Protein AF-A0A2T9YZV1-F1 (afdb_monomer_lite)

Structure (mmCIF, N/CA/C/O backbone):
data_AF-A0A2T9YZV1-F1
#
_entry.id   AF-A0A2T9YZV1-F1
#
loop_
_atom_site.group_PDB
_atom_site.id
_atom_site.type_symbol
_atom_site.label_atom_id
_atom_site.label_alt_id
_atom_site.label_comp_id
_atom_site.label_asym_id
_atom_site.label_entity_id
_atom_site.label_seq_id
_atom_site.pdbx_PDB_ins_code
_atom_site.Cartn_x
_atom_site.Cartn_y
_atom_site.Cartn_z
_atom_site.occupancy
_atom_site.B_iso_or_equiv
_atom_site.auth_seq_id
_atom_site.auth_comp_id
_atom_site.auth_asym_id
_atom_site.auth_atom_id
_atom_site.pdbx_PDB_model_num
ATOM 1 N N . MET A 1 1 ? -39.396 -16.947 57.110 1.00 48.03 1 MET A N 1
ATOM 2 C CA . MET A 1 1 ? -40.848 -17.232 57.171 1.00 48.03 1 MET A CA 1
ATOM 3 C C . MET A 1 1 ? -41.587 -16.400 56.145 1.00 48.03 1 MET A C 1
ATOM 5 O O . MET A 1 1 ? -41.741 -16.915 55.058 1.00 48.03 1 MET A O 1
ATOM 9 N N . ALA A 1 2 ? -41.889 -15.113 56.374 1.00 63.75 2 ALA A N 1
ATOM 10 C CA . ALA A 1 2 ? -42.672 -14.305 55.423 1.00 63.75 2 ALA A CA 1
ATOM 11 C C . ALA A 1 2 ? -42.229 -14.421 53.946 1.00 63.75 2 ALA A C 1
ATOM 13 O O . ALA A 1 2 ? -43.055 -14.769 53.121 1.00 63.75 2 ALA A O 1
ATOM 14 N N . PHE A 1 3 ? -40.945 -14.209 53.629 1.00 74.12 3 PHE A N 1
ATOM 15 C CA . PHE A 1 3 ? -40.421 -14.250 52.252 1.00 74.12 3 PHE A CA 1
ATOM 16 C C . PHE A 1 3 ? -40.533 -15.629 51.574 1.00 74.12 3 PHE A C 1
ATOM 18 O O . PHE A 1 3 ? -41.072 -15.732 50.475 1.00 74.12 3 PHE A O 1
ATOM 25 N N . GLU A 1 4 ? -40.069 -16.694 52.234 1.00 72.81 4 GLU A N 1
ATOM 26 C CA . GLU A 1 4 ? -40.146 -18.064 51.703 1.00 72.81 4 GLU A CA 1
ATOM 27 C C . GLU A 1 4 ? -41.600 -18.532 51.567 1.00 72.81 4 GLU A C 1
ATOM 29 O O . GLU A 1 4 ? -41.956 -19.131 50.556 1.00 72.81 4 GLU A O 1
ATOM 34 N N . ASP A 1 5 ? -42.463 -18.183 52.526 1.00 72.81 5 ASP A N 1
ATOM 35 C CA . ASP A 1 5 ? -43.889 -18.505 52.477 1.00 72.81 5 ASP A CA 1
ATOM 36 C C . ASP A 1 5 ? -44.578 -17.806 51.288 1.00 72.81 5 ASP A C 1
ATOM 38 O O . ASP A 1 5 ? -45.433 -18.404 50.633 1.00 72.81 5 ASP A O 1
ATOM 42 N N . THR A 1 6 ? -44.203 -16.558 50.963 1.00 75.19 6 THR A N 1
ATOM 43 C CA . THR A 1 6 ? -44.712 -15.853 49.772 1.00 75.19 6 THR A CA 1
ATOM 44 C C . THR A 1 6 ? -44.222 -16.502 48.478 1.00 75.19 6 THR A C 1
ATOM 46 O O . THR A 1 6 ? -45.006 -16.662 47.544 1.00 75.19 6 THR A O 1
ATOM 49 N N . LEU A 1 7 ? -42.950 -16.911 48.415 1.00 77.06 7 LEU A N 1
ATOM 50 C CA . LEU A 1 7 ? -42.392 -17.589 47.242 1.00 77.06 7 LEU A CA 1
ATOM 51 C C . LEU A 1 7 ? -43.071 -18.942 46.991 1.00 77.06 7 LEU A C 1
ATOM 53 O O . LEU A 1 7 ? -43.482 -19.215 45.862 1.00 77.06 7 LEU A O 1
ATOM 57 N N . VAL A 1 8 ? -43.288 -19.736 48.044 1.00 77.06 8 VAL A N 1
ATOM 58 C CA . VAL A 1 8 ? -43.987 -21.028 47.958 1.00 77.06 8 VAL A CA 1
ATOM 59 C C . VAL A 1 8 ? -45.427 -20.842 47.478 1.00 77.06 8 VAL A C 1
ATOM 61 O O . VAL A 1 8 ? -45.875 -21.570 46.595 1.00 77.06 8 VAL A O 1
ATOM 64 N N . LYS A 1 9 ? -46.147 -19.826 47.974 1.00 73.00 9 LYS A N 1
ATOM 65 C CA . LYS A 1 9 ? -47.500 -19.492 47.485 1.00 73.00 9 LYS A CA 1
ATOM 66 C C . LYS A 1 9 ? -47.541 -19.122 46.001 1.00 73.00 9 LYS A C 1
ATOM 68 O O . LYS A 1 9 ? -48.563 -19.336 45.356 1.00 73.00 9 LYS A O 1
ATOM 73 N N . CYS A 1 10 ? -46.450 -18.579 45.464 1.00 67.56 10 CYS A N 1
ATOM 74 C CA . CYS A 1 10 ? -46.332 -18.208 44.054 1.00 67.56 10 CYS A CA 1
ATOM 75 C C . CYS A 1 10 ? -45.842 -19.368 43.163 1.00 67.56 10 CYS A C 1
ATOM 77 O O . CYS A 1 10 ? -45.689 -19.185 41.955 1.00 67.56 10 CYS A O 1
ATOM 79 N N . GLY A 1 11 ? -45.621 -20.562 43.730 1.00 67.06 11 GLY A N 1
ATOM 80 C CA . GLY A 1 11 ? -45.134 -21.737 43.001 1.00 67.06 11 GLY A CA 1
ATOM 81 C C . GLY A 1 11 ? -43.617 -21.743 42.785 1.00 67.06 11 GLY A C 1
ATOM 82 O O . GLY A 1 11 ? -43.140 -22.322 41.807 1.00 67.06 11 GLY A O 1
ATOM 83 N N . ILE A 1 12 ? -42.859 -21.068 43.658 1.00 75.94 12 ILE A N 1
ATOM 84 C CA . ILE A 1 12 ? -41.392 -21.083 43.679 1.00 75.94 12 ILE A CA 1
ATOM 85 C C . ILE A 1 12 ? -40.939 -21.893 44.894 1.00 75.94 12 ILE A C 1
ATOM 87 O O . ILE A 1 12 ? -41.126 -21.479 46.038 1.00 75.94 12 ILE A O 1
ATOM 91 N N . LEU A 1 13 ? -40.313 -23.042 44.647 1.00 74.81 13 LEU A N 1
ATOM 92 C CA . LEU A 1 13 ? -39.796 -23.924 45.692 1.00 74.81 13 LEU A CA 1
ATOM 93 C C . LEU A 1 13 ? -38.276 -23.770 45.814 1.00 74.81 13 LEU A C 1
ATOM 95 O O . LEU A 1 13 ? -37.544 -23.932 44.834 1.00 74.81 13 LEU A O 1
ATOM 99 N N 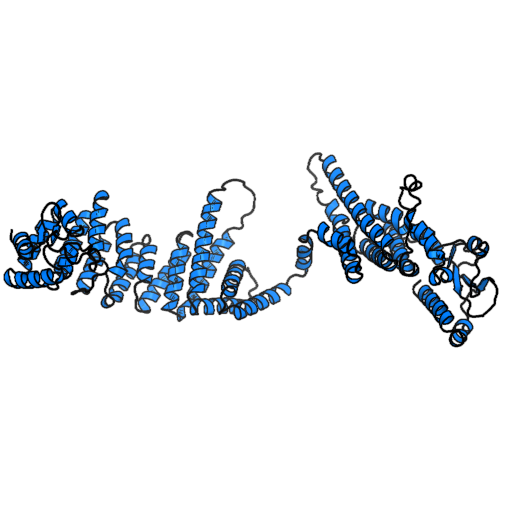. ILE A 1 14 ? -37.798 -23.486 47.027 1.00 70.50 14 ILE A N 1
ATOM 100 C CA . ILE A 1 14 ? -36.370 -23.366 47.347 1.00 70.50 14 ILE A CA 1
ATOM 101 C C . ILE A 1 14 ? -35.922 -24.657 48.048 1.00 70.50 14 ILE A C 1
ATOM 103 O O . ILE A 1 14 ? -36.081 -24.796 49.256 1.00 70.50 14 ILE A O 1
ATOM 107 N N . ASN A 1 15 ? -35.368 -25.605 47.284 1.00 68.06 15 ASN A N 1
ATOM 108 C CA . ASN A 1 15 ? -34.777 -26.844 47.814 1.00 68.06 15 ASN A CA 1
ATOM 109 C C . ASN A 1 15 ? -33.245 -26.838 47.579 1.00 68.06 15 ASN A C 1
ATOM 111 O O . ASN A 1 15 ? -32.571 -25.839 47.835 1.00 68.06 15 ASN A O 1
ATOM 115 N N . GLU A 1 16 ? -32.653 -27.925 47.062 1.00 59.28 16 GLU A N 1
ATOM 116 C CA . GLU A 1 16 ? -31.247 -27.928 46.606 1.00 59.28 16 GLU A CA 1
ATOM 117 C C . GLU A 1 16 ? -31.023 -27.010 45.389 1.00 59.28 16 GLU A C 1
ATOM 119 O O . GLU A 1 16 ? -29.936 -26.463 45.210 1.00 59.28 16 GLU A O 1
ATOM 124 N N . LYS A 1 17 ? -32.067 -26.805 44.575 1.00 62.09 17 LYS A N 1
ATOM 125 C CA . LYS A 1 17 ? -32.136 -25.841 43.467 1.00 62.09 17 LYS A CA 1
ATOM 126 C C . LYS A 1 17 ? -33.484 -25.119 43.510 1.00 62.09 17 LYS A C 1
ATOM 128 O O . LYS A 1 17 ? -34.448 -25.667 44.046 1.00 62.09 17 LYS A O 1
ATOM 133 N N . VAL A 1 18 ? -33.555 -23.920 42.928 1.00 71.31 18 VAL A N 1
ATOM 134 C CA . VAL A 1 18 ? -34.828 -23.207 42.740 1.00 71.31 18 VAL A CA 1
ATOM 135 C C . VAL A 1 18 ? -35.627 -23.927 41.653 1.00 71.31 18 VAL A C 1
ATOM 137 O O . VAL A 1 18 ? -35.093 -24.191 40.568 1.00 71.31 18 VAL A O 1
ATOM 140 N N . ILE A 1 19 ? -36.878 -24.273 41.963 1.00 72.00 19 ILE A N 1
ATOM 141 C CA . ILE A 1 19 ? -37.811 -24.926 41.041 1.00 72.00 19 ILE A CA 1
ATOM 142 C C . ILE A 1 19 ? -39.037 -24.036 40.857 1.00 72.00 19 ILE A C 1
ATOM 144 O O . ILE A 1 19 ? -39.593 -23.532 41.833 1.00 72.00 19 ILE A O 1
ATOM 148 N N . ILE A 1 20 ? -39.451 -23.869 39.603 1.00 72.00 20 ILE A N 1
ATOM 149 C CA . ILE A 1 20 ? -40.646 -23.122 39.219 1.00 72.00 20 ILE A CA 1
ATOM 150 C C . ILE A 1 20 ? -41.760 -24.075 38.764 1.00 72.00 20 ILE A C 1
ATOM 152 O O . ILE A 1 20 ? -41.549 -24.959 37.925 1.00 72.00 20 ILE A O 1
ATOM 156 N N . GLU A 1 21 ? -42.956 -23.871 39.317 1.00 66.38 21 GLU A N 1
ATOM 157 C CA . GLU A 1 21 ? -44.172 -24.626 38.983 1.00 66.38 21 GLU A CA 1
ATOM 158 C C . GLU A 1 21 ? -45.048 -23.951 37.912 1.00 66.38 21 GLU A C 1
ATOM 160 O O . GLU A 1 21 ? -45.788 -24.639 37.214 1.00 66.38 21 GLU A O 1
ATOM 165 N N . ASN A 1 22 ? -44.939 -22.628 37.735 1.00 66.56 22 ASN A N 1
ATOM 166 C CA . ASN A 1 22 ? -45.798 -21.820 36.856 1.00 66.56 22 ASN A CA 1
ATOM 167 C C . ASN A 1 22 ? -44.994 -21.015 35.813 1.00 66.56 22 ASN A C 1
ATOM 169 O O . ASN A 1 22 ? -43.803 -20.787 35.979 1.00 66.56 22 ASN A O 1
ATOM 173 N N . GLU A 1 23 ? -45.631 -20.525 34.744 1.00 67.25 23 GLU A N 1
ATOM 174 C CA . GLU A 1 23 ? -44.971 -19.612 33.790 1.00 67.25 23 GLU A CA 1
ATOM 175 C C . GLU A 1 23 ? -44.516 -18.302 34.472 1.00 67.25 23 GLU A C 1
ATOM 177 O O . GLU A 1 23 ? -45.190 -17.795 35.372 1.00 67.25 23 GLU A O 1
ATOM 182 N N . SER A 1 24 ? -43.404 -17.708 34.017 1.00 68.81 24 SER A N 1
ATOM 183 C CA . SER A 1 24 ? -42.806 -16.494 34.609 1.00 68.81 24 SER A CA 1
ATOM 184 C C . SER A 1 24 ? -43.776 -15.306 34.687 1.00 68.81 24 SER A C 1
ATOM 186 O O . SER A 1 24 ? -43.780 -14.565 35.670 1.00 68.81 24 SER A O 1
ATOM 188 N N . VAL A 1 25 ? -44.665 -15.163 33.700 1.00 70.62 25 VAL A N 1
ATOM 189 C CA . VAL A 1 25 ? -45.716 -14.129 33.670 1.00 70.62 25 VAL A CA 1
ATOM 190 C C . VAL A 1 25 ? -46.772 -14.363 34.756 1.00 70.62 25 VAL A C 1
ATOM 192 O O . VAL A 1 25 ? -47.223 -13.421 35.410 1.00 70.62 25 VAL A O 1
ATOM 195 N N . VAL A 1 26 ? -47.149 -15.625 34.981 1.00 72.88 26 VAL A N 1
ATOM 196 C CA . VAL A 1 26 ? -48.115 -16.005 36.022 1.00 72.88 26 VAL A CA 1
ATOM 197 C C . VAL A 1 26 ? -47.515 -15.729 37.396 1.00 72.88 26 VAL A C 1
ATOM 199 O O . VAL A 1 26 ? -48.173 -15.104 38.227 1.00 72.88 26 VAL A O 1
ATOM 202 N N . ILE A 1 27 ? -46.247 -16.100 37.588 1.00 74.25 27 ILE A N 1
ATOM 203 C CA . ILE A 1 27 ? -45.477 -15.829 38.805 1.00 74.25 27 ILE A CA 1
ATOM 204 C C . ILE A 1 27 ? -45.407 -14.332 39.092 1.00 74.25 27 ILE A C 1
ATOM 206 O O . ILE A 1 27 ? -45.719 -13.927 40.210 1.00 74.25 27 ILE A O 1
ATOM 210 N N . LYS A 1 28 ? -45.078 -13.505 38.090 1.00 75.44 28 LYS A N 1
ATOM 211 C CA . LYS A 1 28 ? -45.064 -12.043 38.229 1.00 75.44 28 LYS A CA 1
ATOM 212 C C . LYS A 1 28 ? -46.415 -11.519 38.729 1.00 75.44 28 LYS A C 1
ATOM 214 O O . LYS A 1 28 ? -46.460 -10.822 39.736 1.00 75.44 28 LYS A O 1
ATOM 219 N N . SER A 1 29 ? -47.519 -11.931 38.100 1.00 75.38 29 SER A N 1
ATOM 220 C CA . SER A 1 29 ? -48.864 -11.470 38.485 1.00 75.38 29 SER A CA 1
ATOM 221 C C . SER A 1 29 ? -49.316 -11.945 39.875 1.00 75.38 29 SER A C 1
ATOM 223 O O . SER A 1 29 ? -50.074 -11.253 40.557 1.00 75.38 29 SER A O 1
ATOM 225 N N . MET A 1 30 ? -48.886 -13.140 40.298 1.00 75.75 30 MET A N 1
ATOM 226 C CA . MET A 1 30 ? -49.194 -13.688 41.622 1.00 75.75 30 MET A CA 1
ATOM 227 C C . MET A 1 30 ? -48.370 -12.995 42.707 1.00 75.75 30 MET A C 1
ATOM 229 O O . MET A 1 30 ? -48.926 -12.631 43.743 1.00 75.75 30 MET A O 1
ATOM 233 N N . LEU A 1 31 ? -47.083 -12.750 42.441 1.00 78.75 31 LEU A N 1
ATOM 234 C CA . LEU A 1 31 ? -46.209 -12.000 43.338 1.00 78.75 31 LEU A CA 1
ATOM 235 C C . LEU A 1 31 ? -46.712 -10.570 43.521 1.00 78.75 31 LEU A C 1
ATOM 237 O O . LEU A 1 31 ? -46.837 -10.136 44.659 1.00 78.75 31 LEU A O 1
ATOM 241 N N . GLU A 1 32 ? -47.076 -9.862 42.447 1.00 78.25 32 GLU A N 1
ATOM 242 C CA . GLU A 1 32 ? -47.641 -8.505 42.534 1.00 78.25 32 GLU A CA 1
ATOM 243 C C . GLU A 1 32 ? -48.863 -8.450 43.469 1.00 78.25 32 GLU A C 1
ATOM 245 O O . GLU A 1 32 ? -48.913 -7.610 44.367 1.00 78.25 32 GLU A O 1
ATOM 250 N N . LYS A 1 33 ? -49.794 -9.407 43.350 1.00 77.69 33 LYS A N 1
ATOM 251 C CA . LYS A 1 33 ? -50.981 -9.493 44.221 1.00 77.69 33 LYS A CA 1
ATOM 252 C C . LYS A 1 33 ? -50.656 -9.821 45.679 1.00 77.69 33 LYS A C 1
ATOM 254 O O . LYS A 1 33 ? -51.281 -9.277 46.585 1.00 77.69 33 LYS A O 1
ATOM 259 N N . GLU A 1 34 ? -49.716 -10.726 45.938 1.00 74.19 34 GLU A N 1
ATOM 260 C CA . GLU A 1 34 ? -49.313 -11.054 47.314 1.00 74.19 34 GLU A CA 1
ATOM 261 C C . GLU A 1 34 ? -48.510 -9.912 47.964 1.00 74.19 34 GLU A C 1
ATOM 263 O O . GLU A 1 34 ? -48.622 -9.682 49.171 1.00 74.19 34 GLU A O 1
ATOM 268 N N . LEU A 1 35 ? -47.755 -9.143 47.176 1.00 76.75 35 LEU A N 1
ATOM 269 C CA . LEU A 1 35 ? -46.989 -7.984 47.645 1.00 76.75 35 LEU A CA 1
ATOM 270 C C . LEU A 1 35 ? -47.879 -6.806 48.041 1.00 76.75 35 LEU A C 1
ATOM 272 O O . LEU A 1 35 ? -47.559 -6.112 49.011 1.00 76.75 35 LEU A O 1
ATOM 276 N N . GLU A 1 36 ? -49.006 -6.615 47.353 1.00 74.38 36 GLU A N 1
ATOM 277 C CA . GLU A 1 36 ? -50.051 -5.669 47.765 1.00 74.38 36 GLU A CA 1
ATOM 278 C C . GLU A 1 36 ? -50.644 -6.030 49.141 1.00 74.38 36 GLU A C 1
ATOM 280 O O . GLU A 1 36 ? -50.995 -5.136 49.911 1.00 74.38 36 GLU A O 1
ATOM 285 N N . ASN A 1 37 ? -50.688 -7.322 49.494 1.00 70.12 37 ASN A N 1
ATOM 286 C CA . ASN A 1 37 ? -51.281 -7.811 50.744 1.00 70.12 37 ASN A CA 1
ATOM 287 C C . ASN A 1 37 ? -50.305 -7.844 51.938 1.00 70.12 37 ASN A C 1
ATOM 289 O O . ASN A 1 37 ? -50.705 -7.527 53.058 1.00 70.12 37 ASN A O 1
ATOM 293 N N . MET A 1 38 ? -49.042 -8.244 51.738 1.00 64.25 38 MET A N 1
ATOM 294 C CA . MET A 1 38 ? -48.037 -8.359 52.817 1.00 64.25 38 MET A CA 1
ATOM 295 C C . MET A 1 38 ? -47.224 -7.075 53.051 1.00 64.25 38 MET A C 1
ATOM 297 O O . MET A 1 38 ? -46.691 -6.865 54.141 1.00 64.25 38 MET A O 1
ATOM 301 N N . GLY A 1 39 ? -47.136 -6.202 52.045 1.00 72.69 39 GLY A N 1
ATOM 302 C CA . GLY A 1 39 ? -46.338 -4.981 52.085 1.00 72.69 39 GLY A CA 1
ATOM 303 C C . GLY A 1 39 ? -44.877 -5.196 51.668 1.00 72.69 39 GLY A C 1
ATOM 304 O O . GLY A 1 39 ? -44.142 -6.011 52.228 1.00 72.69 39 GLY A O 1
ATOM 305 N N . VAL A 1 40 ? -44.423 -4.374 50.717 1.00 77.06 40 VAL A N 1
ATOM 306 C CA . VAL A 1 40 ? -43.101 -4.455 50.059 1.00 77.06 40 VAL A CA 1
ATOM 307 C C . VAL A 1 40 ? -41.920 -4.493 51.044 1.00 77.06 40 VAL A C 1
ATOM 309 O O . VAL A 1 40 ? -40.950 -5.211 50.823 1.00 77.06 40 VAL A O 1
ATOM 312 N N . ASN A 1 41 ? -41.985 -3.756 52.157 1.00 76.88 41 ASN A N 1
ATOM 313 C CA . ASN A 1 41 ? -40.866 -3.659 53.105 1.00 76.88 41 ASN A CA 1
ATOM 314 C C . ASN A 1 41 ? -40.630 -4.951 53.901 1.00 76.88 41 ASN A C 1
ATOM 316 O O . ASN A 1 41 ? -39.487 -5.262 54.225 1.00 76.88 41 ASN A O 1
ATOM 320 N N . GLN A 1 42 ? -41.688 -5.708 54.212 1.00 79.00 42 GLN A N 1
ATOM 321 C CA . GLN A 1 42 ? -41.550 -6.983 54.926 1.00 79.00 42 GLN A CA 1
ATOM 322 C C . GLN A 1 42 ? -40.928 -8.049 54.019 1.00 79.00 42 GLN A C 1
ATOM 324 O O . GLN A 1 42 ? -40.090 -8.831 54.468 1.00 79.00 42 GLN A O 1
ATOM 329 N N . PHE A 1 43 ? -41.292 -8.030 52.734 1.00 81.31 43 PHE A N 1
ATOM 330 C CA . PHE A 1 43 ? -40.708 -8.902 51.721 1.00 81.31 43 PHE A CA 1
ATOM 331 C C . PHE A 1 43 ? -39.219 -8.598 51.503 1.00 81.31 43 PHE A C 1
ATOM 333 O O . PHE A 1 43 ? -38.400 -9.510 51.573 1.00 81.31 43 PHE A O 1
ATOM 340 N N . ILE A 1 44 ? -38.853 -7.318 51.342 1.00 80.69 44 ILE A N 1
ATOM 341 C CA . ILE A 1 44 ? -37.450 -6.882 51.209 1.00 80.69 44 ILE A CA 1
ATOM 342 C C . ILE A 1 44 ? -36.612 -7.255 52.433 1.00 80.69 44 ILE A C 1
ATOM 344 O O . ILE A 1 44 ? -35.497 -7.739 52.285 1.00 80.69 44 ILE A O 1
ATOM 348 N N . PHE A 1 45 ? -37.141 -7.088 53.647 1.00 79.06 45 PHE A N 1
ATOM 349 C CA . PHE A 1 45 ? -36.407 -7.467 54.855 1.00 79.06 45 PHE A CA 1
ATOM 350 C C . PHE A 1 45 ? -36.100 -8.973 54.893 1.00 79.06 45 PHE A C 1
ATOM 352 O O . PHE A 1 45 ? -34.991 -9.375 55.242 1.00 79.06 45 PHE A O 1
ATOM 359 N N . GLY A 1 46 ? -37.063 -9.810 54.490 1.00 79.19 46 GLY A N 1
ATOM 360 C CA . GLY A 1 46 ? -36.848 -11.251 54.361 1.00 79.19 46 GLY A CA 1
ATOM 361 C C . GLY A 1 46 ? -35.862 -11.616 53.247 1.00 79.19 46 GLY A C 1
ATOM 362 O O . GLY A 1 46 ? -35.038 -12.505 53.441 1.00 79.19 46 GLY A O 1
ATOM 363 N N . PHE A 1 47 ? -35.899 -10.898 52.123 1.00 81.44 47 PHE A N 1
ATOM 364 C CA . PHE A 1 47 ? -34.951 -11.053 51.018 1.00 81.44 47 PHE A CA 1
ATOM 365 C C . PHE A 1 47 ? -33.516 -10.697 51.429 1.00 81.44 47 PHE A C 1
ATOM 367 O O . PHE A 1 47 ? -32.605 -11.483 51.188 1.00 81.44 47 PHE A O 1
ATOM 374 N N . ASN A 1 48 ? -33.316 -9.574 52.124 1.00 80.81 48 ASN A N 1
ATOM 375 C CA . ASN A 1 48 ? -31.996 -9.145 52.596 1.00 80.81 48 ASN A CA 1
ATOM 376 C C . ASN A 1 48 ? -31.418 -10.122 53.630 1.00 80.81 48 ASN A C 1
ATOM 378 O O . ASN A 1 48 ? -30.226 -10.414 53.603 1.00 80.81 48 ASN A O 1
ATOM 382 N N . GLY A 1 49 ? -32.268 -10.697 54.489 1.00 78.62 49 GLY A N 1
ATOM 383 C CA . GLY A 1 49 ? -31.863 -11.788 55.378 1.00 78.62 49 GLY A CA 1
ATOM 384 C C . GLY A 1 49 ? -31.416 -13.045 54.621 1.00 78.62 49 GLY A C 1
ATOM 385 O O . GLY A 1 49 ? -30.430 -13.664 55.005 1.00 78.62 49 GLY A O 1
ATOM 386 N N . ALA A 1 50 ? -32.100 -13.395 53.528 1.00 74.62 50 ALA A N 1
ATOM 387 C CA . ALA A 1 50 ? -31.773 -14.569 52.718 1.00 74.62 50 ALA A CA 1
ATOM 388 C C . ALA A 1 50 ? -30.523 -14.371 51.837 1.00 74.62 50 ALA A C 1
ATOM 390 O O . ALA A 1 50 ? -29.788 -15.323 51.592 1.00 74.62 50 ALA A O 1
ATOM 391 N N . ILE A 1 51 ? -30.251 -13.144 51.385 1.00 75.94 51 ILE A N 1
ATOM 392 C CA . ILE A 1 51 ? -29.040 -12.794 50.624 1.00 75.94 51 ILE A CA 1
ATOM 393 C C . ILE A 1 51 ? -27.775 -12.783 51.493 1.00 75.94 51 ILE A C 1
ATOM 395 O O . ILE A 1 51 ? -26.687 -13.059 50.986 1.00 75.94 51 ILE A O 1
ATOM 399 N N . GLY A 1 52 ? -27.906 -12.514 52.796 1.00 71.88 52 GLY A N 1
ATOM 400 C CA . GLY A 1 52 ? -26.782 -12.560 53.737 1.00 71.88 52 GLY A CA 1
ATOM 401 C C . GLY A 1 52 ? -26.151 -13.953 53.887 1.00 71.88 52 GLY A C 1
ATOM 402 O O . GLY A 1 52 ? -25.007 -14.071 54.327 1.00 71.88 52 GLY A O 1
ATOM 403 N N . GLU A 1 53 ? -26.855 -15.019 53.492 1.00 78.38 53 GLU A N 1
ATOM 404 C CA . GLU A 1 53 ? -26.321 -16.381 53.459 1.00 78.38 53 GLU A CA 1
ATOM 405 C C . GLU A 1 53 ? -25.734 -16.718 52.080 1.00 78.38 53 GLU A C 1
ATOM 407 O O . GLU A 1 53 ? -26.444 -16.796 51.076 1.00 78.38 53 GLU A O 1
ATOM 412 N N . GLN A 1 54 ? -24.425 -16.999 52.029 1.00 76.25 54 GLN A N 1
ATOM 413 C CA . GLN A 1 54 ? -23.706 -17.247 50.771 1.00 76.25 54 GLN A CA 1
ATOM 414 C C . GLN A 1 54 ? -24.311 -18.399 49.939 1.00 76.25 54 GLN A C 1
ATOM 416 O O . GLN A 1 54 ? -24.419 -18.288 48.719 1.00 76.25 54 GLN A O 1
ATOM 421 N N . GLU A 1 55 ? -24.732 -19.495 50.578 1.00 75.06 55 GLU A N 1
ATOM 422 C CA . GLU A 1 55 ? -25.305 -20.653 49.874 1.00 75.06 55 GLU A CA 1
ATOM 423 C C . GLU A 1 55 ? -26.667 -20.346 49.237 1.00 75.06 55 GLU A C 1
ATOM 425 O O . GLU A 1 55 ? -26.975 -20.853 48.157 1.00 75.06 55 GLU A O 1
ATOM 430 N N . LEU A 1 56 ? -27.492 -19.521 49.888 1.00 72.75 56 LEU A N 1
ATOM 431 C CA . LEU A 1 56 ? -28.790 -19.104 49.357 1.00 72.75 56 LEU A CA 1
ATOM 432 C C . LEU A 1 56 ? -28.621 -18.080 48.236 1.00 72.75 56 LEU A C 1
ATOM 434 O O . LEU A 1 56 ? -29.281 -18.192 47.203 1.00 72.75 56 LEU A O 1
ATOM 438 N N . LEU A 1 57 ? -27.675 -17.151 48.379 1.00 78.25 57 LEU A N 1
ATOM 439 C CA . LEU A 1 57 ? -27.330 -16.195 47.332 1.00 78.25 57 LEU A CA 1
ATOM 440 C C . LEU A 1 57 ? -26.874 -16.900 46.046 1.00 78.25 57 LEU A C 1
ATOM 442 O O . LEU A 1 57 ? -27.389 -16.620 44.964 1.00 78.25 57 LEU A O 1
ATOM 446 N N . GLU A 1 58 ? -25.964 -17.871 46.148 1.00 76.69 58 GLU A N 1
ATOM 447 C CA . GLU A 1 58 ? -25.503 -18.641 44.986 1.00 76.69 58 GLU A CA 1
ATOM 448 C C . GLU A 1 58 ? -26.639 -19.429 44.309 1.00 76.69 58 GLU A C 1
ATOM 450 O O . GLU A 1 58 ? -26.645 -19.562 43.079 1.00 76.69 58 GLU A O 1
ATOM 455 N N . LYS A 1 59 ? -27.620 -19.905 45.090 1.00 75.69 59 LYS A N 1
ATOM 456 C CA . LYS A 1 59 ? -28.832 -20.568 44.582 1.00 75.69 59 LYS A CA 1
ATOM 457 C C . LYS A 1 59 ? -29.775 -19.590 43.885 1.00 75.69 59 LYS A C 1
ATOM 459 O O . LYS A 1 59 ? -30.316 -19.930 42.836 1.00 75.69 59 LYS A O 1
ATOM 464 N N . PHE A 1 60 ? -29.962 -18.387 44.420 1.00 78.00 60 PHE A N 1
ATOM 465 C CA . PHE A 1 60 ? -30.839 -17.374 43.824 1.00 78.00 60 PHE A CA 1
ATOM 466 C C . PHE A 1 60 ? -30.265 -16.772 42.539 1.00 78.00 60 PHE A C 1
ATOM 468 O O . PHE A 1 60 ? -31.028 -16.401 41.648 1.00 78.00 60 PHE A O 1
ATOM 475 N N . LEU A 1 61 ? -28.935 -16.738 42.420 1.00 74.06 61 LEU A N 1
ATOM 476 C CA . LEU A 1 61 ? -28.194 -16.327 41.223 1.00 74.06 61 LEU A CA 1
ATOM 477 C C . LEU A 1 61 ? -28.001 -17.468 40.201 1.00 74.06 61 LEU A C 1
ATOM 479 O O . LEU A 1 61 ? -27.356 -17.277 39.167 1.00 74.06 61 LEU A O 1
ATOM 483 N N . ALA A 1 62 ? -28.469 -18.687 40.487 1.00 74.62 62 ALA A N 1
ATOM 484 C CA . ALA A 1 62 ? -28.425 -19.811 39.553 1.00 74.62 62 ALA A CA 1
ATOM 485 C C . ALA A 1 62 ? -29.667 -19.822 38.640 1.00 74.62 62 ALA A C 1
ATOM 487 O O . ALA A 1 62 ? -30.730 -19.353 39.054 1.00 74.62 62 ALA A O 1
ATOM 488 N N . PRO A 1 63 ? -29.558 -20.355 37.407 1.00 69.06 63 PRO A N 1
ATOM 489 C CA . PRO A 1 63 ? -30.711 -20.494 36.524 1.00 69.06 63 PRO A CA 1
ATOM 490 C C . PRO A 1 63 ? -31.751 -21.425 37.154 1.00 69.06 63 PRO A C 1
ATOM 492 O O . PRO A 1 63 ? -31.411 -22.467 37.730 1.00 69.06 63 PRO A O 1
ATOM 495 N N . VAL A 1 64 ? -33.019 -21.038 37.051 1.00 72.38 64 VAL A N 1
ATOM 496 C CA . VAL A 1 64 ? -34.123 -21.776 37.659 1.00 72.38 64 VAL A CA 1
ATOM 497 C C . VAL A 1 64 ? -34.451 -23.033 36.847 1.00 72.38 64 VAL A C 1
ATOM 499 O O . VAL A 1 64 ? -34.383 -23.033 35.619 1.00 72.38 64 VAL A O 1
ATOM 502 N N . ASN A 1 65 ? -34.809 -24.127 37.527 1.00 65.81 65 ASN A N 1
ATOM 503 C CA . ASN A 1 65 ? -35.233 -25.362 36.867 1.00 65.81 65 ASN A CA 1
ATOM 504 C C . ASN A 1 65 ? -36.761 -25.433 36.801 1.00 65.81 65 ASN A C 1
ATOM 506 O O . ASN A 1 65 ? -37.454 -25.129 37.770 1.00 65.81 65 ASN A O 1
ATOM 510 N N . LEU A 1 66 ? -37.292 -25.862 35.659 1.00 62.44 66 LEU A N 1
ATOM 511 C CA . LEU A 1 66 ? -38.724 -26.107 35.492 1.00 62.44 66 LEU A CA 1
ATOM 512 C C . LEU A 1 66 ? -39.100 -27.444 36.139 1.00 62.44 66 LEU A C 1
ATOM 514 O O . LEU A 1 66 ? -38.378 -28.431 35.986 1.00 62.44 66 LEU A O 1
ATOM 518 N N . SER A 1 67 ? -40.227 -27.481 36.849 1.00 58.81 67 SER A N 1
ATOM 519 C CA . SER A 1 67 ? -40.784 -28.731 37.375 1.00 58.81 67 SER A CA 1
ATOM 520 C C . SER A 1 67 ? -41.271 -29.660 36.248 1.00 58.81 67 SER A C 1
ATOM 522 O O . SER A 1 67 ? -41.800 -29.222 35.223 1.00 58.81 67 SER A O 1
ATOM 524 N N . ASP A 1 68 ? -41.127 -30.974 36.452 1.00 51.88 68 ASP A N 1
ATOM 525 C CA . ASP A 1 68 ? -41.523 -32.029 35.502 1.00 51.88 68 ASP A CA 1
ATOM 526 C C . ASP A 1 68 ? -43.054 -32.138 35.277 1.00 51.88 68 ASP A C 1
ATOM 528 O O . ASP A 1 68 ? -43.528 -33.039 34.591 1.00 51.88 68 ASP A O 1
ATOM 532 N N . SER A 1 69 ? -43.873 -31.233 35.817 1.00 52.03 69 SER A N 1
ATOM 533 C CA . SER A 1 69 ? -45.324 -31.191 35.576 1.00 52.03 69 SER A CA 1
ATOM 534 C C . SER A 1 69 ? -45.724 -30.344 34.353 1.00 52.03 69 SER A C 1
ATOM 536 O O . SER A 1 69 ? -46.841 -30.490 33.859 1.00 52.03 69 SER A O 1
ATOM 538 N N . VAL A 1 70 ? -44.818 -29.525 33.795 1.00 51.72 70 VAL A N 1
ATOM 539 C CA . VAL A 1 70 ? -45.086 -28.581 32.676 1.00 51.72 70 VAL A CA 1
ATOM 540 C C . VAL A 1 70 ? -44.695 -29.169 31.297 1.00 51.72 70 VAL A C 1
ATOM 542 O O . VAL A 1 70 ? -44.406 -28.469 30.327 1.00 51.72 70 VAL A O 1
ATOM 545 N N . ILE A 1 71 ? -44.666 -30.501 31.176 1.00 47.66 71 ILE A N 1
ATOM 546 C CA . ILE A 1 71 ? -43.998 -31.226 30.075 1.00 47.66 71 ILE A CA 1
ATOM 547 C C . ILE A 1 71 ? -44.568 -31.074 28.635 1.00 47.66 71 ILE A C 1
ATOM 549 O O . ILE A 1 71 ? -43.805 -31.394 27.719 1.00 47.66 71 ILE A O 1
ATOM 553 N N . PRO A 1 72 ? -45.776 -30.562 28.292 1.00 44.97 72 PRO A N 1
ATOM 554 C CA . PRO A 1 72 ? -46.190 -30.613 26.882 1.00 44.97 72 PRO A CA 1
ATOM 555 C C . PRO A 1 72 ? -45.402 -29.705 25.919 1.00 44.97 72 PRO A C 1
ATOM 557 O O . PRO A 1 72 ? -45.385 -29.992 24.726 1.00 44.97 72 PRO A O 1
ATOM 560 N N . ASN A 1 73 ? -44.737 -28.639 26.387 1.00 42.22 73 ASN A N 1
ATOM 561 C CA . ASN A 1 73 ? -44.246 -27.566 25.503 1.00 42.22 73 ASN A CA 1
ATOM 562 C C . ASN A 1 73 ? -42.719 -27.362 25.491 1.00 42.22 73 ASN A C 1
ATOM 564 O O . ASN A 1 73 ? -42.236 -26.259 25.250 1.00 42.22 73 ASN A O 1
ATOM 568 N N . LYS A 1 74 ? -41.923 -28.429 25.641 1.00 45.72 74 LYS A N 1
ATOM 569 C CA . LYS A 1 74 ? -40.448 -28.360 25.498 1.00 45.72 74 LYS A CA 1
ATOM 570 C C . LYS A 1 74 ? -39.940 -27.866 24.126 1.00 45.72 74 LYS A C 1
ATOM 572 O O . LYS A 1 74 ? -38.759 -27.570 24.009 1.00 45.72 74 LYS A O 1
ATOM 577 N N . PHE A 1 75 ? -40.789 -27.781 23.097 1.00 38.88 75 PHE A N 1
ATOM 578 C CA . PHE A 1 75 ? -40.376 -27.407 21.734 1.00 38.88 75 PHE A CA 1
ATOM 579 C C . PHE A 1 75 ? -40.454 -25.905 21.405 1.00 38.88 75 PHE A C 1
ATOM 581 O O . PHE A 1 75 ? -39.857 -25.495 20.414 1.00 38.88 75 PHE A O 1
ATOM 588 N N . PHE A 1 76 ? -41.146 -25.087 22.211 1.00 37.50 76 PHE A N 1
ATOM 589 C CA . PHE A 1 76 ? -41.289 -23.638 21.962 1.00 37.50 76 PHE A CA 1
ATOM 590 C C . PHE A 1 76 ? -40.643 -22.749 23.028 1.00 37.50 76 PHE A C 1
ATOM 592 O O . PHE A 1 76 ? -40.343 -21.590 22.750 1.00 37.50 76 PHE A O 1
ATOM 599 N N . PHE A 1 77 ? -40.385 -23.280 24.222 1.00 39.97 77 PHE A N 1
ATOM 600 C CA . PHE A 1 77 ? -39.639 -22.564 25.248 1.00 39.97 77 PHE A CA 1
ATOM 601 C C . PHE A 1 77 ? -38.145 -22.788 25.019 1.00 39.97 77 PHE A C 1
ATOM 603 O O . PHE A 1 77 ? -37.604 -23.847 25.339 1.00 39.97 77 PHE A O 1
ATOM 610 N N . GLY A 1 78 ? -37.464 -21.785 24.459 1.00 35.66 78 GLY A N 1
ATOM 611 C CA . GLY A 1 78 ? -36.023 -21.668 24.664 1.00 35.66 78 GLY A CA 1
ATOM 612 C C . GLY A 1 78 ? -35.758 -21.736 26.168 1.00 35.66 78 GLY A C 1
ATOM 613 O O . GLY A 1 78 ? -36.507 -21.143 26.939 1.00 35.66 78 GLY A O 1
ATOM 614 N N . SER A 1 79 ? -34.761 -22.514 26.585 1.00 39.69 79 SER A N 1
ATOM 615 C CA . SER A 1 79 ? -34.346 -22.663 27.983 1.00 39.69 79 SER A CA 1
ATOM 616 C C . SER A 1 79 ? -34.335 -21.304 28.690 1.00 39.69 79 SER A C 1
ATOM 618 O O . SER A 1 79 ? -33.426 -20.505 28.451 1.00 39.69 79 SER A O 1
ATOM 620 N N . SER A 1 80 ? -35.339 -21.017 29.521 1.00 48.09 80 SER A N 1
ATOM 621 C CA . SER A 1 80 ? -35.367 -19.801 30.326 1.00 48.09 80 SER A CA 1
ATOM 622 C C . SER A 1 80 ? -34.292 -19.943 31.400 1.00 48.09 80 SER A C 1
ATOM 624 O O . SER A 1 80 ? -34.552 -20.423 32.499 1.00 48.09 80 SER A O 1
ATOM 626 N N . ASN A 1 81 ? -33.063 -19.554 31.057 1.00 54.59 81 ASN A N 1
ATOM 627 C CA . ASN A 1 81 ? -31.917 -19.421 31.959 1.00 54.59 81 ASN A CA 1
ATOM 628 C C . ASN A 1 81 ? -32.099 -18.228 32.921 1.00 54.59 81 ASN A C 1
ATOM 630 O O . ASN A 1 81 ? -31.128 -17.573 33.294 1.00 54.59 81 ASN A O 1
ATOM 634 N N . GLU A 1 82 ? -33.336 -17.885 33.278 1.00 67.12 82 GLU A N 1
ATOM 635 C CA . GLU A 1 82 ? -33.618 -16.782 34.186 1.00 67.12 82 GLU A CA 1
ATOM 636 C C . GLU A 1 82 ? -33.361 -17.248 35.617 1.00 67.12 82 GLU A C 1
ATOM 638 O O . GLU A 1 82 ? -33.734 -18.357 36.005 1.00 67.12 82 GLU A O 1
ATOM 643 N N . SER A 1 83 ? -32.660 -16.417 36.384 1.00 81.31 83 SER A N 1
ATOM 644 C CA . SER A 1 83 ? -32.449 -16.627 37.811 1.00 81.31 83 SER A CA 1
ATOM 645 C C . SER A 1 83 ? -33.674 -16.157 38.596 1.00 81.31 83 SER A C 1
ATOM 647 O O . SER A 1 83 ? -34.482 -15.362 38.103 1.00 81.31 83 SER A O 1
ATOM 649 N N . LEU A 1 84 ? -33.795 -16.595 39.852 1.00 79.94 84 LEU A N 1
ATOM 650 C CA . LEU A 1 84 ? -34.847 -16.091 40.737 1.00 79.94 84 LEU A CA 1
ATOM 651 C C . LEU A 1 84 ? -34.746 -14.568 40.890 1.00 79.94 84 LEU A C 1
ATOM 653 O O . LEU A 1 84 ? -35.755 -13.870 40.882 1.00 79.94 84 LEU A O 1
ATOM 657 N N . VAL A 1 85 ? -33.519 -14.051 40.974 1.00 81.75 85 VAL A N 1
ATOM 658 C CA . VAL A 1 85 ? -33.259 -12.613 41.074 1.00 81.75 85 VAL A CA 1
ATOM 659 C C . VAL A 1 85 ? -33.766 -11.869 39.838 1.00 81.75 85 VAL A C 1
ATOM 661 O O . VAL A 1 85 ? -34.420 -10.843 39.988 1.00 81.75 85 VAL A O 1
ATOM 664 N N . ARG A 1 86 ? -33.545 -12.393 38.625 1.00 81.56 86 ARG A N 1
ATOM 665 C CA . ARG A 1 86 ? -34.018 -11.758 37.382 1.00 81.56 86 ARG A CA 1
ATOM 666 C C . ARG A 1 86 ? -35.548 -11.733 37.295 1.00 81.56 86 ARG A C 1
ATOM 668 O O . ARG A 1 86 ? -36.118 -10.727 36.887 1.00 81.56 86 ARG A O 1
ATOM 675 N N . LEU A 1 87 ? -36.218 -12.784 37.772 1.00 79.50 87 LEU A N 1
ATOM 676 C CA . LEU A 1 87 ? -37.682 -12.811 37.883 1.00 79.50 87 LEU A CA 1
ATOM 677 C C . LEU A 1 87 ? -38.213 -11.774 38.881 1.00 79.50 87 LEU A C 1
ATOM 679 O O . LEU A 1 87 ? -39.221 -11.127 38.610 1.00 79.50 87 LEU A O 1
ATOM 683 N N . LEU A 1 88 ? -37.529 -11.588 40.013 1.00 81.00 88 LEU A N 1
ATOM 684 C CA . LEU A 1 88 ? -37.892 -10.573 41.006 1.00 81.00 88 LEU A CA 1
ATOM 685 C C . LEU A 1 88 ? -37.600 -9.144 40.518 1.00 81.00 88 LEU A C 1
ATOM 687 O O . LEU A 1 88 ? -38.354 -8.225 40.833 1.00 81.00 88 LEU A O 1
ATOM 691 N N . LEU A 1 89 ? -36.542 -8.951 39.723 1.00 82.38 89 LEU A N 1
ATOM 692 C CA . LEU A 1 89 ? -36.221 -7.670 39.085 1.00 82.38 89 LEU A CA 1
ATOM 693 C C . LEU A 1 89 ? -37.265 -7.256 38.041 1.00 82.38 89 LEU A C 1
ATOM 695 O O . LEU A 1 89 ? -37.412 -6.067 37.782 1.00 82.38 89 LEU A O 1
ATOM 699 N N . ASN A 1 90 ? -38.043 -8.194 37.502 1.00 80.81 90 ASN A N 1
ATOM 700 C CA . ASN A 1 90 ? -39.169 -7.900 36.616 1.00 80.81 90 ASN A CA 1
ATOM 701 C C . ASN A 1 90 ? -40.435 -7.433 37.367 1.00 80.81 90 ASN A C 1
ATOM 703 O O . ASN A 1 90 ? -41.496 -7.369 36.751 1.00 80.81 90 ASN A O 1
ATOM 707 N N . ILE A 1 91 ? -40.371 -7.134 38.672 1.00 81.50 91 ILE A N 1
ATOM 708 C CA . ILE A 1 91 ? -41.507 -6.634 39.467 1.00 81.50 91 ILE A CA 1
ATOM 709 C C . ILE A 1 91 ? -41.279 -5.173 39.865 1.00 81.50 91 ILE A C 1
ATOM 711 O O . ILE A 1 91 ? -40.418 -4.866 40.693 1.00 81.50 91 ILE A O 1
ATOM 715 N N . ASP A 1 92 ? -42.122 -4.277 39.352 1.00 80.38 92 ASP A N 1
ATOM 716 C CA . ASP A 1 92 ? -41.932 -2.820 39.426 1.00 80.38 92 ASP A CA 1
ATOM 717 C C . ASP A 1 92 ? -41.822 -2.300 40.863 1.00 80.38 92 ASP A C 1
ATOM 719 O O . ASP A 1 92 ? -40.975 -1.467 41.182 1.00 80.38 92 ASP A O 1
ATOM 723 N N . LEU A 1 93 ? -42.674 -2.822 41.750 1.00 80.00 93 LEU A N 1
ATOM 724 C CA . LEU A 1 93 ? -42.797 -2.370 43.138 1.00 80.00 93 LEU A CA 1
ATOM 725 C C . LEU A 1 93 ? -41.544 -2.645 43.978 1.00 80.00 93 LEU A C 1
ATOM 727 O O . LEU A 1 93 ? -41.326 -1.983 44.995 1.00 80.00 93 LEU A O 1
ATOM 731 N N . ILE A 1 94 ? -40.750 -3.642 43.584 1.00 82.69 94 ILE A N 1
ATOM 732 C CA . ILE A 1 94 ? -39.613 -4.125 44.368 1.00 82.69 94 ILE A CA 1
ATOM 733 C C . ILE A 1 94 ? -38.276 -3.853 43.668 1.00 82.69 94 ILE A C 1
ATOM 735 O O . ILE A 1 94 ? -37.260 -3.713 44.351 1.00 82.69 94 ILE A O 1
ATO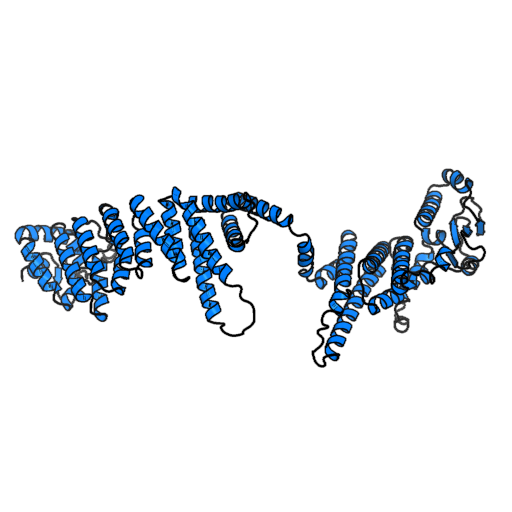M 739 N N . GLN A 1 95 ? -38.270 -3.732 42.335 1.00 86.69 95 GLN A N 1
ATOM 740 C CA . GLN A 1 95 ? -37.065 -3.657 41.508 1.00 86.69 95 GLN A CA 1
ATOM 741 C C . GLN A 1 95 ? -36.011 -2.684 42.061 1.00 86.69 95 GLN A C 1
ATOM 743 O O . GLN A 1 95 ? -34.873 -3.089 42.281 1.00 86.69 95 GLN A O 1
ATOM 748 N N . ALA A 1 96 ? -36.385 -1.436 42.364 1.00 84.88 96 ALA A N 1
ATOM 749 C CA . ALA A 1 96 ? -35.443 -0.422 42.850 1.00 84.88 96 ALA A CA 1
ATOM 750 C C . ALA A 1 96 ? -34.748 -0.814 44.172 1.00 84.88 96 ALA A C 1
ATOM 752 O O . ALA A 1 96 ? -33.542 -0.634 44.313 1.00 84.88 96 ALA A O 1
ATOM 753 N N . LYS A 1 97 ? -35.493 -1.400 45.119 1.00 82.88 97 LYS A N 1
ATOM 754 C CA . LYS A 1 97 ? -34.963 -1.818 46.430 1.00 82.88 97 LYS A CA 1
ATOM 755 C C . LYS A 1 97 ? -34.108 -3.078 46.331 1.00 82.88 97 LYS A C 1
ATOM 757 O O . LYS A 1 97 ? -33.108 -3.188 47.030 1.00 82.88 97 LYS A O 1
ATOM 762 N N . ILE A 1 98 ? -34.491 -4.015 45.460 1.00 85.12 98 ILE A N 1
ATOM 763 C CA . ILE A 1 98 ? -33.688 -5.213 45.187 1.00 85.12 98 ILE A CA 1
ATOM 764 C C . ILE A 1 98 ? -32.362 -4.823 44.542 1.00 85.12 98 ILE A C 1
ATOM 766 O O . ILE A 1 98 ? -31.334 -5.338 44.962 1.00 85.12 98 ILE A O 1
ATOM 770 N N . ILE A 1 99 ? -32.368 -3.909 43.564 1.00 85.19 99 ILE A N 1
ATOM 771 C CA . ILE A 1 99 ? -31.140 -3.405 42.937 1.00 85.19 99 ILE A CA 1
ATOM 772 C C . ILE A 1 99 ? -30.211 -2.817 43.999 1.00 85.19 99 ILE A C 1
ATOM 774 O O . ILE A 1 99 ? -29.054 -3.216 44.050 1.00 85.19 99 ILE A O 1
ATOM 778 N N . GLU A 1 100 ? -30.713 -1.930 44.864 1.00 85.81 100 GLU A N 1
ATOM 779 C CA . GLU A 1 100 ? -29.923 -1.319 45.941 1.00 85.81 100 GLU A CA 1
ATOM 780 C C . GLU A 1 100 ? -29.329 -2.378 46.881 1.00 85.81 100 GLU A C 1
ATOM 782 O O . GLU A 1 100 ? -28.119 -2.405 47.086 1.00 85.81 100 GLU A O 1
ATOM 787 N N . SER A 1 101 ? -30.144 -3.323 47.361 1.00 82.88 101 SER A N 1
ATOM 788 C CA . SER A 1 101 ? -29.671 -4.379 48.268 1.00 82.88 101 SER A CA 1
ATOM 789 C C . SER A 1 101 ? -28.674 -5.339 47.599 1.00 82.88 101 SER A C 1
ATOM 791 O O . SER A 1 101 ? -27.682 -5.723 48.215 1.00 82.88 101 SER A O 1
ATOM 793 N N . LEU A 1 102 ? -28.883 -5.713 46.330 1.00 84.25 102 LEU A N 1
ATOM 794 C CA . LEU A 1 102 ? -27.946 -6.554 45.568 1.00 84.25 102 LEU A CA 1
ATOM 795 C C . LEU A 1 102 ? -26.597 -5.867 45.371 1.00 84.25 102 LEU A C 1
ATOM 797 O O . LEU A 1 102 ? -25.554 -6.502 45.498 1.00 84.25 102 LEU A O 1
ATOM 801 N N . LEU A 1 103 ? -26.634 -4.579 45.048 1.00 84.38 103 LEU A N 1
ATOM 802 C CA . LEU A 1 103 ? -25.467 -3.746 44.824 1.00 84.38 103 LEU A CA 1
ATOM 803 C C . LEU A 1 103 ? -24.674 -3.524 46.126 1.00 84.38 103 LEU A C 1
ATOM 805 O O . LEU A 1 103 ? -23.457 -3.687 46.121 1.00 84.38 103 LEU A O 1
ATOM 809 N N . GLU A 1 104 ? -25.341 -3.270 47.255 1.00 86.06 104 GLU A N 1
ATOM 810 C CA . GLU A 1 104 ? -24.702 -3.221 48.582 1.00 86.06 104 GLU A CA 1
ATOM 811 C C . GLU A 1 104 ? -24.049 -4.557 48.949 1.00 86.06 104 GLU A C 1
ATOM 813 O O . GLU A 1 104 ? -22.881 -4.600 49.335 1.00 86.06 104 GLU A O 1
ATOM 818 N N . THR A 1 105 ? -24.769 -5.662 48.740 1.00 82.00 105 THR A N 1
ATOM 819 C CA . THR A 1 105 ? -24.231 -7.006 48.987 1.00 82.00 105 THR A CA 1
ATOM 820 C C . THR A 1 105 ? -23.029 -7.286 48.077 1.00 82.00 105 THR A C 1
ATOM 822 O O . THR A 1 105 ? -22.063 -7.923 48.490 1.00 82.00 105 THR A O 1
ATOM 825 N N . ALA A 1 106 ? -23.036 -6.792 46.836 1.00 81.75 106 ALA A N 1
ATOM 826 C CA . ALA A 1 106 ? -21.907 -6.957 45.928 1.00 81.75 106 ALA A CA 1
ATOM 827 C C . ALA A 1 106 ? -20.621 -6.339 46.513 1.00 81.75 106 ALA A C 1
ATOM 829 O O . ALA A 1 106 ? -19.558 -6.953 46.416 1.00 81.75 106 ALA A O 1
ATOM 830 N N . VAL A 1 107 ? -20.711 -5.186 47.185 1.00 83.44 107 VAL A N 1
ATOM 831 C CA . VAL A 1 107 ? -19.558 -4.552 47.849 1.00 83.44 107 VAL A CA 1
ATOM 832 C C . VAL A 1 107 ? -18.973 -5.450 48.942 1.00 83.44 107 VAL A C 1
ATOM 834 O O . VAL A 1 107 ? -17.760 -5.582 49.034 1.00 83.44 107 VAL A O 1
ATOM 837 N N . GLU A 1 108 ? -19.792 -6.156 49.722 1.00 81.44 108 GLU A N 1
ATOM 838 C CA . GLU A 1 108 ? -19.287 -7.071 50.764 1.00 81.44 108 GLU A CA 1
ATOM 839 C C . GLU A 1 108 ? -18.407 -8.199 50.195 1.00 81.44 108 GLU A C 1
ATOM 841 O O . GLU A 1 108 ? -17.498 -8.713 50.856 1.00 81.44 108 GLU A O 1
ATOM 846 N N . TYR A 1 109 ? -18.660 -8.583 48.943 1.00 77.44 109 TYR A N 1
ATOM 847 C CA . TYR A 1 109 ? -17.920 -9.623 48.238 1.00 77.44 109 TYR A CA 1
ATOM 848 C C . TYR A 1 109 ? -16.735 -9.091 47.417 1.00 77.44 109 TYR A C 1
ATOM 850 O O . TYR A 1 109 ? -15.993 -9.909 46.868 1.00 77.44 109 TYR A O 1
ATOM 858 N N . SER A 1 110 ? -16.504 -7.770 47.362 1.00 75.00 110 SER A N 1
ATOM 859 C CA . SER A 1 110 ? -15.449 -7.170 46.531 1.00 75.00 110 SER A CA 1
ATOM 860 C C . SER A 1 110 ? -14.028 -7.447 47.027 1.00 75.00 110 SER A C 1
ATOM 862 O O . SER A 1 110 ? -13.094 -7.493 46.226 1.00 75.00 110 SER A O 1
ATOM 864 N N . ASP A 1 111 ? -13.854 -7.663 48.334 1.00 71.50 111 ASP A N 1
ATOM 865 C CA . ASP A 1 111 ? -12.531 -7.818 48.958 1.00 71.50 111 ASP A CA 1
ATOM 866 C C . ASP A 1 111 ? -11.958 -9.240 48.830 1.00 71.50 111 ASP A C 1
ATOM 868 O O . ASP A 1 111 ? -10.751 -9.460 48.961 1.00 71.50 111 ASP A O 1
ATOM 872 N N . ASN A 1 112 ? -12.805 -10.236 48.548 1.00 74.19 112 ASN A N 1
ATOM 873 C CA . ASN A 1 112 ? -12.420 -11.646 48.526 1.00 74.19 112 ASN A CA 1
ATOM 874 C C . ASN A 1 112 ? -12.282 -12.177 47.093 1.00 74.19 112 ASN A C 1
ATOM 876 O O . ASN A 1 112 ? -13.271 -12.512 46.448 1.00 74.19 112 ASN A O 1
ATOM 880 N N . ILE A 1 113 ? -11.043 -12.404 46.642 1.00 63.78 113 ILE A N 1
ATOM 881 C CA . ILE A 1 113 ? -10.721 -12.825 45.261 1.00 63.78 113 ILE A CA 1
ATOM 882 C C . ILE A 1 113 ? -11.497 -14.075 44.799 1.00 63.78 113 ILE A C 1
ATOM 884 O O . ILE A 1 113 ? -11.917 -14.158 43.647 1.00 63.78 113 ILE A O 1
ATOM 888 N N . VAL A 1 114 ? -11.727 -15.046 45.690 1.00 63.19 114 VAL A N 1
ATOM 889 C CA . VAL A 1 114 ? -12.482 -16.279 45.380 1.00 63.19 114 VAL A CA 1
ATOM 890 C C . VAL A 1 114 ? -13.977 -15.989 45.167 1.00 63.19 114 VAL A C 1
ATOM 892 O O . VAL A 1 114 ? -14.635 -16.625 44.341 1.00 63.19 114 VAL A O 1
ATOM 895 N N . LYS A 1 115 ? -14.503 -14.985 45.875 1.00 66.31 115 LYS A N 1
ATOM 896 C CA . LYS A 1 115 ? -15.906 -14.562 45.831 1.00 66.31 115 LYS A CA 1
ATOM 897 C C . LYS A 1 115 ? -16.190 -13.526 44.735 1.00 66.31 115 LYS A C 1
ATOM 899 O O . LYS A 1 115 ? -17.354 -13.225 44.491 1.00 66.31 115 LYS A O 1
ATOM 904 N N . ASN A 1 116 ? -15.178 -13.090 43.976 1.00 68.38 116 ASN A N 1
ATOM 905 C CA . ASN A 1 116 ? -15.361 -12.272 42.766 1.00 68.38 116 ASN A CA 1
ATOM 906 C C . ASN A 1 116 ? -16.303 -12.929 41.739 1.00 68.38 116 ASN A C 1
ATOM 908 O O . ASN A 1 116 ? -16.943 -12.237 40.953 1.00 68.38 116 ASN A O 1
ATOM 912 N N . SER A 1 117 ? -16.405 -14.263 41.748 1.00 73.44 117 SER A N 1
ATOM 913 C CA . SER A 1 117 ? -17.360 -15.009 40.919 1.00 73.44 117 SER A CA 1
ATOM 914 C C . SER A 1 117 ? -18.821 -14.750 41.308 1.00 73.44 117 SER A C 1
ATOM 916 O O . SER A 1 117 ? -19.703 -14.765 40.455 1.00 73.44 117 SER A O 1
ATOM 918 N N . ILE A 1 118 ? -19.088 -14.481 42.587 1.00 78.75 118 ILE A N 1
ATOM 919 C CA . ILE A 1 118 ? -20.412 -14.094 43.085 1.00 78.75 118 ILE A CA 1
ATOM 920 C C . ILE A 1 118 ? -20.685 -12.646 42.682 1.00 78.75 118 ILE A C 1
ATOM 922 O O . ILE A 1 118 ? -21.752 -12.360 42.149 1.00 78.75 118 ILE A O 1
ATOM 926 N N . PHE A 1 119 ? -19.693 -11.762 42.828 1.00 81.38 119 PHE A N 1
ATOM 927 C CA . PHE A 1 119 ? -19.781 -10.372 42.376 1.00 81.38 119 PHE A CA 1
ATOM 928 C C . PHE A 1 119 ? -20.151 -10.263 40.891 1.00 81.38 119 PHE A C 1
ATOM 930 O O . PHE A 1 119 ? -21.115 -9.583 40.544 1.00 81.38 119 PHE A O 1
ATOM 937 N N . SER A 1 120 ? -19.443 -10.982 40.009 1.00 80.69 120 SER A N 1
ATOM 938 C CA . SER A 1 120 ? -19.753 -10.970 38.575 1.00 80.69 120 SER A CA 1
ATOM 939 C C . SER A 1 120 ? -21.169 -11.479 38.305 1.00 80.69 120 SER A C 1
ATOM 941 O O . SER A 1 120 ? -21.901 -10.855 37.546 1.00 80.69 120 SER A O 1
ATOM 943 N N . ARG A 1 121 ? -21.595 -12.547 38.995 1.00 78.62 121 ARG A N 1
ATOM 944 C CA . ARG A 1 121 ? -22.943 -13.115 38.850 1.00 78.62 121 ARG A CA 1
ATOM 945 C C . ARG A 1 121 ? -24.044 -12.174 39.325 1.00 78.62 121 ARG A C 1
ATOM 947 O O . ARG A 1 121 ? -25.125 -12.231 38.746 1.00 78.62 121 ARG A O 1
ATOM 954 N N . ILE A 1 122 ? -23.791 -11.340 40.338 1.00 83.94 122 ILE A N 1
ATOM 955 C CA . ILE A 1 122 ? -24.722 -10.290 40.776 1.00 83.94 122 ILE A CA 1
ATOM 956 C C . ILE A 1 122 ? -24.848 -9.224 39.685 1.00 83.94 122 ILE A C 1
ATOM 958 O O . ILE A 1 122 ? -25.963 -8.931 39.257 1.00 83.94 122 ILE A O 1
ATOM 962 N N . ILE A 1 123 ? -23.724 -8.697 39.185 1.00 83.94 123 ILE A N 1
ATOM 963 C CA . ILE A 1 123 ? -23.723 -7.679 38.121 1.00 83.94 123 ILE A CA 1
ATOM 964 C C . ILE A 1 123 ? -24.391 -8.211 36.845 1.00 83.94 123 ILE A C 1
ATOM 966 O O . ILE A 1 123 ? -25.162 -7.492 36.215 1.00 83.94 123 ILE A O 1
ATOM 970 N N . ASP A 1 124 ? -24.176 -9.482 36.497 1.00 81.94 124 ASP A N 1
ATOM 971 C CA . ASP A 1 124 ? -24.807 -10.131 35.342 1.00 81.94 124 ASP A CA 1
ATOM 972 C C . ASP A 1 124 ? -26.344 -10.180 35.438 1.00 81.94 124 ASP A C 1
ATOM 974 O O . ASP A 1 124 ? -27.011 -10.196 34.404 1.00 81.94 124 ASP A O 1
ATOM 978 N N . GLN A 1 125 ? -26.936 -10.158 36.642 1.00 82.94 125 GLN A N 1
ATOM 979 C CA . GLN A 1 125 ? -28.402 -10.106 36.774 1.00 82.94 125 GLN A CA 1
ATOM 980 C C . GLN A 1 125 ? -28.989 -8.754 36.367 1.00 82.94 125 GLN A C 1
ATOM 982 O O . GLN A 1 125 ? -30.158 -8.694 35.993 1.00 82.94 125 GLN A O 1
ATOM 987 N N . ILE A 1 126 ? -28.190 -7.687 36.446 1.00 84.00 126 ILE A N 1
ATOM 988 C CA . ILE A 1 126 ? -28.608 -6.306 36.179 1.00 84.00 126 ILE A CA 1
ATOM 989 C C . ILE A 1 126 ? -28.352 -5.934 34.702 1.00 84.00 126 ILE A C 1
ATOM 991 O O . ILE A 1 126 ? -28.886 -4.946 34.206 1.00 84.00 126 ILE A O 1
ATOM 995 N N . ARG A 1 127 ? -27.574 -6.734 33.958 1.00 83.75 127 ARG A N 1
ATOM 996 C CA . ARG A 1 127 ? -27.316 -6.496 32.528 1.00 83.75 127 ARG A CA 1
ATOM 997 C C . ARG A 1 127 ? -28.544 -6.801 31.672 1.00 83.75 127 ARG A C 1
ATOM 999 O O . ARG A 1 127 ? -29.188 -7.847 31.836 1.00 83.75 127 ARG A O 1
ATOM 1006 N N . TRP A 1 128 ? -28.809 -5.909 30.715 1.00 80.75 128 TRP A N 1
ATOM 1007 C CA . TRP A 1 128 ? -29.897 -6.019 29.740 1.00 80.75 128 TRP A CA 1
ATOM 1008 C C . TRP A 1 128 ? -31.253 -6.290 30.405 1.00 80.75 128 TRP A C 1
ATOM 1010 O O . TRP A 1 128 ? -31.934 -7.261 30.067 1.00 80.75 128 TRP A O 1
ATOM 1020 N N . LEU A 1 129 ? -31.612 -5.486 31.409 1.00 82.06 129 LEU A N 1
ATOM 1021 C CA . LEU A 1 129 ? -32.970 -5.489 31.955 1.00 82.06 129 LEU A CA 1
ATOM 1022 C C . LEU A 1 129 ? -33.945 -4.930 30.911 1.00 82.06 129 LEU A C 1
ATOM 1024 O O . LEU A 1 129 ? -33.640 -3.940 30.251 1.00 82.06 129 LEU A O 1
ATOM 1028 N N . ASP A 1 130 ? -35.124 -5.545 30.788 1.00 76.88 130 ASP A N 1
ATOM 1029 C CA . ASP A 1 130 ? -36.133 -5.139 29.797 1.00 76.88 130 ASP A CA 1
ATOM 1030 C C . ASP A 1 130 ? -36.647 -3.712 30.046 1.00 76.88 130 ASP A C 1
ATOM 1032 O O . ASP A 1 130 ? -36.964 -2.977 29.111 1.00 76.88 130 ASP A O 1
ATOM 1036 N N . TYR A 1 131 ? -36.729 -3.314 31.318 1.00 81.94 131 TYR A N 1
ATOM 1037 C CA . TYR A 1 131 ? -37.040 -1.953 31.743 1.00 81.94 131 TYR A CA 1
ATOM 1038 C C . TYR A 1 131 ? -36.500 -1.686 33.152 1.00 81.94 131 TYR A C 1
ATOM 1040 O O . TYR A 1 131 ? -36.451 -2.578 34.002 1.00 81.94 131 TYR A O 1
ATOM 1048 N N . VAL A 1 132 ? -36.136 -0.429 33.411 1.00 82.81 132 VAL A N 1
ATOM 1049 C CA . VAL A 1 132 ? -35.690 0.054 34.723 1.00 82.81 132 VAL A CA 1
ATOM 1050 C C . VAL A 1 132 ? -36.674 1.112 35.214 1.00 82.81 132 VAL A C 1
ATOM 1052 O O . VAL A 1 132 ? -36.882 2.129 34.558 1.00 82.81 132 VAL A O 1
ATOM 1055 N N . VAL A 1 133 ? -37.278 0.878 36.378 1.00 80.69 133 VAL A N 1
ATOM 1056 C CA . VAL A 1 133 ? -38.287 1.757 36.990 1.00 80.69 133 VAL A CA 1
ATOM 1057 C C . VAL A 1 133 ? -37.672 3.077 37.462 1.00 80.69 133 VAL A C 1
ATOM 1059 O O . VAL A 1 133 ? -38.253 4.139 37.250 1.00 80.69 133 VAL A O 1
ATOM 1062 N N . CYS A 1 134 ? -36.489 3.023 38.083 1.00 83.88 134 CYS A N 1
ATOM 1063 C CA . CYS A 1 134 ? -35.790 4.187 38.636 1.00 83.88 134 CYS A CA 1
ATOM 1064 C C . CYS A 1 134 ? -34.355 4.282 38.084 1.00 83.88 134 CYS A C 1
ATOM 1066 O O . CYS A 1 134 ? -33.419 3.851 38.762 1.00 83.88 134 CYS A O 1
ATOM 1068 N N . PRO A 1 135 ? -34.153 4.846 36.878 1.00 83.25 135 PRO A N 1
ATOM 1069 C CA . PRO A 1 135 ? -32.835 4.894 36.242 1.00 83.25 135 PRO A CA 1
ATOM 1070 C C . PRO A 1 135 ? -31.823 5.760 37.012 1.00 83.25 135 PRO A C 1
ATOM 1072 O O . PRO A 1 135 ? -30.667 5.366 37.121 1.00 83.25 135 PRO A O 1
ATOM 1075 N N . ASN A 1 136 ? -32.256 6.872 37.618 1.00 85.88 136 ASN A N 1
ATOM 1076 C CA . ASN A 1 136 ? -31.383 7.791 38.365 1.00 85.88 136 ASN A CA 1
ATOM 1077 C C . ASN A 1 136 ? -30.789 7.137 39.622 1.00 85.88 136 ASN A C 1
ATOM 1079 O O . ASN A 1 136 ? -29.616 7.303 39.932 1.00 85.88 136 ASN A O 1
ATOM 1083 N N . LEU A 1 137 ? -31.602 6.367 40.354 1.00 84.75 137 LEU A N 1
ATOM 1084 C CA . LEU A 1 137 ? -31.137 5.680 41.561 1.00 84.75 137 LEU A CA 1
ATOM 1085 C C . LEU A 1 137 ? -30.123 4.588 41.199 1.00 84.75 137 LEU A C 1
ATOM 1087 O O . LEU A 1 137 ? -29.116 4.426 41.882 1.00 84.75 137 LEU A O 1
ATOM 1091 N N . LEU A 1 138 ? -30.381 3.859 40.108 1.00 87.25 138 LEU A N 1
ATOM 1092 C CA . LEU A 1 138 ? -29.462 2.848 39.597 1.00 87.25 138 LEU A CA 1
ATOM 1093 C C . LEU A 1 138 ? -28.131 3.481 39.170 1.00 87.25 138 LEU A C 1
ATOM 1095 O O . LEU A 1 138 ? -27.083 2.974 39.559 1.00 87.25 138 LEU A O 1
ATOM 1099 N N . SER A 1 139 ? -28.153 4.583 38.412 1.00 86.00 139 SER A N 1
ATOM 1100 C CA . SER A 1 139 ? -26.937 5.258 37.942 1.00 86.00 139 SER A CA 1
ATOM 1101 C C . SER A 1 139 ? -26.097 5.818 39.093 1.00 86.00 139 SER A C 1
ATOM 1103 O O . SER A 1 139 ? -24.883 5.611 39.115 1.00 86.00 139 SER A O 1
ATOM 1105 N N . GLU A 1 140 ? -26.723 6.471 40.076 1.00 88.06 140 GLU A N 1
ATOM 1106 C CA . GLU A 1 140 ? -26.047 6.972 41.279 1.00 88.06 140 GLU A CA 1
ATOM 1107 C C . GLU A 1 140 ? -25.400 5.837 42.074 1.00 88.06 140 GLU A C 1
ATOM 1109 O O . GLU A 1 140 ? -24.191 5.871 42.313 1.00 88.06 140 GLU A O 1
ATOM 1114 N N . LYS A 1 141 ? -26.165 4.790 42.405 1.00 85.50 141 LYS A N 1
ATOM 1115 C CA . LYS A 1 141 ? -25.664 3.650 43.186 1.00 85.50 141 LYS A CA 1
ATOM 1116 C C . LYS A 1 141 ? -24.567 2.878 42.461 1.00 85.50 141 LYS A C 1
ATOM 1118 O O . LYS A 1 141 ? -23.587 2.470 43.080 1.00 85.50 141 LYS A O 1
ATOM 1123 N N . TYR A 1 142 ? -24.692 2.703 41.147 1.00 88.00 142 TYR A N 1
ATOM 1124 C CA . TYR A 1 142 ? -23.680 2.011 40.353 1.00 88.00 142 TYR A CA 1
ATOM 1125 C C . TYR A 1 142 ? -22.351 2.781 40.333 1.00 88.00 142 TYR A C 1
ATOM 1127 O O . TYR A 1 142 ? -21.290 2.172 40.464 1.00 88.00 142 TYR A O 1
ATOM 1135 N N . ILE A 1 143 ? -22.394 4.117 40.229 1.00 86.75 143 ILE A N 1
ATOM 1136 C CA . ILE A 1 143 ? -21.197 4.971 40.295 1.00 86.75 143 ILE A CA 1
ATOM 1137 C C . ILE A 1 143 ? -20.607 5.023 41.710 1.00 86.75 143 ILE A C 1
ATOM 1139 O O . ILE A 1 143 ? -19.386 4.966 41.844 1.00 86.75 143 ILE A O 1
ATOM 1143 N N . GLU A 1 144 ? -21.434 5.090 42.759 1.00 87.06 144 GLU A N 1
ATOM 1144 C CA . GLU A 1 144 ? -20.967 5.002 44.153 1.00 87.06 144 GLU A CA 1
ATOM 1145 C C . GLU A 1 144 ? -20.145 3.726 44.370 1.00 87.06 144 GLU A C 1
ATOM 1147 O O . GLU A 1 144 ? -19.029 3.773 44.885 1.00 87.06 144 GLU A O 1
ATOM 1152 N N . ILE A 1 145 ? -20.654 2.587 43.902 1.00 86.69 145 ILE A N 1
ATOM 1153 C CA . ILE A 1 145 ? -19.980 1.292 44.042 1.00 86.69 145 ILE A CA 1
ATOM 1154 C C . ILE A 1 145 ? -18.729 1.217 43.182 1.00 86.69 145 ILE A C 1
ATOM 1156 O O . ILE A 1 145 ? -17.699 0.731 43.648 1.00 86.69 145 ILE A O 1
ATOM 1160 N N . LEU A 1 146 ? -18.779 1.753 41.961 1.00 85.81 146 LEU A N 1
ATOM 1161 C CA . LEU A 1 146 ? -17.608 1.835 41.095 1.00 85.81 146 LEU A CA 1
ATOM 1162 C C . LEU A 1 146 ? -16.439 2.555 41.791 1.00 85.81 146 LEU A C 1
ATOM 1164 O O . LEU A 1 146 ? -15.295 2.147 41.619 1.00 85.81 146 LEU A O 1
ATOM 1168 N N . GLN A 1 147 ? -16.699 3.578 42.610 1.00 85.88 147 GLN A N 1
ATOM 1169 C CA . GLN A 1 147 ? -15.648 4.298 43.343 1.00 85.88 147 GLN A CA 1
ATOM 1170 C C . GLN A 1 147 ? -15.066 3.514 44.531 1.00 85.88 147 GLN A C 1
ATOM 1172 O O . GLN A 1 147 ? -13.931 3.774 44.926 1.00 85.88 147 GLN A O 1
ATOM 1177 N N . ILE A 1 148 ? -15.819 2.570 45.100 1.00 86.81 148 ILE A N 1
ATOM 1178 C CA . ILE A 1 148 ? -15.435 1.819 46.310 1.00 86.81 148 ILE A CA 1
ATOM 1179 C C . ILE A 1 148 ? -14.649 0.547 45.962 1.00 86.81 148 ILE A C 1
ATOM 1181 O O . ILE A 1 148 ? -13.744 0.138 46.687 1.00 86.81 148 ILE A O 1
ATOM 1185 N N . VAL A 1 149 ? -15.018 -0.094 44.859 1.00 84.69 149 VAL A N 1
ATOM 1186 C CA . VAL A 1 149 ? -14.588 -1.443 44.486 1.00 84.69 149 VAL A CA 1
ATOM 1187 C C . VAL A 1 149 ? -13.118 -1.488 43.997 1.00 84.69 149 VAL A C 1
ATOM 1189 O O . VAL A 1 149 ? -12.638 -0.517 43.413 1.00 84.69 149 VAL A O 1
ATOM 1192 N N . PRO A 1 150 ? -12.376 -2.606 44.178 1.00 84.06 150 PRO A N 1
ATOM 1193 C CA . PRO A 1 150 ? -10.994 -2.741 43.697 1.00 84.06 150 PRO A CA 1
ATOM 1194 C C . PRO A 1 150 ? -10.815 -2.630 42.171 1.00 84.06 150 PRO A C 1
ATOM 1196 O O . PRO A 1 150 ? -11.705 -2.976 41.393 1.00 84.06 150 PRO A O 1
ATOM 1199 N N . GLU A 1 151 ? -9.603 -2.257 41.739 1.00 81.00 151 GLU A N 1
ATOM 1200 C CA . GLU A 1 151 ? -9.246 -1.927 40.343 1.00 81.00 151 GLU A CA 1
ATOM 1201 C C . GLU A 1 151 ? -9.666 -2.995 39.311 1.00 81.00 151 GLU A C 1
ATOM 1203 O O . GLU A 1 151 ? -10.198 -2.667 38.252 1.00 81.00 151 GLU A O 1
ATOM 1208 N N . HIS A 1 152 ? -9.500 -4.289 39.607 1.00 82.25 152 HIS A N 1
ATOM 1209 C CA . HIS A 1 152 ? -9.865 -5.359 38.665 1.00 82.25 152 HIS A CA 1
ATOM 1210 C C . HIS A 1 152 ? -11.379 -5.501 38.463 1.00 82.25 152 HIS A C 1
ATOM 1212 O O . HIS A 1 152 ? -11.821 -5.855 37.370 1.00 82.25 152 HIS A O 1
ATOM 1218 N N . LEU A 1 153 ? -12.177 -5.218 39.494 1.00 82.94 153 LEU A N 1
ATOM 1219 C CA . LEU A 1 153 ? -13.637 -5.229 39.413 1.00 82.94 153 LEU A CA 1
ATOM 1220 C C . LEU A 1 153 ? -14.174 -3.919 38.825 1.00 82.94 153 LEU A C 1
ATOM 1222 O O . LEU A 1 153 ? -15.179 -3.960 38.120 1.00 82.94 153 LEU A O 1
ATOM 1226 N N . GLN A 1 154 ? -13.478 -2.791 39.018 1.00 86.38 154 GLN A N 1
ATOM 1227 C CA . GLN A 1 154 ? -13.795 -1.527 38.340 1.00 86.38 154 GLN A CA 1
ATOM 1228 C C . GLN A 1 154 ? -13.744 -1.685 36.817 1.00 86.38 154 GLN A C 1
ATOM 1230 O O . GLN A 1 154 ? -14.670 -1.265 36.130 1.00 86.38 154 GLN A O 1
ATOM 1235 N N . ILE A 1 155 ? -12.721 -2.365 36.284 1.00 82.50 155 ILE A N 1
ATOM 1236 C CA . ILE A 1 155 ? -12.611 -2.666 34.843 1.00 82.50 155 ILE A CA 1
ATOM 1237 C C . ILE A 1 155 ? -13.823 -3.470 34.354 1.00 82.50 155 ILE A C 1
ATOM 1239 O O . ILE A 1 155 ? -14.400 -3.157 33.314 1.00 82.50 155 ILE A O 1
ATOM 1243 N N . MET A 1 156 ? -14.228 -4.494 35.111 1.00 81.50 156 MET A N 1
ATOM 1244 C CA . MET A 1 156 ? -15.380 -5.326 34.760 1.00 81.50 156 MET A CA 1
ATOM 1245 C C . MET A 1 156 ? -16.686 -4.521 34.791 1.00 81.50 156 MET A C 1
ATOM 1247 O O . MET A 1 156 ? -17.474 -4.613 33.853 1.00 81.50 156 MET A O 1
ATOM 1251 N N . MET A 1 157 ? -16.900 -3.720 35.841 1.00 83.25 157 MET A N 1
ATOM 1252 C CA . MET A 1 157 ? -18.086 -2.872 35.976 1.00 83.25 157 MET A CA 1
ATOM 1253 C C . MET A 1 157 ? -18.164 -1.797 34.892 1.00 83.25 157 MET A C 1
ATOM 1255 O O . MET A 1 157 ? -19.265 -1.495 34.440 1.00 83.25 157 MET A O 1
ATOM 1259 N N . LEU A 1 158 ? -17.027 -1.235 34.469 1.00 84.25 158 LEU A N 1
ATOM 1260 C CA . LEU A 1 158 ? -16.948 -0.295 33.348 1.00 84.25 158 LEU A CA 1
ATOM 1261 C C . LEU A 1 158 ? -17.296 -0.977 32.021 1.00 84.25 158 LEU A C 1
ATOM 1263 O O . LEU A 1 158 ? -18.035 -0.411 31.225 1.00 84.25 158 LEU A O 1
ATOM 1267 N N . GLY A 1 159 ? -16.834 -2.212 31.803 1.00 82.75 159 GLY A N 1
ATOM 1268 C CA . GLY A 1 159 ? -17.182 -2.985 30.609 1.00 82.75 159 GLY A CA 1
ATOM 1269 C C . GLY A 1 159 ? -18.670 -3.345 30.524 1.00 82.75 159 GLY A C 1
ATOM 1270 O O . GLY A 1 159 ? -19.227 -3.370 29.433 1.00 82.75 159 GLY A O 1
ATOM 1271 N N . SER A 1 160 ? -19.332 -3.580 31.661 1.00 82.94 160 SER A N 1
ATOM 1272 C CA . SER A 1 160 ? -20.780 -3.843 31.719 1.00 82.94 160 SER A CA 1
ATOM 1273 C C . SER A 1 160 ? -21.645 -2.593 31.834 1.00 82.94 160 SER A C 1
ATOM 1275 O O . SER A 1 160 ? -22.869 -2.688 31.832 1.00 82.94 160 SER A O 1
ATOM 1277 N N . LEU A 1 161 ? -21.026 -1.423 31.962 1.00 86.06 161 LEU A N 1
ATOM 1278 C CA . LEU A 1 161 ? -21.713 -0.158 32.169 1.00 86.06 161 LEU A CA 1
ATOM 1279 C C . LEU A 1 161 ? -22.708 0.165 31.030 1.00 86.06 161 LEU A C 1
ATOM 1281 O O . LEU A 1 161 ? -23.854 0.490 31.348 1.00 86.06 161 LEU A O 1
ATOM 1285 N N . PRO A 1 162 ? -22.364 -0.006 29.733 1.00 82.81 162 PRO A N 1
ATOM 1286 C CA . PRO A 1 162 ? -23.307 0.239 28.637 1.00 82.81 162 PRO A CA 1
ATOM 1287 C C . PRO A 1 162 ? -24.527 -0.697 28.637 1.00 82.81 162 PRO A C 1
ATOM 1289 O O . PRO A 1 162 ? -25.557 -0.346 28.076 1.00 82.81 162 PRO A O 1
ATOM 1292 N N . ASP A 1 163 ? -24.426 -1.870 29.271 1.00 83.38 163 ASP A N 1
ATOM 1293 C CA . ASP A 1 163 ? -25.498 -2.875 29.321 1.00 83.38 163 ASP A CA 1
ATOM 1294 C C . ASP A 1 163 ? -26.497 -2.643 30.467 1.00 83.38 163 ASP A C 1
ATOM 1296 O O . ASP A 1 163 ? -27.571 -3.250 30.487 1.00 83.38 163 ASP A O 1
ATOM 1300 N N . VAL A 1 164 ? -26.118 -1.827 31.456 1.00 83.12 164 VAL A N 1
ATOM 1301 C CA . VAL A 1 164 ? -26.885 -1.571 32.688 1.00 83.12 164 VAL A CA 1
ATOM 1302 C C . VAL A 1 164 ? -27.635 -0.239 32.619 1.00 83.12 164 VAL A C 1
ATOM 1304 O O . VAL A 1 164 ? -28.719 -0.100 33.185 1.00 83.12 164 VAL A O 1
ATOM 1307 N N . ILE A 1 165 ? -27.060 0.761 31.954 1.00 82.12 165 ILE A N 1
ATOM 1308 C CA . ILE A 1 165 ? -27.589 2.125 31.954 1.00 82.12 165 ILE A CA 1
ATOM 1309 C C . ILE A 1 165 ? -28.706 2.292 30.925 1.00 82.12 165 ILE A C 1
ATOM 1311 O O . ILE A 1 165 ? -28.622 1.810 29.802 1.00 82.12 165 ILE A O 1
ATOM 1315 N N . CYS A 1 166 ? -29.727 3.064 31.295 1.00 81.69 166 CYS A N 1
ATOM 1316 C CA . CYS A 1 166 ? -30.742 3.547 30.365 1.00 81.69 166 CYS A CA 1
ATOM 1317 C C . CYS A 1 166 ? -30.286 4.807 29.615 1.00 81.69 166 CYS A C 1
ATOM 1319 O O . CYS A 1 166 ? -29.696 5.709 30.212 1.00 81.69 166 CYS A O 1
ATOM 1321 N N . ASP A 1 167 ? -30.701 4.940 28.352 1.00 80.69 167 ASP A N 1
ATOM 1322 C CA . ASP A 1 167 ? -30.383 6.085 27.481 1.00 80.69 167 ASP A CA 1
ATOM 1323 C C . ASP A 1 167 ? -30.627 7.469 28.119 1.00 80.69 167 ASP A C 1
ATOM 1325 O O . ASP A 1 167 ? -29.949 8.441 27.781 1.00 80.69 167 ASP A O 1
ATOM 1329 N N . SER A 1 168 ? -31.575 7.572 29.057 1.00 82.31 168 SER A N 1
ATOM 1330 C CA . SER A 1 168 ? -31.895 8.804 29.786 1.00 82.31 168 SER A CA 1
ATOM 1331 C C . SER A 1 168 ? -30.738 9.342 30.637 1.00 82.31 168 SER A C 1
ATOM 1333 O O . SER A 1 168 ? -30.592 10.555 30.764 1.00 82.31 168 SER A O 1
ATOM 1335 N N . GLU A 1 169 ? -29.899 8.461 31.187 1.00 82.75 169 GLU A N 1
ATOM 1336 C CA . GLU A 1 169 ? -28.864 8.793 32.180 1.00 82.75 169 GLU A CA 1
ATOM 1337 C C . GLU A 1 169 ? -27.440 8.819 31.599 1.00 82.75 169 GLU A C 1
ATOM 1339 O O . GLU A 1 169 ? -26.470 9.083 32.314 1.00 82.75 169 GLU A O 1
ATOM 1344 N N . HIS A 1 170 ? -27.290 8.607 30.287 1.00 84.50 170 HIS A N 1
ATOM 1345 C CA . HIS A 1 170 ? -25.993 8.610 29.602 1.00 84.50 170 HIS A CA 1
ATOM 1346 C C . HIS A 1 170 ? -25.168 9.878 29.856 1.00 84.50 170 HIS A C 1
ATOM 1348 O O . HIS A 1 170 ? -23.957 9.800 30.043 1.00 84.50 170 HIS A O 1
ATOM 1354 N N . ASN A 1 171 ? -25.812 11.044 29.928 1.00 82.19 171 ASN A N 1
ATOM 1355 C CA . ASN A 1 171 ? -25.114 12.314 30.140 1.00 82.19 171 ASN A CA 1
ATOM 1356 C C . ASN A 1 171 ? -24.574 12.472 31.562 1.00 82.19 171 ASN A C 1
ATOM 1358 O O . ASN A 1 171 ? -23.445 12.929 31.740 1.00 82.19 171 ASN A O 1
ATOM 1362 N N . TYR A 1 172 ? -25.363 12.075 32.563 1.00 84.81 172 TYR A N 1
ATOM 1363 C CA . TYR A 1 172 ? -24.949 12.112 33.963 1.00 84.81 172 TYR A CA 1
ATOM 1364 C C . TYR A 1 172 ? -23.720 11.225 34.179 1.00 84.81 172 TYR A C 1
ATOM 1366 O O . TYR A 1 172 ? -22.716 11.648 34.755 1.00 84.81 172 TYR A O 1
ATOM 1374 N N . ILE A 1 173 ? -23.765 10.015 33.626 1.00 85.38 173 ILE A N 1
ATOM 1375 C CA . ILE A 1 173 ? -22.681 9.047 33.760 1.00 85.38 173 ILE A CA 1
ATOM 1376 C C . ILE A 1 173 ? -21.457 9.468 32.958 1.00 85.38 173 ILE A C 1
ATOM 1378 O O . ILE A 1 173 ? -20.349 9.395 33.481 1.00 85.38 173 ILE A O 1
ATOM 1382 N N . ALA A 1 174 ? -21.626 9.978 31.737 1.00 84.44 174 ALA A N 1
ATOM 1383 C CA . ALA A 1 174 ? -20.507 10.485 30.952 1.00 84.44 174 ALA A CA 1
ATOM 1384 C C . ALA A 1 174 ? -19.765 11.618 31.677 1.00 84.44 174 ALA A C 1
ATOM 1386 O O . ALA A 1 174 ? -18.535 11.656 31.656 1.00 84.44 174 ALA A O 1
ATOM 1387 N N . GLN A 1 175 ? -20.490 12.506 32.368 1.00 85.06 175 GLN A N 1
ATOM 1388 C CA . GLN A 1 175 ? -19.884 13.550 33.191 1.00 85.06 175 GLN A CA 1
ATOM 1389 C C . GLN A 1 175 ? -19.109 12.961 34.379 1.00 85.06 175 GLN A C 1
ATOM 1391 O O . GLN A 1 175 ? -17.950 13.312 34.584 1.00 85.06 175 GLN A O 1
ATOM 1396 N N . LYS A 1 176 ? -19.703 12.015 35.119 1.00 83.88 176 LYS A N 1
ATOM 1397 C CA . LYS A 1 176 ? -19.038 11.356 36.256 1.00 83.88 176 LYS A CA 1
ATOM 1398 C C . LYS A 1 176 ? -17.808 10.548 35.847 1.00 83.88 176 LYS A C 1
ATOM 1400 O O . LYS A 1 176 ? -16.800 10.589 36.543 1.00 83.88 176 LYS A O 1
ATOM 1405 N N . LEU A 1 177 ? -17.859 9.859 34.709 1.00 84.62 177 LEU A N 1
ATOM 1406 C CA . LEU A 1 177 ? -16.704 9.166 34.140 1.00 84.62 177 LEU A CA 1
ATOM 1407 C C . LEU A 1 177 ? -15.622 10.151 33.694 1.00 84.62 177 LEU A C 1
ATOM 1409 O O . LEU A 1 177 ? -14.442 9.892 33.910 1.00 84.62 177 LEU A O 1
ATOM 1413 N N . ALA A 1 178 ? -16.001 11.289 33.104 1.00 81.81 178 ALA A N 1
ATOM 1414 C CA . ALA A 1 178 ? -15.049 12.322 32.713 1.00 81.81 178 ALA A CA 1
ATOM 1415 C C . ALA A 1 178 ? -14.304 12.909 33.921 1.00 81.81 178 ALA A C 1
ATOM 1417 O O . ALA A 1 178 ? -13.106 13.176 33.800 1.00 81.81 178 ALA A O 1
ATOM 1418 N N . ASP A 1 179 ? -14.980 13.080 35.060 1.00 84.06 179 ASP A N 1
ATOM 1419 C CA . ASP A 1 179 ? -14.355 13.467 36.330 1.00 84.06 179 ASP A CA 1
ATOM 1420 C C . ASP A 1 179 ? -13.427 12.346 36.841 1.00 84.06 179 ASP A C 1
ATOM 1422 O O . ASP A 1 179 ? -12.270 12.593 37.171 1.00 84.06 179 ASP A O 1
ATOM 1426 N N . PHE A 1 180 ? -13.878 11.088 36.780 1.00 81.50 180 PHE A N 1
ATOM 1427 C CA . PHE A 1 180 ? -13.125 9.913 37.242 1.00 81.50 180 PHE A CA 1
ATOM 1428 C C . PHE A 1 180 ? -11.813 9.650 36.470 1.00 81.50 180 PHE A C 1
ATOM 1430 O O . PHE A 1 180 ? -10.871 9.072 37.023 1.00 81.50 180 PHE A O 1
ATOM 1437 N N . ILE A 1 181 ? -11.707 10.115 35.214 1.00 79.62 181 ILE A N 1
ATOM 1438 C CA . ILE A 1 181 ? -10.450 10.096 34.437 1.00 79.62 181 ILE A CA 1
ATOM 1439 C C . ILE A 1 181 ? -9.339 10.889 35.144 1.00 79.62 181 ILE A C 1
ATOM 1441 O O . ILE A 1 181 ? -8.173 10.500 35.050 1.00 79.62 181 ILE A O 1
ATOM 1445 N N . ASP A 1 182 ? -9.671 11.990 35.830 1.00 75.06 182 ASP A N 1
ATOM 1446 C CA . ASP A 1 182 ? -8.666 12.817 36.513 1.00 75.06 182 ASP A CA 1
ATOM 1447 C C . ASP A 1 182 ? -8.122 12.122 37.773 1.00 75.06 182 ASP A C 1
ATOM 1449 O O . ASP A 1 182 ? -6.946 12.285 38.105 1.00 75.06 182 ASP A O 1
ATOM 1453 N N . ASP A 1 183 ? -8.944 11.292 38.422 1.00 76.31 183 ASP A N 1
ATOM 1454 C CA . ASP A 1 183 ? -8.603 10.604 39.669 1.00 76.31 183 ASP A CA 1
ATOM 1455 C C . ASP A 1 183 ? -7.798 9.308 39.449 1.00 76.31 183 ASP A C 1
ATOM 1457 O O . ASP A 1 183 ? -6.979 8.929 40.291 1.00 76.31 183 ASP A O 1
ATOM 1461 N N . SER A 1 184 ? -7.994 8.612 38.319 1.00 75.56 184 SER A N 1
ATOM 1462 C CA . SER A 1 184 ? -7.434 7.267 38.099 1.00 75.56 184 SER A CA 1
ATOM 1463 C C . SER A 1 184 ? -6.892 7.034 36.670 1.00 75.56 184 SER A C 1
ATOM 1465 O O . SER A 1 184 ? -7.515 6.373 35.838 1.00 75.56 184 SER A O 1
ATOM 1467 N N . PRO A 1 185 ? -5.651 7.465 36.356 1.00 70.88 185 PRO A N 1
ATOM 1468 C CA . PRO A 1 185 ? -5.099 7.362 34.998 1.00 70.88 185 PRO A CA 1
ATOM 1469 C C . PRO A 1 185 ? -4.871 5.919 34.512 1.00 70.88 185 PRO A C 1
ATOM 1471 O O . PRO A 1 185 ? -4.717 5.695 33.313 1.00 70.88 185 PRO A O 1
ATOM 1474 N N . LYS A 1 186 ? -4.844 4.927 35.414 1.00 73.19 186 LYS A N 1
ATOM 1475 C CA . LYS A 1 186 ? -4.702 3.504 35.056 1.00 73.19 186 LYS A CA 1
ATOM 1476 C C . LYS A 1 186 ? -5.967 2.910 34.430 1.00 73.19 186 LYS A C 1
ATOM 1478 O O . LYS A 1 186 ? -5.868 1.995 33.622 1.00 73.19 186 LYS A O 1
ATOM 1483 N N . LEU A 1 187 ? -7.137 3.455 34.765 1.00 79.06 187 LEU A N 1
ATOM 1484 C CA . LEU A 1 187 ? -8.435 3.009 34.253 1.00 79.06 187 LEU A CA 1
ATOM 1485 C C . LEU A 1 187 ? -8.838 3.736 32.968 1.00 79.06 187 LEU A C 1
ATOM 1487 O O . LEU A 1 187 ? -9.941 3.537 32.469 1.00 79.06 187 LEU A O 1
ATOM 1491 N N . LEU A 1 188 ? -7.937 4.542 32.398 1.00 80.38 188 LEU A N 1
ATOM 1492 C CA . LEU A 1 188 ? -8.209 5.337 31.208 1.00 80.38 188 LEU A CA 1
ATOM 1493 C C . LEU A 1 188 ? -8.782 4.492 30.062 1.00 80.38 188 LEU A C 1
ATOM 1495 O O . LEU A 1 188 ? -9.792 4.876 29.490 1.00 80.38 188 LEU A O 1
ATOM 1499 N N . LEU A 1 189 ? -8.172 3.349 29.731 1.00 80.19 189 LEU A N 1
ATOM 1500 C CA . LEU A 1 189 ? -8.619 2.530 28.597 1.00 80.19 189 LEU A CA 1
ATOM 1501 C C . LEU A 1 189 ? -10.047 1.971 28.789 1.00 80.19 189 LEU A C 1
ATOM 1503 O O . LEU A 1 189 ? -10.873 2.218 27.912 1.00 80.19 189 LEU A O 1
ATOM 1507 N N . PRO A 1 190 ? -10.387 1.305 29.914 1.00 80.25 190 PRO A N 1
ATOM 1508 C CA . PRO A 1 190 ? -11.766 0.897 30.209 1.00 80.25 190 PRO A CA 1
ATOM 1509 C C . PRO A 1 190 ? -12.777 2.053 30.209 1.00 80.25 190 PRO A C 1
ATOM 1511 O O . PRO A 1 190 ? -13.911 1.896 29.754 1.00 80.25 190 PRO A O 1
ATOM 1514 N N . ILE A 1 191 ? -12.380 3.231 30.706 1.00 82.19 191 ILE A N 1
ATOM 1515 C CA . ILE A 1 191 ? -13.262 4.404 30.725 1.00 82.19 191 ILE A CA 1
ATOM 1516 C C . ILE A 1 191 ? -13.499 4.917 29.300 1.00 82.19 191 ILE A C 1
ATOM 1518 O O . ILE A 1 191 ? -14.631 5.214 28.939 1.00 82.19 191 ILE A O 1
ATOM 1522 N N . LEU A 1 192 ? -12.460 4.992 28.464 1.00 80.44 192 LEU A N 1
ATOM 1523 C CA . LEU A 1 192 ? -12.605 5.403 27.066 1.00 80.44 192 LEU A CA 1
ATOM 1524 C C . LEU A 1 192 ? -13.446 4.407 26.258 1.00 80.44 192 LEU A C 1
ATOM 1526 O O . LEU A 1 192 ? -14.247 4.839 25.437 1.00 80.44 192 LEU A O 1
ATOM 1530 N N . ASP A 1 193 ? -13.308 3.104 26.507 1.00 81.50 193 ASP A N 1
ATOM 1531 C CA . ASP A 1 193 ? -14.115 2.072 25.842 1.00 81.50 193 ASP A CA 1
ATOM 1532 C C . ASP A 1 193 ? -15.604 2.215 26.198 1.00 81.50 193 ASP A C 1
ATOM 1534 O O . ASP A 1 193 ? -16.462 2.340 25.323 1.00 81.50 193 ASP A O 1
ATOM 1538 N N . SER A 1 194 ? -15.911 2.347 27.492 1.00 79.50 194 SER A N 1
ATOM 1539 C CA . SER A 1 194 ? -17.289 2.561 27.956 1.00 79.50 194 SER A CA 1
ATOM 1540 C C . SER A 1 194 ? -17.886 3.891 27.472 1.00 79.50 194 SER A C 1
ATOM 1542 O O . SER A 1 194 ? -19.032 3.921 27.025 1.00 79.50 194 SER A O 1
ATOM 1544 N N . LEU A 1 195 ? -17.109 4.981 27.463 1.00 79.12 195 LEU A N 1
ATOM 1545 C CA . LEU A 1 195 ? -17.519 6.262 26.874 1.00 79.12 195 LEU A CA 1
ATOM 1546 C C . LEU A 1 195 ? -17.671 6.201 25.350 1.00 79.12 195 LEU A C 1
ATOM 1548 O O . LEU A 1 195 ? -18.447 6.972 24.798 1.00 79.12 195 LEU A O 1
ATOM 1552 N N . GLY A 1 196 ? -16.962 5.303 24.663 1.00 74.31 196 GLY A N 1
ATOM 1553 C CA . GLY A 1 196 ? -17.168 5.048 23.238 1.00 74.31 196 GLY A CA 1
ATOM 1554 C C . GLY A 1 196 ? -18.552 4.459 22.953 1.00 74.31 196 GLY A C 1
ATOM 1555 O O . GLY A 1 196 ? -19.163 4.766 21.928 1.00 74.31 196 GLY A O 1
ATOM 1556 N N . CYS A 1 197 ? -19.079 3.645 23.870 1.00 75.62 197 CYS A N 1
ATOM 1557 C CA . CYS A 1 197 ? -20.414 3.055 23.761 1.00 75.62 197 CYS A CA 1
ATOM 1558 C C . CYS A 1 197 ? -21.541 4.004 24.208 1.00 75.62 197 CYS A C 1
ATOM 1560 O O . CYS A 1 197 ? -22.647 3.931 23.668 1.00 75.62 197 CYS A O 1
ATOM 1562 N N . ILE A 1 198 ? -21.277 4.894 25.171 1.00 78.69 198 ILE A N 1
ATOM 1563 C CA . ILE A 1 198 ? -22.267 5.821 25.738 1.00 78.69 198 ILE A CA 1
ATOM 1564 C C . ILE A 1 198 ? -22.370 7.091 24.879 1.00 78.69 198 ILE A C 1
ATOM 1566 O O . ILE A 1 198 ? -21.399 7.817 24.685 1.00 78.69 198 ILE A O 1
ATOM 1570 N N . LYS A 1 199 ? -23.575 7.419 24.400 1.00 72.25 199 LYS A N 1
ATOM 1571 C CA . LYS A 1 199 ? -23.822 8.661 23.645 1.00 72.25 199 LYS A CA 1
ATOM 1572 C C . LYS A 1 199 ? -23.912 9.859 24.595 1.00 72.25 199 LYS A C 1
ATOM 1574 O O . LYS A 1 199 ? -24.949 10.060 25.223 1.00 72.25 199 LYS A O 1
ATOM 1579 N N . ALA A 1 200 ? -22.845 10.647 24.684 1.00 73.75 200 ALA A N 1
ATOM 1580 C CA . ALA A 1 200 ? -22.783 11.858 25.503 1.00 73.75 200 ALA A CA 1
ATOM 1581 C C . ALA A 1 200 ? -23.060 13.139 24.689 1.00 73.75 200 ALA A C 1
ATOM 1583 O O . ALA A 1 200 ? -22.955 13.149 23.464 1.00 73.75 200 ALA A O 1
ATOM 1584 N N . TYR A 1 201 ? -23.378 14.245 25.372 1.00 74.69 201 TYR A N 1
ATOM 1585 C CA . TYR A 1 201 ? -23.389 15.578 24.757 1.00 74.69 201 TYR A CA 1
ATOM 1586 C C . TYR A 1 201 ? -22.005 15.981 24.219 1.00 74.69 201 TYR A C 1
ATOM 1588 O O . TYR A 1 201 ? -20.973 15.730 24.849 1.00 74.69 201 TYR A O 1
ATOM 1596 N N . GLU A 1 202 ? -22.009 16.727 23.110 1.00 74.25 202 GLU A N 1
ATOM 1597 C CA . GLU A 1 202 ? -20.813 17.203 22.396 1.00 74.25 202 GLU A CA 1
ATOM 1598 C C . GLU A 1 202 ? -19.797 17.939 23.295 1.00 74.25 202 GLU A C 1
ATOM 1600 O O . GLU A 1 202 ? -18.585 17.860 23.081 1.00 74.25 202 GLU A O 1
ATOM 1605 N N . GLU A 1 203 ? -20.256 18.655 24.327 1.00 74.56 203 GLU A N 1
ATOM 1606 C CA . GLU A 1 203 ? -19.381 19.383 25.256 1.00 74.56 203 GLU A CA 1
ATOM 1607 C C . GLU A 1 203 ? -18.558 18.451 26.157 1.00 74.56 203 GLU A C 1
ATOM 1609 O O . GLU A 1 203 ? -17.357 18.674 26.352 1.00 74.56 203 GLU A O 1
ATOM 1614 N N . ILE A 1 204 ? -19.189 17.391 26.674 1.00 75.25 204 ILE A N 1
ATOM 1615 C CA . ILE A 1 204 ? -18.546 16.387 27.532 1.00 75.25 204 ILE A CA 1
ATOM 1616 C C . ILE A 1 204 ? -17.549 15.595 26.691 1.00 75.25 204 ILE A C 1
ATOM 1618 O O . ILE A 1 204 ? -16.390 15.437 27.074 1.00 75.25 204 ILE A O 1
ATOM 1622 N N . GLU A 1 205 ? -17.958 15.190 25.492 1.00 78.56 205 GLU A N 1
ATOM 1623 C CA . GLU A 1 205 ? -17.101 14.454 24.572 1.00 78.56 205 GLU A CA 1
ATOM 1624 C C . GLU A 1 205 ? -15.886 15.274 24.126 1.00 78.56 205 GLU A C 1
ATOM 1626 O O . GLU A 1 205 ? -14.775 14.754 24.076 1.00 78.56 205 GLU A O 1
ATOM 1631 N N . ARG A 1 206 ? -16.033 16.589 23.916 1.00 80.50 206 ARG A N 1
ATOM 1632 C CA . ARG A 1 206 ? -14.896 17.476 23.617 1.00 80.50 206 ARG A CA 1
ATOM 1633 C C . ARG A 1 206 ? -13.915 17.567 24.789 1.00 80.50 206 ARG A C 1
ATOM 1635 O O . ARG A 1 206 ? -12.706 17.683 24.571 1.00 80.50 206 ARG A O 1
ATOM 1642 N N . SER A 1 207 ? -14.410 17.539 26.027 1.00 80.38 207 SER A N 1
ATOM 1643 C CA . SER A 1 207 ? -13.565 17.493 27.226 1.00 80.38 207 SER A CA 1
ATOM 1644 C C . SER A 1 207 ? -12.785 16.177 27.300 1.00 80.38 207 SER A C 1
ATOM 1646 O O . SER A 1 207 ? -11.557 16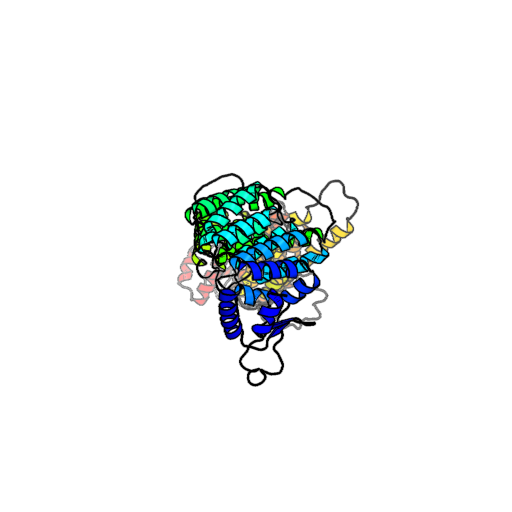.193 27.425 1.00 80.38 207 SER A O 1
ATOM 1648 N N . VAL A 1 208 ? -13.470 15.044 27.119 1.00 80.25 208 VAL A N 1
ATOM 1649 C CA . VAL A 1 208 ? -12.858 13.706 27.130 1.00 80.25 208 VAL A CA 1
ATOM 1650 C C . VAL A 1 208 ? -11.867 13.543 25.977 1.00 80.25 208 VAL A C 1
ATOM 1652 O O . VAL A 1 208 ? -10.745 13.099 26.203 1.00 80.25 208 VAL A O 1
ATOM 1655 N N . GLN A 1 209 ? -12.198 14.003 24.767 1.00 82.81 209 GLN A N 1
ATOM 1656 C CA . GLN A 1 209 ? -11.307 13.981 23.605 1.00 82.81 209 GLN A CA 1
ATOM 1657 C C . GLN A 1 209 ? -10.010 14.756 23.878 1.00 82.81 209 GLN A C 1
ATOM 1659 O O . GLN A 1 209 ? -8.923 14.269 23.576 1.00 82.81 209 GLN A O 1
ATOM 1664 N N . LYS A 1 210 ? -10.078 15.931 24.521 1.00 81.19 210 LYS A N 1
ATOM 1665 C CA . LYS A 1 210 ? -8.872 16.672 24.937 1.00 81.19 210 LYS A CA 1
ATOM 1666 C C . LYS A 1 210 ? -8.026 15.888 25.943 1.00 81.19 210 LYS A C 1
ATOM 1668 O O . LYS A 1 210 ? -6.798 15.954 25.869 1.00 81.19 210 LYS A O 1
ATOM 1673 N N . LYS A 1 211 ? -8.649 15.166 26.880 1.00 79.94 211 LYS A N 1
ATOM 1674 C CA . LYS A 1 211 ? -7.938 14.301 27.837 1.00 79.94 211 LYS A CA 1
ATOM 1675 C C . LYS A 1 211 ? -7.298 13.098 27.130 1.00 79.94 211 LYS A C 1
ATOM 1677 O O . LYS A 1 211 ? -6.113 12.847 27.338 1.00 79.94 211 LYS A O 1
ATOM 1682 N N . ALA A 1 212 ? -8.016 12.444 26.218 1.00 82.31 212 ALA A N 1
ATOM 1683 C CA . ALA A 1 212 ? -7.506 11.348 25.395 1.00 82.31 212 ALA A CA 1
ATOM 1684 C C . ALA A 1 212 ? -6.336 11.785 24.494 1.00 82.31 212 ALA A C 1
ATOM 1686 O O . ALA A 1 212 ? -5.347 11.069 24.384 1.00 82.31 212 ALA A O 1
ATOM 1687 N N . LEU A 1 213 ? -6.382 12.994 23.920 1.00 81.94 213 LEU A N 1
ATOM 1688 C CA . LEU A 1 213 ? -5.270 13.564 23.148 1.00 81.94 213 LEU A CA 1
ATOM 1689 C C . LEU A 1 213 ? -4.023 13.819 24.005 1.00 81.94 213 LEU A C 1
ATOM 1691 O O . LEU A 1 213 ? -2.908 13.583 23.548 1.00 81.94 213 LEU A O 1
ATOM 1695 N N . LYS A 1 214 ? -4.183 14.267 25.257 1.00 81.19 214 LYS A N 1
ATOM 1696 C CA . LYS A 1 214 ? -3.051 14.385 26.192 1.00 81.19 214 LYS A CA 1
ATOM 1697 C C . LYS A 1 214 ? -2.475 13.013 26.542 1.00 81.19 214 LYS A C 1
ATOM 1699 O O . LYS A 1 214 ? -1.257 12.866 26.585 1.00 81.19 214 LYS A O 1
ATOM 1704 N N . ALA A 1 215 ? -3.341 12.022 26.751 1.00 78.50 215 ALA A N 1
ATOM 1705 C CA . ALA A 1 215 ? -2.930 10.650 27.023 1.00 78.50 215 ALA A CA 1
ATOM 1706 C C . ALA A 1 215 ? -2.248 9.982 25.820 1.00 78.50 215 ALA A C 1
ATOM 1708 O O . ALA A 1 215 ? -1.330 9.190 26.005 1.00 78.50 215 ALA A O 1
ATOM 1709 N N . LEU A 1 216 ? -2.622 10.336 24.588 1.00 78.25 216 LEU A N 1
ATOM 1710 C CA . LEU A 1 216 ? -1.972 9.852 23.367 1.00 78.25 216 LEU A CA 1
ATOM 1711 C C . LEU A 1 216 ? -0.468 10.179 23.354 1.00 78.25 216 LEU A C 1
ATOM 1713 O O . LEU A 1 216 ? 0.336 9.357 22.933 1.00 78.25 216 LEU A O 1
ATOM 1717 N N . ILE A 1 217 ? -0.086 11.353 23.865 1.00 77.00 217 ILE A N 1
ATOM 1718 C CA . ILE A 1 217 ? 1.309 11.817 23.893 1.00 77.00 217 ILE A CA 1
ATOM 1719 C C . ILE A 1 217 ? 2.098 11.174 25.048 1.00 77.00 217 ILE A C 1
ATOM 1721 O O . ILE A 1 217 ? 3.303 10.961 24.926 1.00 77.00 217 ILE A O 1
ATOM 1725 N N . SER A 1 218 ? 1.446 10.882 26.179 1.00 78.06 218 SER A N 1
ATOM 1726 C CA . SER A 1 218 ? 2.106 10.403 27.404 1.00 78.06 218 SER A CA 1
ATOM 1727 C C . SER A 1 218 ? 2.063 8.884 27.622 1.00 78.06 218 SER A C 1
ATOM 1729 O O . SER A 1 218 ? 2.779 8.383 28.491 1.00 78.06 218 SER A O 1
ATOM 1731 N N . SER A 1 219 ? 1.231 8.150 26.876 1.00 76.38 219 SER A N 1
ATOM 1732 C CA . SER A 1 219 ? 0.994 6.710 27.059 1.00 76.38 219 SER A CA 1
ATOM 1733 C C . SER A 1 219 ? 2.040 5.813 26.385 1.00 76.38 219 SER A C 1
ATOM 1735 O O . SER A 1 219 ? 2.828 6.231 25.534 1.00 76.38 219 SER A O 1
ATOM 1737 N N . LYS A 1 220 ? 2.072 4.542 26.804 1.00 76.19 220 LYS A N 1
ATOM 1738 C CA . LYS A 1 220 ? 2.947 3.515 26.227 1.00 76.19 220 LYS A CA 1
ATOM 1739 C C . LYS A 1 220 ? 2.423 3.077 24.854 1.00 76.19 220 LYS A C 1
ATOM 1741 O O . LYS A 1 220 ? 1.216 3.113 24.628 1.00 76.19 220 LYS A O 1
ATOM 1746 N N . PRO A 1 221 ? 3.293 2.576 23.954 1.00 68.88 221 PRO A N 1
ATOM 1747 C CA . PRO A 1 221 ? 2.879 2.162 22.614 1.00 68.88 221 PRO A CA 1
ATOM 1748 C C . PRO A 1 221 ? 1.837 1.032 22.595 1.00 68.88 221 PRO A C 1
ATOM 1750 O O . PRO A 1 221 ? 1.106 0.920 21.616 1.00 68.88 221 PRO A O 1
ATOM 1753 N N . ASP A 1 222 ? 1.749 0.227 23.657 1.00 74.69 222 ASP A N 1
ATOM 1754 C CA . ASP A 1 222 ? 0.782 -0.873 23.777 1.00 74.69 222 ASP A CA 1
ATOM 1755 C C . ASP A 1 222 ? -0.656 -0.382 24.027 1.00 74.69 222 ASP A C 1
ATOM 1757 O O . ASP A 1 222 ? -1.607 -1.047 23.624 1.00 74.69 222 ASP A O 1
ATOM 1761 N N . ASP A 1 223 ? -0.809 0.813 24.605 1.00 77.75 223 ASP A N 1
ATOM 1762 C CA . ASP A 1 223 ? -2.103 1.417 24.946 1.00 77.75 223 ASP A CA 1
ATOM 1763 C C . ASP A 1 223 ? -2.659 2.285 23.795 1.00 77.75 223 ASP A C 1
ATOM 1765 O O . ASP A 1 223 ? -3.857 2.573 23.726 1.00 77.75 223 ASP A O 1
ATOM 1769 N N . LEU A 1 224 ? -1.797 2.678 22.845 1.00 81.00 224 LEU A N 1
ATOM 1770 C CA . LEU A 1 224 ? -2.147 3.541 21.709 1.00 81.00 224 LEU A CA 1
ATOM 1771 C C . LEU A 1 224 ? -3.267 2.999 20.806 1.00 81.00 224 LEU A C 1
ATOM 1773 O O . LEU A 1 224 ? -4.095 3.810 20.396 1.00 81.00 224 LEU A O 1
ATOM 1777 N N . PRO A 1 225 ? -3.345 1.696 20.462 1.00 82.25 225 PRO A N 1
ATOM 1778 C CA . PRO A 1 225 ? -4.407 1.174 19.598 1.00 82.25 225 PRO A CA 1
ATOM 1779 C C . PRO A 1 225 ? -5.815 1.492 20.118 1.00 82.25 225 PRO A C 1
ATOM 1781 O O . PRO A 1 225 ? -6.664 1.961 19.360 1.00 82.25 225 PRO A O 1
ATOM 1784 N N . ALA A 1 226 ? -6.041 1.300 21.420 1.00 77.69 226 ALA A N 1
ATOM 1785 C CA . ALA A 1 226 ? -7.326 1.561 22.061 1.00 77.69 226 ALA A CA 1
ATOM 1786 C C . ALA A 1 226 ? -7.645 3.065 22.097 1.00 77.69 226 ALA A C 1
ATOM 1788 O O . ALA A 1 226 ? -8.754 3.468 21.744 1.00 77.69 226 ALA A O 1
ATOM 1789 N N . ILE A 1 227 ? -6.653 3.907 22.416 1.00 81.00 227 ILE A N 1
ATOM 1790 C CA . ILE A 1 227 ? -6.810 5.371 22.403 1.00 81.00 227 ILE A CA 1
ATOM 1791 C C . ILE A 1 227 ? -7.120 5.870 20.985 1.00 81.00 227 ILE A C 1
ATOM 1793 O O . ILE A 1 227 ? -8.018 6.688 20.806 1.00 81.00 227 ILE A O 1
ATOM 1797 N N . ILE A 1 228 ? -6.417 5.367 19.964 1.00 81.50 228 ILE A N 1
ATOM 1798 C CA . ILE A 1 228 ? -6.655 5.725 18.558 1.00 81.50 228 ILE A CA 1
ATOM 1799 C C . ILE A 1 228 ? -8.057 5.288 18.129 1.00 81.50 228 ILE A C 1
ATOM 1801 O O . ILE A 1 228 ? -8.749 6.069 17.484 1.00 81.50 228 ILE A O 1
ATOM 1805 N N . SER A 1 229 ? -8.495 4.083 18.507 1.00 80.31 229 SER A N 1
ATOM 1806 C CA . SER A 1 229 ? -9.838 3.592 18.178 1.00 80.31 229 SER A CA 1
ATOM 1807 C C . SER A 1 229 ? -10.930 4.488 18.770 1.00 80.31 229 SER A C 1
ATOM 1809 O O . SER A 1 229 ? -11.856 4.863 18.054 1.00 80.31 229 SER A O 1
ATOM 1811 N N . TYR A 1 230 ? -10.785 4.904 20.035 1.00 82.50 230 TYR A N 1
ATOM 1812 C CA . TYR A 1 230 ? -11.693 5.872 20.659 1.00 82.50 230 TYR A CA 1
ATOM 1813 C C . TYR A 1 230 ? -11.642 7.241 19.968 1.00 82.50 230 TYR A C 1
ATOM 1815 O O . TYR A 1 230 ? -12.677 7.837 19.687 1.00 82.50 230 TYR A O 1
ATOM 1823 N N . LEU A 1 231 ? -10.446 7.753 19.660 1.00 80.56 231 LEU A N 1
ATOM 1824 C CA . LEU A 1 231 ? -10.288 9.050 19.001 1.00 80.56 231 LEU A CA 1
ATOM 1825 C C . LEU A 1 231 ? -10.935 9.069 17.612 1.00 80.56 231 LEU A C 1
ATOM 1827 O O . LEU A 1 231 ? -11.593 10.055 17.281 1.00 80.56 231 LEU A O 1
ATOM 1831 N N . CYS A 1 232 ? -10.800 7.992 16.836 1.00 76.62 232 CYS A N 1
ATOM 1832 C CA . CYS A 1 232 ? -11.538 7.808 15.587 1.00 76.62 232 CYS A CA 1
ATOM 1833 C C . CYS A 1 232 ? -13.050 7.866 15.853 1.00 76.62 232 CYS A C 1
ATOM 1835 O O . CYS A 1 232 ? -13.728 8.755 15.339 1.00 76.62 232 CYS A O 1
ATOM 1837 N N . GLN A 1 233 ? -13.559 7.050 16.779 1.00 80.06 233 GLN A N 1
ATOM 1838 C CA . GLN A 1 233 ? -14.988 7.014 17.091 1.00 80.06 233 GLN A CA 1
ATOM 1839 C C . GLN A 1 233 ? -15.537 8.374 17.560 1.00 80.06 233 GLN A C 1
ATOM 1841 O O . GLN A 1 233 ? -16.610 8.786 17.124 1.00 80.06 233 GLN A O 1
ATOM 1846 N N . SER A 1 234 ? -14.774 9.135 18.350 1.00 77.19 234 SER A N 1
ATOM 1847 C CA . SER A 1 234 ? -15.150 10.490 18.781 1.00 77.19 234 SER A CA 1
ATOM 1848 C C . SER A 1 234 ? -15.258 11.495 17.623 1.00 77.19 234 SER A C 1
ATOM 1850 O O . SER A 1 234 ? -15.991 12.481 17.703 1.00 77.19 234 SER A O 1
ATOM 1852 N N . CYS A 1 235 ? -14.569 11.250 16.500 1.00 68.44 235 CYS A N 1
ATOM 1853 C CA . CYS A 1 235 ? -14.685 12.076 15.294 1.00 68.44 235 CYS A CA 1
ATOM 1854 C C . CYS A 1 235 ? -16.032 11.893 14.572 1.00 68.44 235 CYS A C 1
ATOM 1856 O O . CYS A 1 235 ? -16.341 12.681 13.673 1.00 68.44 235 CYS A O 1
ATOM 1858 N N . ILE A 1 236 ? -16.821 10.870 14.930 1.00 69.19 236 ILE A N 1
ATOM 1859 C CA . ILE A 1 236 ? -18.191 10.679 14.434 1.00 69.19 236 ILE A CA 1
ATOM 1860 C C . ILE A 1 236 ? -19.121 11.716 15.064 1.00 69.19 236 ILE A C 1
ATOM 1862 O O . ILE A 1 236 ? -19.898 12.350 14.352 1.00 69.19 236 ILE A O 1
ATOM 1866 N N . ASN A 1 237 ? -19.013 11.907 16.377 1.00 68.44 237 ASN A N 1
ATOM 1867 C CA . ASN A 1 237 ? -19.857 12.837 17.120 1.00 68.44 237 ASN A CA 1
ATOM 1868 C C . ASN A 1 237 ? -19.356 14.287 17.004 1.00 68.44 237 ASN A C 1
ATOM 1870 O O . ASN A 1 237 ? -20.156 15.217 17.001 1.00 68.44 237 ASN A O 1
ATOM 1874 N N . LEU A 1 238 ? -18.041 14.493 16.845 1.00 72.50 238 LEU A N 1
ATOM 1875 C CA . LEU A 1 238 ? -17.413 15.812 16.704 1.00 72.50 238 LEU A CA 1
ATOM 1876 C C . LEU A 1 238 ? -16.663 15.946 15.363 1.00 72.50 238 LEU A C 1
ATOM 1878 O O . LEU A 1 238 ? -15.438 15.791 15.311 1.00 72.50 238 LEU A O 1
ATOM 1882 N N . PRO A 1 239 ? -17.348 16.280 14.253 1.00 66.81 239 PRO A N 1
ATOM 1883 C CA . PRO A 1 239 ? -16.701 16.396 12.946 1.00 66.81 239 PRO A CA 1
ATOM 1884 C C . PRO A 1 239 ? -15.700 17.563 12.864 1.00 66.81 239 PRO A C 1
ATOM 1886 O O . PRO A 1 239 ? -14.681 17.443 12.174 1.00 66.81 239 PRO A O 1
ATOM 1889 N N . ASP A 1 240 ? -15.944 18.650 13.603 1.00 72.75 240 ASP A N 1
ATOM 1890 C CA . ASP A 1 240 ? -15.130 19.876 13.595 1.00 72.75 240 ASP A CA 1
ATOM 1891 C C . ASP A 1 240 ? -13.718 19.678 14.167 1.00 72.75 240 ASP A C 1
ATOM 1893 O O . ASP A 1 240 ? -12.778 20.375 13.781 1.00 72.75 240 ASP A O 1
ATOM 1897 N N . THR A 1 241 ? -13.536 18.725 15.086 1.00 72.88 241 THR A N 1
ATOM 1898 C CA . THR A 1 241 ? -12.240 18.478 15.740 1.00 72.88 241 THR A CA 1
ATOM 1899 C C . THR A 1 241 ? -11.388 17.436 15.015 1.00 72.88 241 THR A C 1
ATOM 1901 O O . THR A 1 241 ? -10.217 17.256 15.360 1.00 72.88 241 THR A O 1
ATOM 1904 N N . SER A 1 242 ? -11.921 16.812 13.957 1.00 73.12 242 SER A N 1
ATOM 1905 C CA . SER A 1 242 ? -11.249 15.751 13.193 1.00 73.12 242 SER A CA 1
ATOM 1906 C C . SER A 1 242 ? -9.861 16.152 12.675 1.00 73.12 242 SER A C 1
ATOM 1908 O O . SER A 1 242 ? -8.948 15.328 12.670 1.00 73.12 242 SER A O 1
ATOM 1910 N N . PHE A 1 243 ? -9.656 17.422 12.304 1.00 77.38 243 PHE A N 1
ATOM 1911 C CA . PHE A 1 243 ? -8.355 17.914 11.835 1.00 77.38 243 PHE A CA 1
ATOM 1912 C C . PHE A 1 243 ? -7.286 17.837 12.932 1.00 77.38 243 PHE A C 1
ATOM 1914 O O . PHE A 1 243 ? -6.198 17.309 12.714 1.00 77.38 243 PHE A O 1
ATOM 1921 N N . GLN A 1 244 ? -7.615 18.306 14.139 1.00 75.94 244 GLN A N 1
ATOM 1922 C CA . GLN A 1 244 ? -6.692 18.313 15.278 1.00 75.94 244 GLN A CA 1
ATOM 1923 C C . GLN A 1 244 ? -6.351 16.892 15.733 1.00 75.94 244 GLN A C 1
ATOM 1925 O O . GLN A 1 244 ? -5.201 16.609 16.068 1.00 75.94 244 GLN A O 1
ATOM 1930 N N . VAL A 1 245 ? -7.338 15.993 15.715 1.00 78.69 245 VAL A N 1
ATOM 1931 C CA . VAL A 1 245 ? -7.144 14.583 16.070 1.00 78.69 245 VAL A CA 1
ATOM 1932 C C . VAL A 1 245 ? -6.176 13.909 15.099 1.00 78.69 245 VAL A C 1
ATOM 1934 O O . VAL A 1 245 ? -5.212 13.287 15.540 1.00 78.69 245 VAL A O 1
ATOM 1937 N N . VAL A 1 246 ? -6.372 14.080 13.787 1.00 78.81 246 VAL A N 1
ATOM 1938 C CA . VAL A 1 246 ? -5.490 13.486 12.772 1.00 78.81 246 VAL A CA 1
ATOM 1939 C C . VAL A 1 246 ? -4.065 14.040 12.860 1.00 78.81 246 VAL A C 1
ATOM 1941 O O . VAL A 1 246 ? -3.119 13.254 12.817 1.00 78.81 246 VAL A O 1
ATOM 1944 N N . CYS A 1 247 ? -3.889 15.355 13.036 1.00 76.62 247 CYS A N 1
ATOM 1945 C CA . CYS A 1 247 ? -2.560 15.951 13.215 1.00 76.62 247 CYS A CA 1
ATOM 1946 C C . CYS A 1 247 ? -1.837 15.373 14.440 1.00 76.62 247 CYS A C 1
ATOM 1948 O O . CYS A 1 247 ? -0.712 14.901 14.318 1.00 76.62 247 CYS A O 1
ATOM 1950 N N . ASN A 1 248 ? -2.506 15.303 15.594 1.00 75.12 248 ASN A N 1
ATOM 1951 C CA . ASN A 1 248 ? -1.896 14.774 16.816 1.00 75.12 248 ASN A CA 1
ATOM 1952 C C . ASN A 1 248 ? -1.558 13.277 16.708 1.00 75.12 248 ASN A C 1
ATOM 1954 O O . ASN A 1 248 ? -0.521 12.844 17.214 1.00 75.12 248 ASN A O 1
ATOM 1958 N N . ILE A 1 249 ? -2.394 12.480 16.031 1.00 79.31 249 ILE A N 1
ATOM 1959 C CA . ILE A 1 249 ? -2.089 11.070 15.740 1.00 79.31 249 ILE A CA 1
ATOM 1960 C C . ILE A 1 249 ? -0.856 10.974 14.834 1.00 79.31 249 ILE A C 1
ATOM 1962 O O . ILE A 1 249 ? 0.061 10.204 15.125 1.00 79.31 249 ILE A O 1
ATOM 1966 N N . ARG A 1 250 ? -0.799 11.778 13.767 1.00 78.50 250 ARG A N 1
ATOM 1967 C CA . ARG A 1 250 ? 0.327 11.815 12.826 1.00 78.50 250 ARG A CA 1
ATOM 1968 C C . ARG A 1 250 ? 1.631 12.215 13.514 1.00 78.50 250 ARG A C 1
ATOM 1970 O O . ARG A 1 250 ? 2.635 11.527 13.324 1.00 78.50 250 ARG A O 1
ATOM 1977 N N . ASP A 1 251 ? 1.610 13.228 14.371 1.00 75.19 251 ASP A N 1
ATOM 1978 C CA . ASP A 1 251 ? 2.775 13.699 15.127 1.00 75.19 251 ASP A CA 1
ATOM 1979 C C . ASP A 1 251 ? 3.256 12.671 16.156 1.00 75.19 251 ASP A C 1
ATOM 1981 O O . ASP A 1 251 ? 4.450 12.372 16.225 1.00 75.19 251 ASP A O 1
ATOM 1985 N N . THR A 1 252 ? 2.331 12.063 16.905 1.00 73.62 252 THR A N 1
ATOM 1986 C CA . THR A 1 252 ? 2.663 11.049 17.920 1.00 73.62 252 THR A CA 1
ATOM 1987 C C . THR A 1 252 ? 3.298 9.822 17.276 1.00 73.62 252 THR A C 1
ATOM 1989 O O . THR A 1 252 ? 4.364 9.370 17.696 1.00 73.62 252 THR A O 1
ATOM 1992 N N . ILE A 1 253 ? 2.681 9.300 16.213 1.00 73.94 253 ILE A N 1
ATOM 1993 C CA . ILE A 1 253 ? 3.199 8.135 15.493 1.00 73.94 253 ILE A CA 1
ATOM 1994 C C . ILE A 1 253 ? 4.563 8.456 14.892 1.00 73.94 253 ILE A C 1
ATOM 1996 O O . ILE A 1 253 ? 5.494 7.662 15.001 1.00 73.94 253 ILE A O 1
ATOM 2000 N N . SER A 1 254 ? 4.716 9.638 14.307 1.00 71.06 254 SER A N 1
ATOM 2001 C CA . SER A 1 254 ? 5.970 9.988 13.650 1.00 71.06 254 SER A CA 1
ATOM 2002 C C . SER A 1 254 ? 7.098 10.219 14.655 1.00 71.06 254 SER A C 1
ATOM 2004 O O . SER A 1 254 ? 8.204 9.765 14.400 1.00 71.06 254 SER A O 1
ATOM 2006 N N . SER A 1 255 ? 6.817 10.771 15.841 1.00 68.75 255 SER A N 1
ATOM 2007 C CA . SER A 1 255 ? 7.764 10.832 16.970 1.00 68.75 255 SER A CA 1
ATOM 2008 C C . SER A 1 255 ? 8.231 9.443 17.439 1.00 68.75 255 SER A C 1
ATOM 2010 O O . SER A 1 255 ? 9.405 9.240 17.764 1.00 68.75 255 SER A O 1
ATOM 2012 N N . ILE A 1 256 ? 7.341 8.443 17.429 1.00 68.00 256 ILE A N 1
ATOM 2013 C CA . ILE A 1 256 ? 7.683 7.054 17.788 1.00 68.00 256 ILE A CA 1
ATOM 2014 C C . ILE A 1 256 ? 8.643 6.424 16.765 1.00 68.00 256 ILE A C 1
ATOM 2016 O O . ILE A 1 256 ? 9.472 5.582 17.133 1.00 68.00 256 ILE A O 1
ATOM 2020 N N . TYR A 1 257 ? 8.539 6.819 15.493 1.00 64.81 257 TYR A N 1
ATOM 2021 C CA . TYR A 1 257 ? 9.348 6.277 14.401 1.00 64.81 257 TYR A CA 1
ATOM 2022 C C . TYR A 1 257 ? 10.616 7.095 14.094 1.00 64.81 257 TYR A C 1
ATOM 2024 O O . TYR A 1 257 ? 11.605 6.498 13.673 1.00 64.81 257 TYR A O 1
ATOM 2032 N N . THR A 1 258 ? 10.659 8.406 14.365 1.00 55.88 258 THR A N 1
ATOM 2033 C CA . THR A 1 258 ? 11.868 9.238 14.191 1.00 55.88 258 THR A CA 1
ATOM 2034 C C . THR A 1 258 ? 12.897 9.044 15.294 1.00 55.88 258 THR A C 1
ATOM 2036 O O . THR A 1 258 ? 14.092 9.040 15.015 1.00 55.88 258 THR A O 1
ATOM 2039 N N . ASN A 1 259 ? 12.470 8.771 16.529 1.00 51.69 259 ASN A N 1
ATOM 2040 C CA . ASN A 1 259 ? 13.374 8.514 17.658 1.00 51.69 259 ASN A CA 1
ATOM 2041 C C . ASN A 1 259 ? 14.103 7.148 17.597 1.00 51.69 259 ASN A C 1
ATOM 2043 O O . ASN A 1 259 ? 14.692 6.718 18.589 1.00 51.69 259 ASN A O 1
ATOM 2047 N N . LYS A 1 260 ? 14.063 6.427 16.463 1.00 47.12 260 LYS A N 1
ATOM 2048 C CA . LYS A 1 260 ? 14.621 5.067 16.308 1.00 47.12 260 LYS A CA 1
ATOM 2049 C C . LYS A 1 260 ? 15.662 4.898 15.195 1.00 47.12 260 LYS A C 1
ATOM 2051 O O . LYS A 1 260 ? 15.903 3.767 14.782 1.00 47.12 260 LYS A O 1
ATOM 2056 N N . PHE A 1 261 ? 16.348 5.964 14.792 1.00 36.31 261 PHE A N 1
ATOM 2057 C CA . PHE A 1 261 ? 17.651 5.826 14.129 1.00 36.31 261 PHE A CA 1
ATOM 2058 C C . PHE A 1 261 ? 18.799 6.207 15.075 1.00 36.31 261 PHE A C 1
ATOM 2060 O O . PHE A 1 261 ? 19.286 7.333 15.026 1.00 36.31 261 PHE A O 1
ATOM 2067 N N . PRO A 1 262 ? 19.262 5.287 15.937 1.00 34.44 262 PRO A N 1
ATOM 2068 C CA . PRO A 1 262 ? 20.657 5.242 16.325 1.00 34.44 262 PRO A CA 1
ATOM 2069 C C . PRO A 1 262 ? 21.361 4.089 15.605 1.00 34.44 262 PRO A C 1
ATOM 2071 O O . PRO A 1 262 ? 20.842 2.977 15.478 1.00 34.44 262 PRO A O 1
ATOM 2074 N N . ASP A 1 263 ? 22.555 4.408 15.132 1.00 30.80 263 ASP A N 1
ATOM 2075 C CA . ASP A 1 263 ? 23.508 3.543 14.462 1.00 30.80 263 ASP A CA 1
ATOM 2076 C C . ASP A 1 263 ? 23.794 2.207 15.171 1.00 30.80 263 ASP A C 1
ATOM 2078 O O . ASP A 1 263 ? 23.817 2.100 16.397 1.00 30.80 263 ASP A O 1
ATOM 2082 N N . SER A 1 264 ? 24.212 1.246 14.344 1.00 33.75 264 SER A N 1
ATOM 2083 C CA . SER A 1 264 ? 25.155 0.154 14.637 1.00 33.75 264 SER A CA 1
ATOM 2084 C C . SER A 1 264 ? 24.690 -1.097 15.414 1.00 33.75 264 SER A C 1
ATOM 2086 O O . SER A 1 264 ? 24.178 -1.068 16.527 1.00 33.75 264 SER A O 1
ATOM 2088 N N . CYS A 1 265 ? 24.958 -2.240 14.769 1.00 35.50 265 CYS A N 1
ATOM 2089 C CA . CYS A 1 265 ? 25.324 -3.552 15.310 1.00 35.50 265 CYS A CA 1
ATOM 2090 C C . CYS A 1 265 ? 25.004 -3.871 16.785 1.00 35.50 265 CYS A C 1
ATOM 2092 O O . CYS A 1 265 ? 25.747 -3.502 17.687 1.00 35.50 265 CYS A O 1
ATOM 2094 N N . SER A 1 266 ? 24.056 -4.786 17.017 1.00 31.97 266 SER A N 1
ATOM 2095 C CA . SER A 1 266 ? 24.329 -5.966 17.857 1.00 31.97 266 SER A CA 1
ATOM 2096 C C . SER A 1 266 ? 23.257 -7.047 17.710 1.00 31.97 266 SER A C 1
ATOM 2098 O O . SER A 1 266 ? 22.053 -6.838 17.838 1.00 31.97 266 SER A O 1
ATOM 2100 N N . THR A 1 267 ? 23.731 -8.255 17.442 1.00 38.16 267 THR A N 1
ATOM 2101 C CA . THR A 1 267 ? 22.986 -9.506 17.472 1.00 38.16 267 THR A CA 1
ATOM 2102 C C . THR A 1 267 ? 22.575 -9.832 18.908 1.00 38.16 267 THR A C 1
ATOM 2104 O O . THR A 1 267 ? 23.404 -10.254 19.707 1.00 38.16 267 THR A O 1
ATOM 2107 N N . LYS A 1 268 ? 21.291 -9.644 19.239 1.00 39.69 268 LYS A N 1
ATOM 2108 C CA . LYS A 1 268 ? 20.522 -10.368 20.277 1.00 39.69 268 LYS A CA 1
ATOM 2109 C C . LYS A 1 268 ? 19.053 -9.913 20.221 1.00 39.69 268 LYS A C 1
ATOM 2111 O O . LYS A 1 268 ? 18.788 -8.731 20.057 1.00 39.69 268 LYS A O 1
ATOM 2116 N N . THR A 1 269 ? 18.115 -10.844 20.447 1.00 34.94 269 THR A N 1
ATOM 2117 C CA . THR A 1 269 ? 16.657 -10.654 20.706 1.00 34.94 269 THR A CA 1
ATOM 2118 C C . THR A 1 269 ? 15.640 -10.910 19.569 1.00 34.94 269 THR A C 1
ATOM 2120 O O . THR A 1 269 ? 14.794 -10.082 19.246 1.00 34.94 269 THR A O 1
ATOM 2123 N N . ASN A 1 270 ? 15.572 -12.146 19.060 1.00 42.06 270 ASN A N 1
ATOM 2124 C CA . ASN A 1 270 ? 14.454 -12.584 18.197 1.00 42.06 270 ASN A CA 1
ATOM 2125 C C . ASN A 1 270 ? 13.060 -12.565 18.884 1.00 42.06 270 ASN A C 1
ATOM 2127 O O . ASN A 1 270 ? 12.049 -12.597 18.186 1.00 42.06 270 ASN A O 1
ATOM 2131 N N . ALA A 1 271 ? 12.975 -12.487 20.221 1.00 39.47 271 ALA A N 1
ATOM 2132 C CA . ALA A 1 271 ? 11.704 -12.418 20.960 1.00 39.47 271 ALA A CA 1
ATOM 2133 C C . ALA A 1 271 ? 11.143 -10.982 21.078 1.00 39.47 271 ALA A C 1
ATOM 2135 O O . ALA A 1 271 ? 9.992 -10.752 20.714 1.00 39.47 271 ALA A O 1
ATOM 2136 N N . LEU A 1 272 ? 11.969 -9.992 21.457 1.00 41.31 272 LEU A N 1
ATOM 2137 C CA . LEU A 1 272 ? 11.551 -8.579 21.534 1.00 41.31 272 LEU A CA 1
ATOM 2138 C C . LEU A 1 272 ? 11.175 -7.990 20.165 1.00 41.31 272 LEU A C 1
ATOM 2140 O O . LEU A 1 272 ? 10.327 -7.102 20.084 1.00 41.31 272 LEU A O 1
ATOM 2144 N N . HIS A 1 273 ? 11.780 -8.474 19.077 1.00 49.38 273 HIS A N 1
ATOM 2145 C CA . HIS A 1 273 ? 11.391 -8.068 17.725 1.00 49.38 273 HIS A CA 1
ATOM 2146 C C . HIS A 1 273 ? 10.004 -8.585 17.309 1.00 49.38 273 HIS A C 1
ATOM 2148 O O . HIS A 1 273 ? 9.404 -8.006 16.404 1.00 49.38 273 HIS A O 1
ATOM 2154 N N . LYS A 1 274 ? 9.481 -9.646 17.941 1.00 50.72 274 LYS A N 1
ATOM 2155 C CA . LYS A 1 274 ? 8.169 -10.227 17.616 1.00 50.72 274 LYS A CA 1
ATOM 2156 C C . LYS A 1 274 ? 7.032 -9.476 18.318 1.00 50.72 274 LYS A C 1
ATOM 2158 O O . LYS A 1 274 ? 6.074 -9.111 17.646 1.00 50.72 274 LYS A O 1
ATOM 2163 N N . GLU A 1 275 ? 7.195 -9.142 19.601 1.00 49.41 275 GLU A N 1
ATOM 2164 C CA . GLU A 1 275 ? 6.238 -8.312 20.360 1.00 49.41 275 GLU A CA 1
ATOM 2165 C C . GLU A 1 275 ? 6.170 -6.867 19.834 1.00 49.41 275 GLU A C 1
ATOM 2167 O O . GLU A 1 275 ? 5.093 -6.313 19.635 1.00 49.41 275 GLU A O 1
ATOM 2172 N N . LYS A 1 276 ? 7.311 -6.267 19.467 1.00 54.00 276 LYS A N 1
ATOM 2173 C CA . LYS A 1 276 ? 7.318 -4.928 18.843 1.00 54.00 276 LYS A CA 1
ATOM 2174 C C . LYS A 1 276 ? 6.642 -4.907 17.467 1.00 54.00 276 LYS A C 1
ATOM 2176 O O . LYS A 1 276 ? 6.067 -3.890 17.083 1.00 54.00 276 LYS A O 1
ATOM 2181 N N . LYS A 1 277 ? 6.695 -6.017 16.716 1.00 58.91 277 LYS A N 1
ATOM 2182 C CA . LYS A 1 277 ? 5.940 -6.166 15.461 1.00 58.91 277 LYS A CA 1
ATOM 2183 C C . LYS A 1 277 ? 4.438 -6.272 15.722 1.00 58.91 277 LYS A C 1
ATOM 2185 O O . LYS A 1 277 ? 3.687 -5.675 14.959 1.00 58.91 277 LYS A O 1
ATOM 2190 N N . SER A 1 278 ? 4.003 -6.968 16.779 1.00 63.12 278 SER A N 1
ATOM 2191 C CA . SER A 1 278 ? 2.577 -7.050 17.117 1.00 63.12 278 SER A CA 1
ATOM 2192 C C . SER A 1 278 ? 2.009 -5.707 17.564 1.00 63.12 278 SER A C 1
ATOM 2194 O O . SER A 1 278 ? 0.963 -5.324 17.054 1.00 63.12 278 SER A O 1
ATOM 2196 N N . THR A 1 279 ? 2.707 -4.937 18.407 1.00 66.75 279 THR A N 1
ATOM 2197 C CA . THR A 1 279 ? 2.218 -3.612 18.834 1.00 66.75 279 THR A CA 1
ATOM 2198 C C . THR A 1 279 ? 2.092 -2.651 17.648 1.00 66.75 279 THR A C 1
ATOM 2200 O O . THR A 1 279 ? 1.044 -2.042 17.449 1.00 66.75 279 THR A O 1
ATOM 2203 N N . ASN A 1 280 ? 3.110 -2.579 16.780 1.00 72.50 280 ASN A N 1
ATOM 2204 C CA . ASN A 1 280 ? 3.039 -1.753 15.569 1.00 72.50 280 ASN A CA 1
ATOM 2205 C C . ASN A 1 280 ? 1.906 -2.203 14.631 1.00 72.50 280 ASN A C 1
ATOM 2207 O O . ASN A 1 280 ? 1.204 -1.365 14.069 1.00 72.50 280 ASN A O 1
ATOM 2211 N N . MET A 1 281 ? 1.704 -3.515 14.477 1.00 77.06 281 MET A N 1
ATOM 2212 C CA . MET A 1 281 ? 0.616 -4.067 13.668 1.00 77.06 281 MET A CA 1
ATOM 2213 C C . MET A 1 281 ? -0.760 -3.670 14.217 1.00 77.06 281 MET A C 1
ATOM 2215 O O . MET A 1 281 ? -1.611 -3.261 13.433 1.00 77.06 281 MET A O 1
ATOM 2219 N N . LEU A 1 282 ? -0.957 -3.709 15.538 1.00 76.56 282 LEU A N 1
ATOM 2220 C CA . LEU A 1 282 ? -2.209 -3.305 16.188 1.00 76.56 282 LEU A CA 1
ATOM 2221 C C . LEU A 1 282 ? -2.486 -1.800 16.047 1.00 76.56 282 LEU A C 1
ATOM 2223 O O . LEU A 1 282 ? -3.630 -1.408 15.805 1.00 76.56 282 LEU A O 1
ATOM 2227 N N . ILE A 1 283 ? -1.453 -0.951 16.124 1.00 79.62 283 ILE A N 1
ATOM 2228 C CA . ILE A 1 283 ? -1.576 0.496 15.869 1.00 79.62 283 ILE A CA 1
ATOM 2229 C C . ILE A 1 283 ? -2.060 0.731 14.433 1.00 79.62 283 ILE A C 1
ATOM 2231 O O . ILE A 1 283 ? -3.058 1.417 14.203 1.00 79.62 283 ILE A O 1
ATOM 2235 N N . PHE A 1 284 ? -1.393 0.117 13.455 1.00 79.44 284 PHE A N 1
ATOM 2236 C CA . PHE A 1 284 ? -1.754 0.260 12.047 1.00 79.44 284 PHE A CA 1
ATOM 2237 C C . PHE A 1 284 ? -3.111 -0.367 11.700 1.00 79.44 284 PHE A C 1
ATOM 2239 O O . PHE A 1 284 ? -3.805 0.140 10.816 1.00 79.44 284 PHE A O 1
ATOM 2246 N N . GLU A 1 285 ? -3.516 -1.438 12.386 1.00 81.19 285 GLU A N 1
ATOM 2247 C CA . GLU A 1 285 ? -4.849 -2.029 12.250 1.00 81.19 285 GLU A CA 1
ATOM 2248 C C . GLU A 1 285 ? -5.935 -1.099 12.803 1.00 81.19 285 GLU A C 1
ATOM 2250 O O . GLU A 1 285 ? -6.975 -0.942 12.167 1.00 81.19 285 GLU A O 1
ATOM 2255 N N . SER A 1 286 ? -5.681 -0.429 13.929 1.00 77.19 286 SER A N 1
ATOM 2256 C CA . SER A 1 286 ? -6.621 0.531 14.528 1.00 77.19 286 SER A CA 1
ATOM 2257 C C . SER A 1 286 ? -6.841 1.735 13.612 1.00 77.19 286 SER A C 1
ATOM 2259 O O . SER A 1 286 ? -7.979 2.106 13.333 1.00 77.19 286 SER A O 1
ATOM 2261 N N . ILE A 1 287 ? -5.763 2.263 13.020 1.00 81.62 287 ILE A N 1
ATOM 2262 C CA . ILE A 1 287 ? -5.837 3.324 12.002 1.00 81.62 287 ILE A CA 1
ATOM 2263 C C . ILE A 1 287 ? -6.593 2.838 10.763 1.00 81.62 287 ILE A C 1
ATOM 2265 O O . ILE A 1 287 ? -7.440 3.551 10.229 1.00 81.62 287 ILE A O 1
ATOM 2269 N N . LYS A 1 288 ? -6.327 1.607 10.304 1.00 82.81 288 LYS A N 1
ATOM 2270 C CA . LYS A 1 288 ? -7.049 1.015 9.172 1.00 82.81 288 LYS A CA 1
ATOM 2271 C C . LYS A 1 288 ? -8.543 0.885 9.467 1.00 82.81 288 LYS A C 1
ATOM 2273 O O . LYS A 1 288 ? -9.340 1.197 8.585 1.00 82.81 288 LYS A O 1
ATOM 2278 N N . LYS A 1 289 ? -8.928 0.444 10.671 1.00 80.56 289 LYS A N 1
ATOM 2279 C CA . LYS A 1 289 ? -10.331 0.359 11.100 1.00 80.56 289 LYS A CA 1
ATOM 2280 C C . LYS A 1 289 ? -10.978 1.743 11.078 1.00 80.56 289 LYS A C 1
ATOM 2282 O O . LYS A 1 289 ? -11.954 1.903 10.344 1.00 80.56 289 LYS A O 1
ATOM 2287 N N . GLY A 1 290 ? -10.378 2.740 11.733 1.00 74.75 290 GLY A N 1
ATOM 2288 C CA . GLY A 1 290 ? -10.863 4.128 11.714 1.00 74.75 290 GLY A CA 1
ATOM 2289 C C . GLY A 1 290 ? -11.043 4.666 10.290 1.00 74.75 290 GLY A C 1
ATOM 2290 O O . GLY A 1 290 ? -12.126 5.102 9.908 1.00 74.75 290 GLY A O 1
ATOM 2291 N N . LEU A 1 291 ? -10.035 4.499 9.427 1.00 76.44 291 LEU A N 1
ATOM 2292 C CA . LEU A 1 291 ? -10.121 4.888 8.015 1.00 76.44 291 LEU A CA 1
ATOM 2293 C C . LEU A 1 291 ? -11.166 4.087 7.223 1.00 76.44 291 LEU A C 1
ATOM 2295 O O . LEU A 1 291 ? -11.727 4.606 6.266 1.00 76.44 291 LEU A O 1
ATOM 2299 N N . SER A 1 292 ? -11.434 2.825 7.554 1.00 75.31 292 SER A N 1
ATOM 2300 C CA . SER A 1 292 ? -12.398 2.010 6.803 1.00 75.31 292 SER A CA 1
ATOM 2301 C C . SER A 1 292 ? -13.852 2.366 7.114 1.00 75.31 292 SER A C 1
ATOM 2303 O O . SER A 1 292 ? -14.673 2.417 6.194 1.00 75.31 292 SER A O 1
ATOM 2305 N N . PHE A 1 293 ? -14.159 2.659 8.379 1.00 71.62 293 PHE A N 1
ATOM 2306 C CA . PHE A 1 293 ? -15.527 2.891 8.834 1.00 71.62 293 PHE A CA 1
ATOM 2307 C C . PHE A 1 293 ? -15.929 4.373 8.765 1.00 71.62 293 PHE A C 1
ATOM 2309 O O . PHE A 1 293 ? -17.077 4.676 8.441 1.00 71.62 293 PHE A O 1
ATOM 2316 N N . GLU A 1 294 ? -14.998 5.319 8.924 1.00 72.31 294 GLU A N 1
ATOM 2317 C CA . GLU A 1 294 ? -15.338 6.743 9.062 1.00 72.31 294 GLU A CA 1
ATOM 2318 C C . GLU A 1 294 ? -15.097 7.537 7.773 1.00 72.31 294 GLU A C 1
ATOM 2320 O O . GLU A 1 294 ? -13.978 7.674 7.276 1.00 72.31 294 GLU A O 1
ATOM 2325 N N . SER A 1 295 ? -16.164 8.071 7.169 1.00 75.12 295 SER A N 1
ATOM 2326 C CA . SER A 1 295 ? -16.074 8.881 5.940 1.00 75.12 295 SER A CA 1
ATOM 2327 C C . SER A 1 295 ? -15.444 10.257 6.171 1.00 75.12 295 SER A C 1
ATOM 2329 O O . SER A 1 295 ? -14.646 10.697 5.340 1.00 75.12 295 SER A O 1
ATOM 2331 N N . ASN A 1 296 ? -15.762 10.907 7.295 1.00 75.75 296 ASN A N 1
ATOM 2332 C CA . ASN A 1 296 ? -15.227 12.219 7.656 1.00 75.75 296 ASN A CA 1
ATOM 2333 C C . ASN A 1 296 ? -13.722 12.146 7.949 1.00 75.75 296 ASN A C 1
ATOM 2335 O O . ASN A 1 29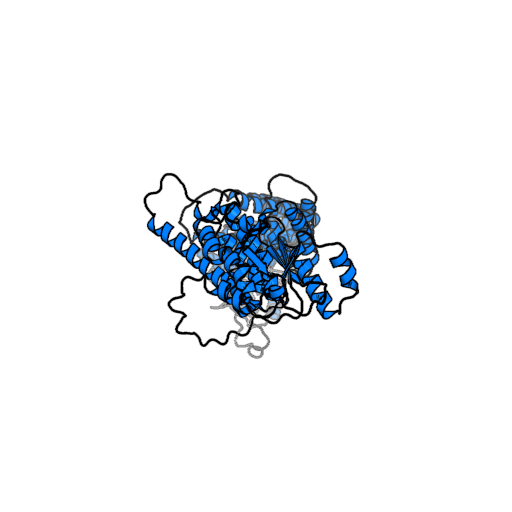6 ? -12.939 12.866 7.339 1.00 75.75 296 ASN A O 1
ATOM 2339 N N . PHE A 1 297 ? -13.303 11.183 8.774 1.00 76.94 297 PHE A N 1
ATOM 2340 C CA . PHE A 1 297 ? -11.897 10.951 9.113 1.00 76.94 297 PHE A CA 1
ATOM 2341 C C . PHE A 1 297 ? -11.020 10.727 7.870 1.00 76.94 297 PHE A C 1
ATOM 2343 O O . PHE A 1 297 ? -9.968 11.347 7.724 1.00 76.94 297 PHE A O 1
ATOM 2350 N N . ARG A 1 298 ? -11.498 9.929 6.900 1.00 77.50 298 ARG A N 1
ATOM 2351 C CA . ARG A 1 298 ? -10.835 9.750 5.593 1.00 77.50 298 ARG A CA 1
ATOM 2352 C C . ARG A 1 298 ? -10.680 11.050 4.813 1.00 77.50 298 ARG A C 1
ATOM 2354 O O . ARG A 1 298 ? -9.634 11.277 4.206 1.00 77.50 298 ARG A O 1
ATOM 2361 N N . ALA A 1 299 ? -11.738 11.857 4.750 1.00 77.00 299 ALA A N 1
ATOM 2362 C CA . ALA A 1 299 ? -11.732 13.108 4.001 1.00 77.00 299 ALA A CA 1
ATOM 2363 C C . ALA A 1 299 ? -10.766 14.117 4.631 1.00 77.00 299 ALA A C 1
ATOM 2365 O O . ALA A 1 299 ? -9.957 14.705 3.914 1.00 77.00 299 ALA A O 1
ATOM 2366 N N . THR A 1 300 ? -10.796 14.247 5.957 1.00 77.62 300 THR A N 1
ATOM 2367 C CA . THR A 1 300 ? -9.897 15.118 6.713 1.00 77.62 300 THR A CA 1
ATOM 2368 C C . THR A 1 300 ? -8.440 14.684 6.566 1.00 77.62 300 THR A C 1
ATOM 2370 O O . THR A 1 300 ? -7.598 15.518 6.248 1.00 77.62 300 THR A O 1
ATOM 2373 N N . TRP A 1 301 ? -8.133 13.385 6.674 1.00 81.06 301 TRP A N 1
ATOM 2374 C CA . TRP A 1 301 ? -6.767 12.881 6.483 1.00 81.06 301 TRP A CA 1
ATOM 2375 C C . TRP A 1 301 ? -6.253 13.123 5.055 1.00 81.06 301 TRP A C 1
ATOM 2377 O O . TRP A 1 301 ? -5.123 13.566 4.861 1.00 81.06 301 TRP A O 1
ATOM 2387 N N . LEU A 1 302 ? -7.092 12.902 4.034 1.00 77.88 302 LEU A N 1
ATOM 2388 C CA . LEU A 1 302 ? -6.742 13.208 2.641 1.00 77.88 302 LEU A CA 1
ATOM 2389 C C . LEU A 1 302 ? -6.499 14.699 2.402 1.00 77.88 302 LEU A C 1
ATOM 2391 O O . LEU A 1 302 ? -5.636 15.040 1.594 1.00 77.88 302 LEU A O 1
ATOM 2395 N N . ASN A 1 303 ? -7.270 15.570 3.052 1.00 79.69 303 ASN A N 1
ATOM 2396 C CA . ASN A 1 303 ? -7.081 17.012 2.950 1.00 79.69 303 ASN A CA 1
ATOM 2397 C C . ASN A 1 303 ? -5.793 17.442 3.650 1.00 79.69 303 ASN A C 1
ATOM 2399 O O . ASN A 1 303 ? -5.034 18.177 3.043 1.00 79.69 303 ASN A O 1
ATOM 2403 N N . ILE A 1 304 ? -5.472 16.893 4.824 1.00 76.06 304 ILE A N 1
ATOM 2404 C CA . ILE A 1 304 ? -4.201 17.160 5.518 1.00 76.06 304 ILE A CA 1
ATOM 2405 C C . ILE A 1 304 ? -3.003 16.786 4.639 1.00 76.06 304 ILE A C 1
ATOM 2407 O O . ILE A 1 304 ? -2.100 17.598 4.463 1.00 76.06 304 ILE A O 1
ATOM 2411 N N . ILE A 1 305 ? -3.022 15.605 4.004 1.00 75.19 305 ILE A N 1
ATOM 2412 C CA . ILE A 1 305 ? -1.945 15.198 3.083 1.00 75.19 305 ILE A CA 1
ATOM 2413 C C . ILE A 1 305 ? -1.838 16.181 1.906 1.00 75.19 305 ILE A C 1
ATOM 2415 O O . ILE A 1 305 ? -0.737 16.532 1.492 1.00 75.19 305 ILE A O 1
ATOM 2419 N N . LYS A 1 306 ? -2.964 16.652 1.357 1.00 71.38 306 LYS A N 1
ATOM 2420 C CA . LYS A 1 306 ? -2.966 17.627 0.252 1.00 71.38 306 LYS A CA 1
ATOM 2421 C C . LYS A 1 306 ? -2.507 19.018 0.687 1.00 71.38 306 LYS A C 1
ATOM 2423 O O . LYS A 1 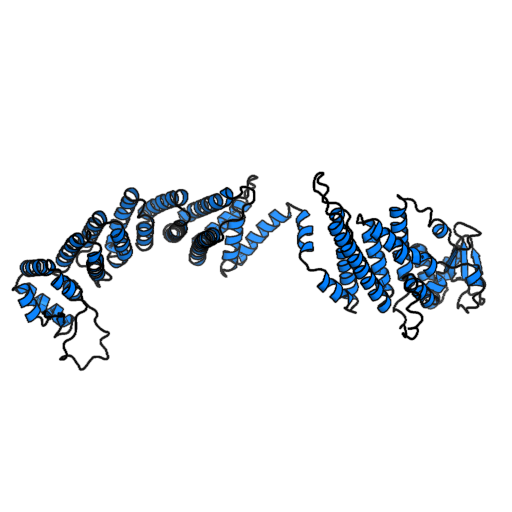306 ? -1.751 19.658 -0.040 1.00 71.38 306 LYS A O 1
ATOM 2428 N N . ASP A 1 307 ? -2.925 19.484 1.851 1.00 67.56 307 ASP A N 1
ATOM 2429 C CA . ASP A 1 307 ? -2.557 20.799 2.365 1.00 67.56 307 ASP A CA 1
ATOM 2430 C C . ASP A 1 307 ? -1.058 20.840 2.689 1.00 67.56 307 ASP A C 1
ATOM 2432 O O . ASP A 1 307 ? -0.378 21.801 2.319 1.00 67.56 307 ASP A O 1
ATOM 2436 N N . ASP A 1 308 ? -0.498 19.746 3.207 1.00 61.25 308 ASP A N 1
ATOM 2437 C CA . ASP A 1 308 ? 0.946 19.589 3.392 1.00 61.25 308 ASP A CA 1
ATOM 2438 C C . ASP A 1 308 ? 1.726 19.550 2.070 1.00 61.25 308 ASP A C 1
ATOM 2440 O O . ASP A 1 308 ? 2.857 20.029 2.012 1.00 61.25 308 ASP A O 1
ATOM 2444 N N . THR A 1 309 ? 1.130 19.072 0.968 1.00 54.53 309 THR A N 1
ATOM 2445 C CA . THR A 1 309 ? 1.758 19.197 -0.366 1.00 54.53 309 THR A CA 1
ATOM 2446 C C . THR A 1 309 ? 1.763 20.624 -0.912 1.00 54.53 309 THR A C 1
ATOM 2448 O O . THR A 1 309 ? 2.559 20.935 -1.802 1.00 54.53 309 THR A O 1
ATOM 2451 N N . SER A 1 310 ? 0.893 21.501 -0.397 1.00 49.69 310 SER A N 1
ATOM 2452 C CA . SER A 1 310 ? 0.788 22.897 -0.835 1.00 49.69 310 SER A CA 1
ATOM 2453 C C . SER A 1 310 ? 1.814 23.812 -0.152 1.00 49.69 310 SER A C 1
ATOM 2455 O O . SER A 1 310 ? 2.313 24.755 -0.775 1.00 49.69 310 SER A O 1
ATOM 2457 N N . TYR A 1 311 ? 2.203 23.503 1.090 1.00 43.03 311 TYR A N 1
ATOM 2458 C CA . TYR A 1 311 ? 3.201 24.262 1.835 1.00 43.03 311 TYR A CA 1
ATOM 2459 C C . TYR A 1 311 ? 4.597 23.665 1.656 1.00 43.03 311 TYR A C 1
ATOM 2461 O O . TYR A 1 311 ? 4.964 22.650 2.238 1.00 43.03 311 TYR A O 1
ATOM 2469 N N . LYS A 1 312 ? 5.426 24.370 0.882 1.00 45.75 312 LYS A N 1
ATOM 2470 C CA . LYS A 1 312 ? 6.884 24.201 0.846 1.00 45.75 312 LYS A CA 1
ATOM 2471 C C . LYS A 1 312 ? 7.474 24.414 2.251 1.00 45.75 312 LYS A C 1
ATOM 2473 O O . LYS A 1 312 ? 7.917 25.519 2.555 1.00 45.75 312 LYS A O 1
ATOM 2478 N N . LYS A 1 313 ? 7.500 23.397 3.113 1.00 40.66 313 LYS A N 1
ATOM 2479 C CA . LYS A 1 313 ? 8.364 23.398 4.299 1.00 40.66 313 LYS A CA 1
ATOM 2480 C C . LYS A 1 313 ? 9.580 22.517 4.055 1.00 40.66 313 LYS A C 1
ATOM 2482 O O . LYS A 1 313 ? 9.495 21.377 3.617 1.00 40.66 313 LYS A O 1
ATOM 2487 N N . THR A 1 314 ? 10.714 23.164 4.262 1.00 37.25 314 THR A N 1
ATOM 2488 C CA . THR A 1 314 ? 12.083 22.827 3.882 1.00 37.25 314 THR A CA 1
ATOM 2489 C C . THR A 1 314 ? 12.813 21.943 4.884 1.00 37.25 314 THR A C 1
ATOM 2491 O O . THR A 1 314 ? 13.999 21.713 4.703 1.00 37.25 314 THR A O 1
ATOM 2494 N N . GLU A 1 315 ? 12.166 21.429 5.925 1.00 37.78 315 GLU A N 1
ATOM 2495 C CA . GLU A 1 315 ? 12.880 20.755 7.010 1.00 37.78 315 GLU A CA 1
ATOM 2496 C C . GLU A 1 315 ? 12.104 19.525 7.488 1.00 37.78 315 GLU A C 1
ATOM 2498 O O . GLU A 1 315 ? 10.988 19.632 7.983 1.00 37.78 315 GLU A O 1
ATOM 2503 N N . TYR A 1 316 ? 12.747 18.369 7.303 1.00 41.88 316 TYR A N 1
ATOM 2504 C CA . TYR A 1 316 ? 12.431 17.033 7.815 1.00 41.88 316 TYR A CA 1
ATOM 2505 C C . TYR A 1 316 ? 11.080 16.423 7.414 1.00 41.88 316 TYR A C 1
ATOM 2507 O O . TYR A 1 316 ? 10.013 16.712 7.947 1.00 41.88 316 TYR A O 1
ATOM 2515 N N . MET A 1 317 ? 11.172 15.458 6.498 1.00 48.81 317 MET A N 1
ATOM 2516 C CA . MET A 1 317 ? 10.068 14.637 6.017 1.00 48.81 317 MET A CA 1
ATOM 2517 C C . MET A 1 317 ? 9.748 13.514 7.023 1.00 48.81 317 MET A C 1
ATOM 2519 O O . MET A 1 317 ? 9.999 12.337 6.797 1.00 48.81 317 MET A O 1
ATOM 2523 N N . VAL A 1 318 ? 9.240 13.907 8.192 1.00 48.97 318 VAL A N 1
ATOM 2524 C CA . VAL A 1 318 ? 8.997 13.024 9.348 1.00 48.97 318 VAL A CA 1
ATOM 2525 C C . VAL A 1 318 ? 7.776 12.109 9.151 1.00 48.97 318 VAL A C 1
ATOM 2527 O O . VAL A 1 318 ? 7.709 11.033 9.741 1.00 48.97 318 VAL A O 1
ATOM 2530 N N . HIS A 1 319 ? 6.836 12.497 8.286 1.00 55.38 319 HIS A N 1
ATOM 2531 C CA . HIS A 1 319 ? 5.532 11.830 8.145 1.00 55.38 319 HIS A CA 1
ATOM 2532 C C . HIS A 1 319 ? 5.378 10.950 6.885 1.00 55.38 319 HIS A C 1
ATOM 2534 O O . HIS A 1 319 ? 4.508 10.082 6.848 1.00 55.38 319 HIS A O 1
ATOM 2540 N N . GLU A 1 320 ? 6.277 11.121 5.910 1.00 64.38 320 GLU A N 1
ATOM 2541 C CA . GLU A 1 320 ? 6.722 10.165 4.875 1.00 64.38 320 GLU A CA 1
ATOM 2542 C C . GLU A 1 320 ? 5.966 8.844 4.748 1.00 64.38 320 GLU A C 1
ATOM 2544 O O . GLU A 1 320 ? 5.050 8.619 3.953 1.00 64.38 320 GLU A O 1
ATOM 2549 N N . THR A 1 321 ? 6.454 7.923 5.564 1.00 69.38 321 THR A N 1
ATOM 2550 C CA . THR A 1 321 ? 6.111 6.510 5.542 1.00 69.38 321 THR A CA 1
ATOM 2551 C C . THR A 1 321 ? 4.690 6.259 6.029 1.00 69.38 321 THR A C 1
ATOM 2553 O O . THR A 1 321 ? 4.014 5.377 5.495 1.00 69.38 321 THR A O 1
ATOM 2556 N N . LEU A 1 322 ? 4.211 7.045 6.998 1.00 75.44 322 LEU A N 1
ATOM 2557 C CA . LEU A 1 322 ? 2.843 6.956 7.498 1.00 75.44 322 LEU A CA 1
ATOM 2558 C C . LEU A 1 322 ? 1.850 7.442 6.440 1.00 75.44 322 LEU A C 1
ATOM 2560 O O . LEU A 1 322 ? 0.851 6.769 6.193 1.00 75.44 322 LEU A O 1
ATOM 2564 N N . ASP A 1 323 ? 2.146 8.561 5.780 1.00 78.62 323 ASP A N 1
ATOM 2565 C CA . ASP A 1 323 ? 1.272 9.134 4.754 1.00 78.62 323 ASP A CA 1
ATOM 2566 C C . ASP A 1 323 ? 1.165 8.206 3.535 1.00 78.62 323 ASP A C 1
ATOM 2568 O O . ASP A 1 323 ? 0.066 7.965 3.033 1.00 78.62 323 ASP A O 1
ATOM 2572 N N . ILE A 1 324 ? 2.276 7.594 3.106 1.00 77.94 324 ILE A N 1
ATOM 2573 C CA . ILE A 1 324 ? 2.279 6.582 2.037 1.00 77.94 324 ILE A CA 1
ATOM 2574 C C . ILE A 1 324 ? 1.472 5.340 2.449 1.00 77.94 324 ILE A C 1
ATOM 2576 O O . ILE A 1 324 ? 0.667 4.836 1.662 1.00 77.94 324 ILE A O 1
ATOM 2580 N N . TYR A 1 325 ? 1.637 4.854 3.684 1.00 80.75 325 TYR A N 1
ATOM 2581 C CA . TYR A 1 325 ? 0.865 3.719 4.197 1.00 80.75 325 TYR A CA 1
ATOM 2582 C C . TYR A 1 325 ? -0.644 4.009 4.210 1.00 80.75 325 TYR A C 1
ATOM 2584 O O . TYR A 1 325 ? -1.445 3.195 3.741 1.00 80.75 325 TYR A O 1
ATOM 2592 N N . VAL A 1 326 ? -1.039 5.194 4.680 1.00 81.38 326 VAL A N 1
ATOM 2593 C CA . VAL A 1 326 ? -2.438 5.636 4.673 1.00 81.38 326 VAL A CA 1
ATOM 2594 C C . VAL A 1 326 ? -2.966 5.757 3.242 1.00 81.38 326 VAL A C 1
ATOM 2596 O O . VAL A 1 326 ? -4.072 5.290 2.968 1.00 81.38 326 VAL A O 1
ATOM 2599 N N . LEU A 1 327 ? -2.182 6.289 2.298 1.00 81.19 327 LEU A N 1
ATOM 2600 C CA . LEU A 1 327 ? -2.565 6.339 0.883 1.00 81.19 327 LEU A CA 1
ATOM 2601 C C . LEU A 1 327 ? -2.801 4.942 0.294 1.00 81.19 327 LEU A C 1
ATOM 2603 O O . LEU A 1 327 ? -3.765 4.768 -0.452 1.00 81.19 327 LEU A O 1
ATOM 2607 N N . PHE A 1 328 ? -2.007 3.932 0.665 1.00 82.00 328 PHE A N 1
ATOM 2608 C CA . PHE A 1 328 ? -2.255 2.547 0.250 1.00 82.00 328 PHE A CA 1
ATOM 2609 C C . PHE A 1 328 ? -3.539 1.965 0.849 1.00 82.00 328 PHE A C 1
ATOM 2611 O O . PHE A 1 328 ? -4.291 1.294 0.137 1.00 82.00 328 PHE A O 1
ATOM 2618 N N . ILE A 1 329 ? -3.848 2.257 2.117 1.00 81.00 329 ILE A N 1
ATOM 2619 C CA . ILE A 1 329 ? -5.140 1.874 2.709 1.00 81.00 329 ILE A CA 1
ATOM 2620 C C . ILE A 1 329 ? -6.288 2.530 1.934 1.00 81.00 329 ILE A C 1
ATOM 2622 O O . ILE A 1 329 ? -7.240 1.857 1.540 1.00 81.00 329 ILE A O 1
ATOM 2626 N N . LEU A 1 330 ? -6.189 3.835 1.678 1.00 80.19 330 LEU A N 1
ATOM 2627 C CA . LEU A 1 330 ? -7.215 4.610 0.979 1.00 80.19 330 LEU A CA 1
ATOM 2628 C C . LEU A 1 330 ? -7.380 4.198 -0.487 1.00 80.19 330 LEU A C 1
ATOM 2630 O O . LEU A 1 330 ? -8.483 4.317 -1.024 1.00 80.19 330 LEU A O 1
ATOM 2634 N N . TYR A 1 331 ? -6.315 3.705 -1.122 1.00 80.56 331 TYR A N 1
ATOM 2635 C CA . TYR A 1 331 ? -6.348 3.098 -2.450 1.00 80.56 331 TYR A CA 1
ATOM 2636 C C . TYR A 1 331 ? -7.132 1.781 -2.458 1.00 80.56 331 TYR A C 1
ATOM 2638 O O . TYR A 1 331 ? -7.919 1.535 -3.373 1.00 80.56 331 TYR A O 1
ATOM 2646 N N . GLY A 1 332 ? -6.952 0.957 -1.420 1.00 78.62 332 GLY A N 1
ATOM 2647 C CA . GLY A 1 332 ? -7.699 -0.288 -1.235 1.00 78.62 332 GLY A CA 1
ATOM 2648 C C . GLY A 1 332 ? -9.206 -0.085 -1.025 1.00 78.62 332 GLY A C 1
ATOM 2649 O O . GLY A 1 332 ? -9.982 -1.018 -1.219 1.00 78.62 332 GLY A O 1
ATOM 2650 N N . LEU A 1 333 ? -9.642 1.129 -0.669 1.00 78.06 333 LEU A N 1
ATOM 2651 C CA . LEU A 1 333 ? -11.052 1.489 -0.528 1.00 78.06 333 LEU A CA 1
ATOM 2652 C C . LEU A 1 333 ? -11.609 2.066 -1.843 1.00 78.06 333 LEU A C 1
ATOM 2654 O O . LEU A 1 333 ? -11.225 3.151 -2.288 1.00 78.06 333 LEU A O 1
ATOM 2658 N N . ASN A 1 334 ? -12.602 1.387 -2.432 1.00 70.12 334 ASN A N 1
ATOM 2659 C CA . ASN A 1 334 ? -13.205 1.769 -3.722 1.00 70.12 334 ASN A CA 1
ATOM 2660 C C . ASN A 1 334 ? -13.736 3.216 -3.768 1.00 70.12 334 ASN A C 1
ATOM 2662 O O . ASN A 1 334 ? -13.706 3.850 -4.821 1.00 70.12 334 ASN A O 1
ATOM 2666 N N . SER A 1 335 ? -14.191 3.765 -2.638 1.00 74.44 335 SER A N 1
ATOM 2667 C CA . SER A 1 335 ? -14.729 5.130 -2.543 1.00 74.44 335 SER A CA 1
ATOM 2668 C C . SER A 1 335 ? -13.675 6.232 -2.703 1.00 74.44 335 SER A C 1
ATOM 2670 O O . SER A 1 335 ? -13.991 7.328 -3.163 1.00 74.44 335 SER A O 1
ATOM 2672 N N . THR A 1 336 ? -12.427 5.975 -2.299 1.00 75.94 336 THR A N 1
ATOM 2673 C CA . THR A 1 336 ? -11.352 6.985 -2.217 1.00 75.94 336 THR A CA 1
ATOM 2674 C C . THR A 1 336 ? -10.217 6.751 -3.206 1.00 75.94 336 THR A C 1
ATOM 2676 O O . THR A 1 336 ? -9.380 7.638 -3.365 1.00 75.94 336 THR A O 1
ATOM 2679 N N . LYS A 1 337 ? -10.235 5.631 -3.938 1.00 78.50 337 LYS A N 1
ATOM 2680 C CA . LYS A 1 337 ? -9.202 5.213 -4.893 1.00 78.50 337 LYS A CA 1
ATOM 2681 C C . LYS A 1 337 ? -8.702 6.329 -5.818 1.00 78.50 337 LYS A C 1
ATOM 2683 O O . LYS A 1 337 ? -7.528 6.669 -5.772 1.00 78.50 337 LYS A O 1
ATOM 2688 N N . LYS A 1 338 ? -9.590 6.977 -6.585 1.00 79.81 338 LYS A N 1
ATOM 2689 C CA . LYS A 1 338 ? -9.199 8.045 -7.533 1.00 79.81 338 LYS A CA 1
ATOM 2690 C C . LYS A 1 338 ? -8.576 9.266 -6.847 1.00 79.81 338 LYS A C 1
ATOM 2692 O O . LYS A 1 338 ? -7.681 9.902 -7.395 1.00 79.81 338 LYS A O 1
ATOM 2697 N N . LYS A 1 339 ? -9.064 9.618 -5.651 1.00 78.56 339 LYS A N 1
ATOM 2698 C CA . LYS A 1 339 ? -8.530 10.750 -4.877 1.00 78.56 339 LYS A CA 1
ATOM 2699 C C . LYS A 1 339 ? -7.148 10.410 -4.317 1.00 78.56 339 LYS A C 1
ATOM 2701 O O . LYS A 1 339 ? -6.265 11.251 -4.407 1.00 78.56 339 LYS A O 1
ATOM 2706 N N . ALA A 1 340 ? -6.965 9.191 -3.808 1.00 77.94 340 ALA A N 1
ATOM 2707 C CA . ALA A 1 340 ? -5.679 8.693 -3.330 1.00 77.94 340 ALA A CA 1
ATOM 2708 C C . ALA A 1 340 ? -4.649 8.592 -4.468 1.00 77.94 340 ALA A C 1
ATOM 2710 O O . ALA A 1 340 ? -3.538 9.081 -4.308 1.00 77.94 340 ALA A O 1
ATOM 2711 N N . GLU A 1 341 ? -5.036 8.063 -5.637 1.00 79.12 341 GLU A N 1
ATOM 2712 C CA . GLU A 1 341 ? -4.197 8.032 -6.846 1.00 79.12 341 GLU A CA 1
ATOM 2713 C C . GLU A 1 341 ? -3.752 9.442 -7.248 1.00 79.12 341 GLU A C 1
ATOM 2715 O O . GLU A 1 341 ? -2.563 9.686 -7.421 1.00 79.12 341 GLU A O 1
ATOM 2720 N N . SER A 1 342 ? -4.684 10.396 -7.343 1.00 78.69 342 SER A N 1
ATOM 2721 C CA . SER A 1 342 ? -4.356 11.780 -7.704 1.00 78.69 342 SER A CA 1
ATOM 2722 C C . SER A 1 342 ? -3.392 12.434 -6.711 1.00 78.69 342 SER A C 1
ATOM 2724 O O . SER A 1 342 ? -2.463 13.113 -7.143 1.00 78.69 342 SER A O 1
ATOM 2726 N N . THR A 1 343 ? -3.600 12.253 -5.402 1.00 75.94 343 THR A N 1
ATOM 2727 C CA . THR A 1 343 ? -2.696 12.791 -4.372 1.00 75.94 343 THR A CA 1
ATOM 2728 C C . THR A 1 343 ? -1.327 12.111 -4.436 1.00 75.94 343 THR A C 1
ATOM 2730 O O . THR A 1 343 ? -0.303 12.784 -4.359 1.00 75.94 343 THR A O 1
ATOM 2733 N N . PHE A 1 344 ? -1.289 10.793 -4.647 1.00 77.81 344 PHE A N 1
ATOM 2734 C CA . PHE A 1 344 ? -0.047 10.036 -4.795 1.00 77.81 344 PHE A CA 1
ATOM 2735 C C . PHE A 1 344 ? 0.748 10.479 -6.029 1.00 77.81 344 PHE A C 1
ATOM 2737 O O . PHE A 1 344 ? 1.950 10.702 -5.933 1.00 77.81 344 PHE A O 1
ATOM 2744 N N . TYR A 1 345 ? 0.091 10.692 -7.174 1.00 73.88 345 TYR A N 1
ATOM 2745 C CA . TYR A 1 345 ? 0.743 11.233 -8.369 1.00 73.88 345 TYR A CA 1
ATOM 2746 C C . TYR A 1 345 ? 1.285 12.650 -8.151 1.00 73.88 345 TYR A C 1
ATOM 2748 O O . TYR A 1 345 ? 2.367 12.966 -8.641 1.00 73.88 345 TYR A O 1
ATOM 2756 N N . GLN A 1 346 ? 0.562 13.504 -7.419 1.00 69.94 346 GLN A N 1
ATOM 2757 C CA . GLN A 1 346 ? 1.039 14.846 -7.067 1.00 69.94 346 GLN A CA 1
ATOM 2758 C C . GLN A 1 346 ? 2.285 14.785 -6.179 1.00 69.94 346 GLN A C 1
ATOM 2760 O O . GLN A 1 346 ? 3.271 15.451 -6.489 1.00 69.94 346 GLN A O 1
ATOM 2765 N N . LEU A 1 347 ? 2.274 13.937 -5.145 1.00 70.31 347 LEU A N 1
ATOM 2766 C CA . LEU A 1 347 ? 3.444 13.662 -4.309 1.00 70.31 347 LEU A CA 1
ATOM 2767 C C . LEU A 1 347 ? 4.610 13.162 -5.165 1.00 70.31 347 LEU A C 1
ATOM 2769 O O . LEU A 1 347 ? 5.674 13.772 -5.181 1.00 70.31 347 LEU A O 1
ATOM 2773 N N . PHE A 1 348 ? 4.397 12.112 -5.955 1.00 67.06 348 PHE A N 1
ATOM 2774 C CA . PHE A 1 348 ? 5.434 11.502 -6.782 1.00 67.06 348 PHE A CA 1
ATOM 2775 C C . PHE A 1 348 ? 6.039 12.479 -7.802 1.00 67.06 348 PHE A C 1
ATOM 2777 O O . PHE A 1 348 ? 7.255 12.506 -7.980 1.00 67.06 348 PHE A O 1
ATOM 2784 N N . LYS A 1 349 ? 5.225 13.345 -8.419 1.00 65.94 349 LYS A N 1
ATOM 2785 C CA . LYS A 1 349 ? 5.708 14.403 -9.320 1.00 65.94 349 LYS A CA 1
ATOM 2786 C C . LYS A 1 349 ? 6.590 15.427 -8.592 1.00 65.94 349 LYS A C 1
ATOM 2788 O O . LYS A 1 349 ? 7.567 15.898 -9.170 1.00 65.94 349 LYS A O 1
ATOM 2793 N N . LEU A 1 350 ? 6.277 15.756 -7.336 1.00 60.91 350 LEU A N 1
ATOM 2794 C CA . LEU A 1 350 ? 7.121 16.617 -6.498 1.00 60.91 350 LEU A CA 1
ATOM 2795 C C . LEU A 1 350 ? 8.455 15.938 -6.129 1.00 60.91 350 LEU A C 1
ATOM 2797 O O . LEU A 1 350 ? 9.469 16.631 -6.043 1.00 60.91 350 LEU A O 1
ATOM 2801 N N . TYR A 1 351 ? 8.485 14.607 -5.974 1.00 59.25 351 TYR A N 1
ATOM 2802 C CA . TYR A 1 351 ? 9.720 13.843 -5.727 1.00 59.25 351 TYR A CA 1
ATOM 2803 C C . TYR A 1 351 ? 10.576 13.626 -6.980 1.00 59.25 351 TYR A C 1
ATOM 2805 O O . TYR A 1 351 ? 11.798 13.725 -6.899 1.00 59.25 351 TYR A O 1
ATOM 2813 N N . GLN A 1 352 ? 9.978 13.376 -8.151 1.00 54.00 352 GLN A N 1
ATOM 2814 C CA . GLN A 1 352 ? 10.730 13.222 -9.407 1.00 54.00 352 GLN A CA 1
ATOM 2815 C C . GLN A 1 352 ? 11.472 14.500 -9.816 1.00 54.00 352 GLN A C 1
ATOM 2817 O O . GLN A 1 352 ? 12.517 14.423 -10.453 1.00 54.00 352 GLN A O 1
ATOM 2822 N N . GLY A 1 353 ? 10.990 15.673 -9.395 1.00 49.88 353 GLY A N 1
ATOM 2823 C CA . GLY A 1 353 ? 11.723 16.929 -9.557 1.00 49.88 353 GLY A CA 1
ATOM 2824 C C . GLY A 1 353 ? 12.971 17.064 -8.673 1.00 49.88 353 GLY A C 1
ATOM 2825 O O . GLY A 1 353 ? 13.620 18.105 -8.744 1.00 49.88 353 GLY A O 1
ATOM 2826 N N . ARG A 1 354 ? 13.293 16.077 -7.819 1.00 49.72 354 ARG A N 1
ATOM 2827 C CA . ARG A 1 354 ? 14.330 16.195 -6.780 1.00 49.72 354 ARG A CA 1
ATOM 2828 C C . ARG A 1 354 ? 15.508 15.219 -6.861 1.00 49.72 354 ARG A C 1
ATOM 2830 O O . ARG A 1 354 ? 16.442 15.459 -6.112 1.00 49.72 354 ARG A O 1
ATOM 2837 N N . ASN A 1 355 ? 15.534 14.188 -7.718 1.00 40.81 355 ASN A N 1
ATOM 2838 C CA . ASN A 1 355 ? 16.736 13.338 -7.845 1.00 40.81 355 ASN A CA 1
ATOM 2839 C C . ASN A 1 355 ? 16.834 12.570 -9.185 1.00 40.81 355 ASN A C 1
ATOM 2841 O O . ASN A 1 355 ? 15.989 11.706 -9.435 1.00 40.81 355 ASN A O 1
ATOM 2845 N N . PRO A 1 356 ? 17.872 12.809 -10.015 1.00 45.25 356 PRO A N 1
ATOM 2846 C CA . PRO A 1 356 ? 18.148 12.023 -11.224 1.00 45.25 356 PRO A CA 1
ATOM 2847 C C . PRO A 1 356 ? 18.776 10.638 -10.944 1.00 45.25 356 PRO A C 1
ATOM 2849 O O . PRO A 1 356 ? 18.744 9.774 -11.816 1.00 45.25 356 PRO A O 1
ATOM 2852 N N . ASP A 1 357 ? 19.273 10.376 -9.731 1.00 42.56 357 ASP A N 1
ATOM 2853 C CA . ASP A 1 357 ? 20.088 9.182 -9.432 1.00 42.56 357 ASP A CA 1
ATOM 2854 C C . ASP A 1 357 ? 19.290 7.877 -9.225 1.00 42.56 357 ASP A C 1
ATOM 2856 O O . ASP A 1 357 ? 19.836 6.777 -9.300 1.00 42.56 357 ASP A O 1
ATOM 2860 N N . ASN A 1 358 ? 17.967 7.952 -9.039 1.00 43.38 358 ASN A N 1
ATOM 2861 C CA . ASN A 1 358 ? 17.135 6.765 -8.782 1.00 43.38 358 ASN A CA 1
ATOM 2862 C C . ASN A 1 358 ? 16.829 5.916 -10.031 1.00 43.38 358 ASN A C 1
ATOM 2864 O O . ASN A 1 358 ? 16.267 4.827 -9.901 1.00 43.38 358 ASN A O 1
ATOM 2868 N N . GLN A 1 359 ? 17.208 6.363 -11.233 1.00 45.28 359 GLN A N 1
ATOM 2869 C CA . GLN A 1 359 ? 17.119 5.526 -12.437 1.00 45.28 359 GLN A CA 1
ATOM 2870 C C . GLN A 1 359 ? 18.169 4.399 -12.449 1.00 45.28 359 GLN A C 1
ATOM 2872 O O . GLN A 1 359 ? 17.935 3.365 -13.070 1.00 45.28 359 GLN A O 1
ATOM 2877 N N . LEU A 1 360 ? 19.277 4.542 -11.709 1.00 40.38 360 LEU A N 1
ATOM 2878 C CA . LEU A 1 360 ? 20.361 3.551 -11.656 1.00 40.38 360 LEU A CA 1
ATOM 2879 C C . LEU A 1 360 ? 20.032 2.320 -10.788 1.00 40.38 360 LEU A C 1
ATOM 2881 O O . LEU A 1 360 ? 20.433 1.208 -11.120 1.00 40.38 360 LEU A O 1
ATOM 2885 N N . LEU A 1 361 ? 19.249 2.481 -9.716 1.00 38.28 361 LEU A N 1
ATOM 2886 C CA . LEU A 1 361 ? 18.920 1.393 -8.774 1.00 38.28 361 LEU A CA 1
ATOM 2887 C C . LEU A 1 361 ? 17.836 0.431 -9.293 1.00 38.28 361 LEU A C 1
ATOM 2889 O O . LEU A 1 361 ? 17.821 -0.746 -8.933 1.00 38.28 361 LEU A O 1
ATOM 2893 N N . ALA A 1 362 ? 16.939 0.895 -10.169 1.00 36.22 362 ALA A N 1
ATOM 2894 C CA . ALA A 1 362 ? 15.926 0.032 -10.784 1.00 36.22 362 ALA A CA 1
ATOM 2895 C C . ALA A 1 362 ? 16.540 -0.984 -11.768 1.00 36.22 362 ALA A C 1
ATOM 2897 O O . ALA A 1 362 ? 15.978 -2.059 -11.972 1.00 36.22 362 ALA A O 1
ATOM 2898 N N . ALA A 1 363 ? 17.712 -0.673 -12.329 1.00 40.03 363 ALA A N 1
ATOM 2899 C CA . ALA A 1 363 ? 18.429 -1.540 -13.260 1.00 40.03 363 ALA A CA 1
ATOM 2900 C C . ALA A 1 363 ? 19.172 -2.702 -12.571 1.00 40.03 363 ALA A C 1
ATOM 2902 O O . ALA A 1 363 ? 19.420 -3.720 -13.208 1.00 40.03 363 ALA A O 1
ATOM 2903 N N . GLN A 1 364 ? 19.478 -2.594 -11.272 1.00 42.72 364 GLN A N 1
ATOM 2904 C CA . GLN A 1 364 ? 20.228 -3.620 -10.530 1.00 42.72 364 GLN A CA 1
ATOM 2905 C C . GLN A 1 364 ? 19.377 -4.834 -10.103 1.00 42.72 364 GLN A C 1
ATOM 2907 O O . GLN A 1 364 ? 19.928 -5.863 -9.730 1.00 42.72 364 GLN A O 1
ATOM 2912 N N . ASN A 1 365 ? 18.040 -4.738 -10.159 1.00 38.88 365 ASN A N 1
ATOM 2913 C CA . ASN A 1 365 ? 17.122 -5.755 -9.617 1.00 38.88 365 ASN A CA 1
ATOM 2914 C C . ASN A 1 365 ? 16.464 -6.671 -10.668 1.00 38.88 365 ASN A C 1
ATOM 2916 O O . ASN A 1 365 ? 15.658 -7.534 -10.315 1.00 38.88 365 ASN A O 1
ATOM 2920 N N . LEU A 1 366 ? 16.783 -6.517 -11.953 1.00 41.59 366 LEU A N 1
ATOM 2921 C CA . LEU A 1 366 ? 16.480 -7.540 -12.954 1.00 41.59 366 LEU A CA 1
ATOM 2922 C C . LEU A 1 366 ? 17.629 -8.541 -12.937 1.00 41.59 366 LEU A C 1
ATOM 2924 O O . LEU A 1 366 ? 18.747 -8.140 -13.210 1.00 41.59 366 LEU A O 1
ATOM 2928 N N . HIS A 1 367 ? 17.365 -9.817 -12.640 1.00 44.06 367 HIS A N 1
ATOM 2929 C CA . HIS A 1 367 ? 18.337 -10.900 -12.836 1.00 44.06 367 HIS A CA 1
ATOM 2930 C C . HIS A 1 367 ? 18.682 -10.939 -14.344 1.00 44.06 367 HIS A C 1
ATOM 2932 O O . HIS A 1 367 ? 17.851 -11.418 -15.129 1.00 44.06 367 HIS A O 1
ATOM 2938 N N . PRO A 1 368 ? 19.822 -10.373 -14.792 1.00 50.00 368 PRO A N 1
ATOM 2939 C CA . PRO A 1 368 ? 20.053 -10.073 -16.209 1.00 50.00 368 PRO A CA 1
ATOM 2940 C C . PRO A 1 368 ? 20.260 -11.349 -17.028 1.00 50.00 368 PRO A C 1
ATOM 2942 O O . PRO A 1 368 ? 19.891 -11.411 -18.202 1.00 50.00 368 PRO A O 1
ATOM 2945 N N . ASP A 1 369 ? 20.768 -12.392 -16.371 1.00 46.38 369 ASP A N 1
ATOM 2946 C CA . ASP A 1 369 ? 21.181 -13.652 -16.979 1.00 46.38 369 ASP A CA 1
ATOM 2947 C C . ASP A 1 369 ? 20.014 -14.315 -17.721 1.00 46.38 369 ASP A C 1
ATOM 2949 O O . ASP A 1 369 ? 20.123 -14.664 -18.890 1.00 46.38 369 ASP A O 1
ATOM 2953 N N . ALA A 1 370 ? 18.838 -14.435 -17.099 1.00 50.22 370 ALA A N 1
ATOM 2954 C CA . ALA A 1 370 ? 17.739 -15.198 -17.692 1.00 50.22 370 ALA A CA 1
ATOM 2955 C C . ALA A 1 370 ? 16.982 -14.438 -18.794 1.00 50.22 370 ALA A C 1
ATOM 2957 O O . ALA A 1 370 ? 16.459 -15.064 -19.718 1.00 50.22 370 ALA A O 1
ATOM 2958 N N . PHE A 1 371 ? 16.883 -13.106 -18.710 1.00 52.22 371 PHE A N 1
ATOM 2959 C CA . PHE A 1 371 ? 16.140 -12.313 -19.695 1.00 52.22 371 PHE A CA 1
ATOM 2960 C C . PHE A 1 371 ? 16.979 -12.047 -20.947 1.00 52.22 371 PHE A C 1
ATOM 2962 O O . PHE A 1 371 ? 16.505 -12.311 -22.052 1.00 52.22 371 PHE A O 1
ATOM 2969 N N . SER A 1 372 ? 18.231 -11.606 -20.788 1.00 55.91 372 SER A N 1
ATOM 2970 C CA . SER A 1 372 ? 19.114 -11.288 -21.915 1.00 55.91 372 SER A CA 1
ATOM 2971 C C . SER A 1 372 ? 19.485 -12.543 -22.707 1.00 55.91 372 SER A C 1
ATOM 2973 O O . SER A 1 372 ? 19.347 -12.541 -23.928 1.00 55.91 372 SER A O 1
ATOM 2975 N N . ILE A 1 373 ? 19.812 -13.661 -22.040 1.00 59.91 373 ILE A N 1
ATOM 2976 C CA . ILE A 1 373 ? 20.085 -14.949 -22.711 1.00 59.91 373 ILE A CA 1
ATOM 2977 C C . ILE A 1 373 ? 18.841 -15.447 -23.465 1.00 59.91 373 ILE A C 1
ATOM 2979 O O . ILE A 1 373 ? 18.939 -15.928 -24.594 1.00 59.91 373 ILE A O 1
ATOM 2983 N N . LYS A 1 374 ? 17.637 -15.283 -22.897 1.00 65.38 374 LYS A N 1
ATOM 2984 C CA . LYS A 1 374 ? 16.385 -15.700 -23.552 1.00 65.38 374 LYS A CA 1
ATOM 2985 C C . LYS A 1 374 ? 16.044 -14.848 -24.778 1.00 65.38 374 LYS A C 1
ATOM 2987 O O . LYS A 1 374 ? 15.502 -15.383 -25.742 1.00 65.38 374 LYS A O 1
ATOM 2992 N N . GLN A 1 375 ? 16.362 -13.552 -24.767 1.00 62.19 375 GLN A N 1
ATOM 2993 C CA . GLN A 1 375 ? 16.186 -12.690 -25.942 1.00 62.19 375 GLN A CA 1
ATOM 2994 C C . GLN A 1 375 ? 17.279 -12.925 -26.996 1.00 62.19 375 GLN A C 1
ATOM 2996 O O . GLN A 1 375 ? 16.968 -12.981 -28.183 1.00 62.19 375 GLN A O 1
ATOM 3001 N N . LEU A 1 376 ? 18.524 -13.191 -26.585 1.00 64.44 376 LEU A N 1
ATOM 3002 C CA . LEU A 1 376 ? 19.608 -13.629 -27.476 1.00 64.44 376 LEU A CA 1
ATOM 3003 C C . LEU A 1 376 ? 19.379 -15.026 -28.073 1.00 64.44 376 LEU A C 1
ATOM 3005 O O . LEU A 1 376 ? 19.959 -15.352 -29.104 1.00 64.44 376 LEU A O 1
ATOM 3009 N N . ALA A 1 377 ? 18.495 -15.839 -27.491 1.00 64.50 377 ALA A N 1
ATOM 3010 C CA . ALA A 1 377 ? 18.016 -17.091 -28.078 1.00 64.50 377 ALA A CA 1
ATOM 3011 C C . ALA A 1 377 ? 16.801 -16.902 -29.013 1.00 64.50 377 ALA A C 1
ATOM 3013 O O . ALA A 1 377 ? 16.465 -17.799 -29.784 1.00 64.50 377 ALA A O 1
ATOM 3014 N N . ASN A 1 378 ? 16.137 -15.741 -28.977 1.00 71.75 378 ASN A N 1
ATOM 3015 C CA . ASN A 1 378 ? 14.935 -15.465 -29.765 1.00 71.75 378 ASN A CA 1
ATOM 3016 C C . ASN A 1 378 ? 15.297 -14.954 -31.166 1.00 71.75 378 ASN A C 1
ATOM 3018 O O . ASN A 1 378 ? 15.955 -13.925 -31.288 1.00 71.75 378 ASN A O 1
ATOM 3022 N N . THR A 1 379 ? 14.875 -15.653 -32.220 1.00 64.81 379 THR A N 1
ATOM 3023 C CA . THR A 1 379 ? 15.269 -15.388 -33.618 1.00 64.81 379 THR A CA 1
ATOM 3024 C C . THR A 1 379 ? 14.518 -14.231 -34.286 1.00 64.81 379 THR A C 1
ATOM 3026 O O . THR A 1 379 ? 14.749 -13.943 -35.457 1.00 64.81 379 THR A O 1
ATOM 3029 N N . GLN A 1 380 ? 13.600 -13.572 -33.578 1.00 71.19 380 GLN A N 1
ATOM 3030 C CA . GLN A 1 380 ? 12.825 -12.459 -34.125 1.00 71.19 380 GLN A CA 1
ATOM 3031 C C . GLN A 1 380 ? 13.644 -11.154 -34.155 1.00 71.19 380 GLN A C 1
ATOM 3033 O O . GLN A 1 380 ? 14.196 -10.760 -33.123 1.00 71.19 380 GLN A O 1
ATOM 3038 N N . PRO A 1 381 ? 13.655 -10.412 -35.280 1.00 66.81 381 PRO A N 1
ATOM 3039 C CA . PRO A 1 381 ? 14.491 -9.221 -35.449 1.00 66.81 381 PRO A CA 1
ATOM 3040 C C . PRO A 1 381 ? 14.159 -8.091 -34.464 1.00 66.81 381 PRO A C 1
ATOM 3042 O O . PRO A 1 381 ? 15.056 -7.369 -34.037 1.00 66.81 381 PRO A O 1
ATOM 3045 N N . SER A 1 382 ? 12.902 -7.980 -34.018 1.00 71.38 382 SER A N 1
ATOM 3046 C CA . SER A 1 382 ? 12.472 -6.999 -33.008 1.00 71.38 382 SER A CA 1
ATOM 3047 C C . SER A 1 382 ? 13.133 -7.189 -31.641 1.00 71.38 382 SER A C 1
ATOM 3049 O O . SER A 1 382 ? 13.171 -6.258 -30.840 1.00 71.38 382 SER A O 1
ATOM 3051 N N . HIS A 1 383 ? 13.631 -8.393 -31.354 1.00 75.81 383 HIS A N 1
ATOM 3052 C CA . HIS A 1 383 ? 14.251 -8.739 -30.078 1.00 75.81 383 HIS A CA 1
ATOM 3053 C C . HIS A 1 383 ? 15.783 -8.748 -30.137 1.00 75.81 383 HIS A C 1
ATOM 3055 O O . HIS A 1 383 ? 16.414 -8.803 -29.083 1.00 75.81 383 HIS A O 1
ATOM 3061 N N . ASN A 1 384 ? 16.380 -8.614 -31.330 1.00 80.75 384 ASN A N 1
ATOM 3062 C CA . ASN A 1 384 ? 17.833 -8.551 -31.506 1.00 80.75 384 ASN A CA 1
ATOM 3063 C C . ASN A 1 384 ? 18.434 -7.363 -30.748 1.00 80.75 384 ASN A C 1
ATOM 3065 O O . ASN A 1 384 ? 19.317 -7.557 -29.921 1.00 80.75 384 ASN A O 1
ATOM 3069 N N . ILE A 1 385 ? 17.895 -6.158 -30.963 1.00 80.81 385 ILE A N 1
ATOM 3070 C CA . ILE A 1 385 ? 18.386 -4.927 -30.321 1.00 80.81 385 ILE A CA 1
ATOM 3071 C C . ILE A 1 385 ? 18.250 -5.026 -28.798 1.00 80.81 385 ILE A C 1
ATOM 3073 O O . ILE A 1 385 ? 19.206 -4.780 -28.073 1.00 80.81 385 ILE A O 1
ATOM 3077 N N . ALA A 1 386 ? 17.086 -5.454 -28.300 1.00 77.56 386 ALA A N 1
ATOM 3078 C CA . ALA A 1 386 ? 16.857 -5.602 -26.862 1.00 77.56 386 ALA A CA 1
ATOM 3079 C C . ALA A 1 386 ? 17.792 -6.646 -26.219 1.00 77.56 386 ALA A C 1
ATOM 3081 O O . ALA A 1 386 ? 18.248 -6.444 -25.095 1.00 77.56 386 ALA A O 1
ATOM 3082 N N . GLY A 1 387 ? 18.088 -7.743 -26.926 1.00 80.81 387 GLY A N 1
ATOM 3083 C CA . GLY A 1 387 ? 19.036 -8.764 -26.481 1.00 80.81 387 GLY A CA 1
ATOM 3084 C C . GLY A 1 387 ? 20.480 -8.259 -26.450 1.00 80.81 387 GLY A C 1
ATOM 3085 O O . GLY A 1 387 ? 21.152 -8.439 -25.438 1.00 80.81 387 GLY A O 1
ATOM 3086 N N . ILE A 1 388 ? 20.932 -7.590 -27.518 1.00 85.38 388 ILE A N 1
ATOM 3087 C CA . ILE A 1 388 ? 22.285 -7.018 -27.631 1.00 85.38 388 ILE A CA 1
ATOM 3088 C C . ILE A 1 388 ? 22.497 -5.938 -26.563 1.00 85.38 388 ILE A C 1
ATOM 3090 O O . ILE A 1 388 ? 23.414 -6.055 -25.754 1.00 85.38 388 ILE A O 1
ATOM 3094 N N . VAL A 1 389 ? 21.609 -4.942 -26.486 1.00 83.56 389 VAL A N 1
ATOM 3095 C CA . VAL A 1 389 ? 21.707 -3.841 -25.511 1.00 83.56 389 VAL A CA 1
ATOM 3096 C C . VAL A 1 389 ? 21.627 -4.365 -24.075 1.00 83.56 389 VAL A C 1
ATOM 3098 O O . VAL A 1 389 ? 22.380 -3.919 -23.209 1.00 83.56 389 VAL A O 1
ATOM 3101 N N . GLY A 1 390 ? 20.753 -5.341 -23.806 1.00 79.50 390 GLY A N 1
ATOM 3102 C CA . GLY A 1 390 ? 20.636 -5.968 -22.488 1.00 79.50 390 GLY A CA 1
ATOM 3103 C C . GLY A 1 390 ? 21.894 -6.738 -22.077 1.00 79.50 390 GLY A C 1
ATOM 3104 O O . GLY A 1 390 ? 22.335 -6.634 -20.933 1.00 79.50 390 GLY A O 1
ATOM 3105 N N . ALA A 1 391 ? 22.504 -7.476 -23.006 1.00 83.25 391 ALA A N 1
ATOM 3106 C CA . ALA A 1 391 ? 23.739 -8.208 -22.748 1.00 83.25 391 ALA A CA 1
ATOM 3107 C C . ALA A 1 391 ? 24.949 -7.270 -22.601 1.00 83.25 391 ALA A C 1
ATOM 3109 O O . ALA A 1 391 ? 25.765 -7.459 -21.705 1.00 83.25 391 ALA A O 1
ATOM 3110 N N . ILE A 1 392 ? 25.031 -6.202 -23.393 1.00 84.69 392 ILE A N 1
ATOM 3111 C CA . ILE A 1 392 ? 26.109 -5.208 -23.295 1.00 84.69 392 ILE A CA 1
ATOM 3112 C C . ILE A 1 392 ? 25.983 -4.357 -22.030 1.00 84.69 392 ILE A C 1
ATOM 3114 O O . ILE A 1 392 ? 26.985 -4.057 -21.384 1.00 84.69 392 ILE A O 1
ATOM 3118 N N . SER A 1 393 ? 24.761 -4.057 -21.589 1.00 81.62 393 SER A N 1
ATOM 3119 C CA . SER A 1 393 ? 24.525 -3.441 -20.276 1.00 81.62 393 SER A CA 1
ATOM 3120 C C . SER A 1 393 ? 25.021 -4.329 -19.129 1.00 81.62 393 SER A C 1
ATOM 3122 O O . SER A 1 393 ? 25.513 -3.821 -18.125 1.00 81.62 393 SER A O 1
ATOM 3124 N N . MET A 1 394 ? 24.944 -5.655 -19.279 1.00 78.00 394 MET A N 1
ATOM 3125 C CA . MET A 1 394 ? 25.510 -6.601 -18.315 1.00 78.00 394 MET A CA 1
ATOM 3126 C C . MET A 1 394 ? 27.043 -6.619 -18.372 1.00 78.00 394 MET A C 1
ATOM 3128 O O . MET A 1 394 ? 27.687 -6.544 -17.328 1.00 78.00 394 MET A O 1
ATOM 3132 N N . LEU A 1 395 ? 27.632 -6.629 -19.574 1.00 83.56 395 LEU A N 1
ATOM 3133 C CA . LEU A 1 395 ? 29.083 -6.506 -19.763 1.00 83.56 395 LEU A CA 1
ATOM 3134 C C . LEU A 1 395 ? 29.631 -5.204 -19.156 1.00 83.56 395 LEU A C 1
ATOM 3136 O O . LEU A 1 395 ? 30.691 -5.219 -18.540 1.00 83.56 395 LEU A O 1
ATOM 3140 N N . LYS A 1 396 ? 28.880 -4.099 -19.247 1.00 83.56 396 LYS A N 1
ATOM 3141 C CA . LYS A 1 396 ? 29.198 -2.809 -18.612 1.00 83.56 396 LYS A CA 1
ATOM 3142 C C . LYS A 1 396 ? 29.310 -2.905 -17.093 1.00 83.56 396 LYS A C 1
ATOM 3144 O O . LYS A 1 396 ? 30.227 -2.324 -16.519 1.00 83.56 396 LYS A O 1
ATOM 3149 N N . VAL A 1 397 ? 28.404 -3.638 -16.446 1.00 79.50 397 VAL A N 1
ATOM 3150 C CA . VAL A 1 397 ? 28.451 -3.862 -14.992 1.00 79.50 397 VAL A CA 1
ATOM 3151 C C . VAL A 1 397 ? 29.607 -4.794 -14.625 1.00 79.50 397 VAL A C 1
ATOM 3153 O O . VAL A 1 397 ? 30.363 -4.505 -13.706 1.00 79.50 397 VAL A O 1
ATOM 3156 N N . LEU A 1 398 ? 29.789 -5.891 -15.364 1.00 76.12 398 LEU A N 1
ATOM 3157 C CA . LEU A 1 398 ? 30.851 -6.864 -15.089 1.00 76.12 398 LEU A CA 1
ATOM 3158 C C . LEU A 1 398 ? 32.263 -6.311 -15.340 1.00 76.12 398 LEU A C 1
ATOM 3160 O O . LEU A 1 398 ? 33.202 -6.717 -14.656 1.00 76.12 398 LEU A O 1
ATOM 3164 N N . GLY A 1 399 ? 32.407 -5.412 -16.316 1.00 72.44 399 GLY A N 1
ATOM 3165 C CA . GLY A 1 399 ? 33.690 -4.899 -16.790 1.00 72.44 399 GLY A CA 1
ATOM 3166 C C . GLY A 1 399 ? 34.171 -3.596 -16.147 1.00 72.44 399 GLY A C 1
ATOM 3167 O O . GLY A 1 399 ? 35.315 -3.219 -16.396 1.00 72.44 399 GLY A O 1
ATOM 3168 N N . SER A 1 400 ? 33.350 -2.909 -15.341 1.00 76.31 400 SER A N 1
ATOM 3169 C CA . SER A 1 400 ? 33.716 -1.609 -14.758 1.00 76.31 400 SER A CA 1
ATOM 3170 C C . SER A 1 400 ? 34.822 -1.726 -13.701 1.00 76.31 400 SER A C 1
ATOM 3172 O O . SER A 1 400 ? 34.695 -2.475 -12.730 1.00 76.31 400 SER A O 1
ATOM 3174 N N . GLU A 1 401 ? 35.879 -0.914 -13.833 1.00 60.88 401 GLU A N 1
ATOM 3175 C CA . GLU A 1 401 ? 36.993 -0.855 -12.870 1.00 60.88 401 GLU A CA 1
ATOM 3176 C C . GLU A 1 401 ? 36.568 -0.502 -11.434 1.00 60.88 401 GLU A C 1
ATOM 3178 O O . GLU A 1 401 ? 37.230 -0.907 -10.472 1.00 60.88 401 GLU A O 1
ATOM 3183 N N . LYS A 1 402 ? 35.452 0.219 -11.255 1.00 54.59 402 LYS A N 1
ATOM 3184 C CA . LYS A 1 402 ? 34.979 0.672 -9.935 1.00 54.59 402 LYS A CA 1
ATOM 3185 C C . LYS A 1 402 ? 34.587 -0.489 -9.019 1.00 54.59 402 LYS A C 1
ATOM 3187 O O . LYS A 1 402 ? 34.875 -0.426 -7.832 1.00 54.59 402 LYS A O 1
ATOM 3192 N N . ASP A 1 403 ? 34.064 -1.581 -9.574 1.00 49.62 403 ASP A N 1
ATOM 3193 C CA . ASP A 1 403 ? 33.694 -2.791 -8.819 1.00 49.62 403 ASP A CA 1
ATOM 3194 C C . ASP A 1 403 ? 34.853 -3.799 -8.666 1.00 49.62 403 ASP A C 1
ATOM 3196 O O . ASP A 1 403 ? 34.690 -4.865 -8.059 1.00 49.62 403 ASP A O 1
ATOM 3200 N N . LEU A 1 404 ? 36.016 -3.504 -9.258 1.00 50.25 404 LEU A N 1
ATOM 3201 C CA . LEU A 1 404 ? 37.249 -4.299 -9.173 1.00 50.25 404 LEU A CA 1
ATOM 3202 C C . LEU A 1 404 ? 38.291 -3.660 -8.237 1.00 50.25 404 LEU A C 1
ATOM 3204 O O . LEU A 1 404 ? 39.174 -4.363 -7.744 1.00 50.25 404 LEU A O 1
ATOM 3208 N N . SER A 1 405 ? 38.176 -2.355 -7.965 1.00 43.16 405 SER A N 1
ATOM 3209 C CA . SER A 1 405 ? 39.140 -1.565 -7.182 1.00 43.16 405 SER A CA 1
ATOM 3210 C C . SER A 1 405 ? 38.637 -1.090 -5.809 1.00 43.16 405 SER A C 1
ATOM 3212 O O . SER A 1 405 ? 39.456 -0.715 -4.965 1.00 43.16 405 SER A O 1
ATOM 3214 N N . THR A 1 406 ? 37.334 -1.147 -5.507 1.00 37.44 406 THR A N 1
ATOM 3215 C CA . THR A 1 406 ? 36.828 -0.817 -4.163 1.00 37.44 406 THR A CA 1
ATOM 3216 C C . THR A 1 406 ? 37.098 -1.941 -3.162 1.00 37.44 406 THR A C 1
ATOM 3218 O O . THR A 1 406 ? 36.288 -2.847 -3.007 1.00 37.44 406 THR A O 1
ATOM 3221 N N . GLU A 1 407 ? 38.261 -1.878 -2.509 1.00 41.03 407 GLU A N 1
ATOM 3222 C CA . GLU A 1 407 ? 38.488 -2.110 -1.067 1.00 41.03 407 GLU A CA 1
ATOM 3223 C C . GLU A 1 407 ? 39.998 -2.001 -0.772 1.00 41.03 407 GLU A C 1
ATOM 3225 O O . GLU A 1 407 ? 40.700 -2.975 -0.467 1.00 41.03 407 GLU A O 1
ATOM 3230 N N . SER A 1 408 ? 40.519 -0.783 -0.894 1.00 36.16 408 SER A N 1
ATOM 3231 C CA . SER A 1 408 ? 41.828 -0.383 -0.379 1.00 36.16 408 SER A CA 1
ATOM 3232 C C . SER A 1 408 ? 41.654 0.387 0.935 1.00 36.16 408 SER A C 1
ATOM 3234 O O . SER A 1 408 ? 41.972 1.568 1.036 1.00 36.16 408 SER A O 1
ATOM 3236 N N . GLU A 1 409 ? 41.166 -0.293 1.977 1.00 34.41 409 GLU A N 1
ATOM 3237 C CA . GLU A 1 409 ? 41.501 0.123 3.343 1.00 34.41 409 GLU A CA 1
ATOM 3238 C C . GLU A 1 409 ? 42.944 -0.327 3.650 1.00 34.41 409 GLU A C 1
ATOM 3240 O O . GLU A 1 409 ? 43.275 -1.490 3.405 1.00 34.41 409 GLU A O 1
ATOM 3245 N N . PRO A 1 410 ? 43.832 0.534 4.188 1.00 39.22 410 PRO A N 1
ATOM 3246 C CA . PRO A 1 410 ? 45.265 0.229 4.269 1.00 39.22 410 PRO A CA 1
ATOM 3247 C C . PRO A 1 410 ? 45.678 -0.870 5.265 1.00 39.22 410 PRO A C 1
ATOM 3249 O O . PRO A 1 410 ? 46.874 -1.072 5.432 1.00 39.22 410 PRO A O 1
ATOM 3252 N N . ASN A 1 411 ? 44.759 -1.557 5.957 1.00 42.12 411 ASN A N 1
ATOM 3253 C CA . ASN A 1 411 ? 45.098 -2.431 7.091 1.00 42.12 411 ASN A CA 1
ATOM 3254 C C . ASN A 1 411 ? 44.176 -3.662 7.250 1.00 42.12 411 ASN A C 1
ATOM 3256 O O . ASN A 1 411 ? 43.554 -3.836 8.298 1.00 42.12 411 ASN A O 1
ATOM 3260 N N . ALA A 1 412 ? 44.122 -4.563 6.265 1.00 36.53 412 ALA A N 1
ATOM 3261 C CA . ALA A 1 412 ? 43.546 -5.902 6.456 1.00 36.53 412 ALA A CA 1
ATOM 3262 C C . ALA A 1 412 ? 44.522 -7.000 5.978 1.00 36.53 412 ALA A C 1
ATOM 3264 O O . ALA A 1 412 ? 45.098 -6.865 4.895 1.00 36.53 412 ALA A O 1
ATOM 3265 N N . PRO A 1 413 ? 44.752 -8.069 6.767 1.00 41.56 413 PRO A N 1
ATOM 3266 C CA . PRO A 1 413 ? 45.753 -9.082 6.456 1.00 41.56 413 PRO A CA 1
ATOM 3267 C C . PRO A 1 413 ? 45.274 -10.040 5.349 1.00 41.56 413 PRO A C 1
ATOM 3269 O O . PRO A 1 413 ? 44.103 -10.401 5.273 1.00 41.56 413 PRO A O 1
ATOM 3272 N N . GLU A 1 414 ? 46.222 -10.420 4.492 1.00 45.00 414 GLU A N 1
ATOM 3273 C CA . GLU A 1 414 ? 46.268 -11.569 3.569 1.00 45.00 414 GLU A CA 1
ATOM 3274 C C . GLU A 1 414 ? 44.940 -12.291 3.234 1.00 45.00 414 GLU A C 1
ATOM 3276 O O . GLU A 1 414 ? 44.560 -13.282 3.854 1.00 45.00 414 GLU A O 1
ATOM 3281 N N . SER A 1 415 ? 44.285 -11.869 2.143 1.00 40.88 415 SER A N 1
ATOM 3282 C CA . SER A 1 415 ? 43.299 -12.682 1.398 1.00 40.88 415 SER A CA 1
ATOM 3283 C C . SER A 1 415 ? 43.436 -12.501 -0.126 1.00 40.88 415 SER A C 1
ATOM 3285 O O . SER A 1 415 ? 42.470 -12.312 -0.865 1.00 40.88 415 SER A O 1
ATOM 3287 N N . SER A 1 416 ? 44.672 -12.561 -0.627 1.00 48.72 416 SER A N 1
ATOM 3288 C CA . SER A 1 416 ? 44.989 -12.441 -2.061 1.00 48.72 416 SER A CA 1
ATOM 3289 C C . SER A 1 416 ? 44.376 -13.558 -2.924 1.00 48.72 416 SER A C 1
ATOM 3291 O O . SER A 1 416 ? 44.035 -13.315 -4.080 1.00 48.72 416 SER A O 1
ATOM 3293 N N . SER A 1 417 ? 44.155 -14.754 -2.367 1.00 51.09 417 SER A N 1
ATOM 3294 C CA . SER A 1 417 ? 43.610 -15.905 -3.102 1.00 51.09 417 SER A CA 1
ATOM 3295 C C . SER A 1 417 ? 42.118 -15.773 -3.435 1.00 51.09 417 SER A C 1
ATOM 3297 O O . SER A 1 417 ? 41.715 -16.075 -4.555 1.00 51.09 417 SER A O 1
ATOM 3299 N N . PHE A 1 418 ? 41.284 -15.280 -2.512 1.00 44.81 418 PHE A N 1
ATOM 3300 C CA . PHE A 1 418 ? 39.839 -15.135 -2.748 1.00 44.81 418 PHE A CA 1
ATOM 3301 C C . PHE A 1 418 ? 39.522 -13.989 -3.727 1.00 44.81 418 PHE A C 1
ATOM 3303 O O . PHE A 1 418 ? 38.632 -14.124 -4.568 1.00 44.81 418 PHE A O 1
ATOM 3310 N N . ARG A 1 419 ? 40.299 -12.894 -3.682 1.00 48.31 419 ARG A N 1
ATOM 3311 C CA . ARG A 1 419 ? 40.182 -11.760 -4.619 1.00 48.31 419 ARG A CA 1
ATOM 3312 C C . ARG A 1 419 ? 40.551 -12.157 -6.057 1.00 48.31 419 ARG A C 1
ATOM 3314 O O . ARG A 1 419 ? 39.815 -11.822 -6.980 1.00 48.31 419 ARG A O 1
ATOM 3321 N N . GLN A 1 420 ? 41.618 -12.940 -6.252 1.00 52.44 420 GLN A N 1
ATOM 3322 C CA . GLN A 1 420 ? 41.981 -13.470 -7.577 1.00 52.44 420 GLN A CA 1
ATOM 3323 C C . GLN A 1 420 ? 40.913 -14.410 -8.151 1.00 52.44 420 GLN A C 1
ATOM 3325 O O . GLN A 1 420 ? 40.578 -14.307 -9.328 1.00 52.44 420 GLN A O 1
ATOM 3330 N N . VAL A 1 421 ? 40.334 -15.291 -7.327 1.00 55.25 421 VAL A N 1
ATOM 3331 C CA . VAL A 1 421 ? 39.272 -16.209 -7.777 1.00 55.25 421 VAL A CA 1
ATOM 3332 C C . VAL A 1 421 ? 38.029 -15.442 -8.240 1.00 55.25 421 VAL A C 1
ATOM 3334 O O . VAL A 1 421 ? 37.421 -15.825 -9.236 1.00 55.25 421 VAL A O 1
ATOM 3337 N N . ASN A 1 422 ? 37.654 -14.355 -7.559 1.00 58.50 422 ASN A N 1
ATOM 3338 C CA . ASN A 1 422 ? 36.476 -13.569 -7.931 1.00 58.50 422 ASN A CA 1
ATOM 3339 C C . ASN A 1 422 ? 36.699 -12.738 -9.209 1.00 58.50 422 ASN A C 1
ATOM 3341 O O . ASN A 1 422 ? 35.811 -12.664 -10.056 1.00 58.50 422 ASN A O 1
ATOM 3345 N N . ASN A 1 423 ? 37.898 -12.176 -9.389 1.00 60.84 423 ASN A N 1
ATOM 3346 C CA . ASN A 1 423 ? 38.258 -11.448 -10.611 1.00 60.84 423 ASN A CA 1
ATOM 3347 C C . ASN A 1 423 ? 38.323 -12.381 -11.829 1.00 60.84 423 ASN A C 1
ATOM 3349 O O . ASN A 1 423 ? 37.820 -12.027 -12.892 1.00 60.84 423 ASN A O 1
ATOM 3353 N N . ASN A 1 424 ? 38.854 -13.598 -11.658 1.00 65.06 424 ASN A N 1
ATOM 3354 C CA . ASN A 1 424 ? 38.867 -14.604 -12.721 1.00 65.06 424 ASN A CA 1
ATOM 3355 C C . ASN A 1 424 ? 37.449 -15.036 -13.119 1.00 65.06 424 ASN A C 1
ATOM 3357 O O . ASN A 1 424 ? 37.182 -15.176 -14.305 1.00 65.06 424 ASN A O 1
ATOM 3361 N N . ARG A 1 425 ? 36.520 -15.169 -12.161 1.00 70.75 425 ARG A N 1
ATOM 3362 C CA . ARG A 1 425 ? 35.109 -15.469 -12.468 1.00 70.75 425 ARG A CA 1
ATOM 3363 C C . ARG A 1 425 ? 34.429 -14.350 -13.253 1.00 70.75 425 ARG A C 1
ATOM 3365 O O . ARG A 1 425 ? 33.818 -14.631 -14.272 1.00 70.75 425 ARG A O 1
ATOM 3372 N N . LYS A 1 426 ? 34.589 -13.085 -12.839 1.00 71.31 426 LYS A N 1
ATOM 3373 C CA . LYS A 1 426 ? 34.051 -11.934 -13.593 1.00 71.31 426 LYS A CA 1
ATOM 3374 C C . LYS A 1 426 ? 34.607 -11.878 -15.022 1.00 71.31 426 LYS A C 1
ATOM 3376 O O . LYS A 1 426 ? 33.866 -11.559 -15.947 1.00 71.31 426 LYS A O 1
ATOM 3381 N N . PHE A 1 427 ? 35.889 -12.205 -15.203 1.00 78.44 427 PHE A N 1
ATOM 3382 C CA . PHE A 1 427 ? 36.522 -12.293 -16.521 1.00 78.44 427 PHE A CA 1
ATOM 3383 C C . PHE A 1 427 ? 35.944 -13.440 -17.367 1.00 78.44 427 PHE A C 1
ATOM 3385 O O . PHE A 1 427 ? 35.563 -13.216 -18.513 1.00 78.44 427 PHE A O 1
ATOM 3392 N N . GLU A 1 428 ? 35.829 -14.646 -16.802 1.00 77.62 428 GLU A N 1
ATOM 3393 C CA . GLU A 1 428 ? 35.221 -15.808 -17.468 1.00 77.62 428 GLU A CA 1
ATOM 3394 C C . GLU A 1 428 ? 33.762 -15.538 -17.871 1.00 77.62 428 GLU A C 1
ATOM 3396 O O . GLU A 1 428 ? 33.370 -15.837 -19.000 1.00 77.62 428 GLU A O 1
ATOM 3401 N N . ASP A 1 429 ? 32.978 -14.911 -16.990 1.00 77.94 429 ASP A N 1
ATOM 3402 C CA . ASP A 1 429 ? 31.580 -14.550 -17.244 1.00 77.94 429 ASP A CA 1
ATOM 3403 C C . ASP A 1 429 ? 31.460 -13.477 -18.337 1.00 77.94 429 ASP A C 1
ATOM 3405 O O . ASP A 1 429 ? 30.626 -13.601 -19.238 1.00 77.94 429 ASP A O 1
ATOM 3409 N N . PHE A 1 430 ? 32.320 -12.450 -18.310 1.00 83.06 430 PHE A N 1
ATOM 3410 C CA . PHE A 1 430 ? 32.371 -11.420 -19.350 1.00 83.06 430 PHE A CA 1
ATOM 3411 C C . PHE A 1 430 ? 32.670 -12.034 -20.721 1.00 83.06 430 PHE A C 1
ATOM 3413 O O . PHE A 1 430 ? 31.940 -11.792 -21.684 1.00 83.06 430 PHE A O 1
ATOM 3420 N N . VAL A 1 431 ? 33.716 -12.862 -20.806 1.00 83.88 431 VAL A N 1
ATOM 3421 C CA . VAL A 1 431 ? 34.106 -13.534 -22.052 1.00 83.88 431 VAL A CA 1
ATOM 3422 C C . VAL A 1 431 ? 32.992 -14.463 -22.531 1.00 83.88 431 VAL A C 1
ATOM 3424 O O . VAL A 1 431 ? 32.666 -14.454 -23.712 1.00 83.88 431 VAL A O 1
ATOM 3427 N N . SER A 1 432 ? 32.348 -15.209 -21.631 1.00 82.25 432 SER A N 1
ATOM 3428 C CA . SER A 1 432 ? 31.234 -16.109 -21.956 1.00 82.25 432 SER A CA 1
ATOM 3429 C C . SER A 1 432 ? 30.038 -15.373 -22.574 1.00 82.25 432 SER A C 1
ATOM 3431 O O . SER A 1 432 ? 29.526 -15.774 -23.623 1.00 82.25 432 SER A O 1
ATOM 3433 N N . ILE A 1 433 ? 29.611 -14.259 -21.969 1.00 82.00 433 ILE A N 1
ATOM 3434 C CA . ILE A 1 433 ? 28.494 -13.451 -22.483 1.00 82.00 433 ILE A CA 1
ATOM 3435 C C . ILE A 1 433 ? 28.856 -12.832 -23.831 1.00 82.00 433 ILE A C 1
ATOM 3437 O O . ILE A 1 433 ? 28.043 -12.852 -24.756 1.00 82.00 433 ILE A O 1
ATOM 3441 N N . LEU A 1 434 ? 30.076 -12.314 -23.961 1.00 86.38 434 LEU A N 1
ATOM 3442 C CA . LEU A 1 434 ? 30.560 -11.733 -25.205 1.00 86.38 434 LEU A CA 1
ATOM 3443 C C . LEU A 1 434 ? 30.616 -12.783 -26.325 1.00 86.38 434 LEU A C 1
ATOM 3445 O O . LEU A 1 434 ? 30.093 -12.545 -27.413 1.00 86.38 434 LEU A O 1
ATOM 3449 N N . GLN A 1 435 ? 31.141 -13.977 -26.038 1.00 84.75 435 GLN A N 1
ATOM 3450 C CA . GLN A 1 435 ? 31.163 -15.109 -26.964 1.00 84.75 435 GLN A CA 1
ATOM 3451 C C . GLN A 1 435 ? 29.746 -15.485 -27.415 1.00 84.75 435 GLN A C 1
ATOM 3453 O O . GLN A 1 435 ? 29.509 -15.674 -28.602 1.00 84.75 435 GLN A O 1
ATOM 3458 N N . MET A 1 436 ? 28.782 -15.511 -26.492 1.00 82.88 436 MET A N 1
ATOM 3459 C CA . MET A 1 436 ? 27.383 -15.808 -26.801 1.00 82.88 436 MET A CA 1
ATOM 3460 C C . MET A 1 436 ? 26.751 -14.764 -27.737 1.00 82.88 436 MET A C 1
ATOM 3462 O O . MET A 1 436 ? 26.008 -15.145 -28.642 1.00 82.88 436 MET A O 1
ATOM 3466 N N . ILE A 1 437 ? 27.036 -13.466 -27.557 1.00 86.50 437 ILE A N 1
ATOM 3467 C CA . ILE A 1 437 ? 26.578 -12.413 -28.485 1.00 86.50 437 ILE A CA 1
ATOM 3468 C C . ILE A 1 437 ? 27.173 -12.658 -29.878 1.00 86.50 437 ILE A C 1
ATOM 3470 O O . ILE A 1 437 ? 26.446 -12.650 -30.874 1.00 86.50 437 ILE A O 1
ATOM 3474 N N . MET A 1 438 ? 28.482 -12.914 -29.947 1.00 86.12 438 MET A N 1
ATOM 3475 C CA . MET A 1 438 ? 29.189 -13.126 -31.211 1.00 86.12 438 MET A CA 1
ATOM 3476 C C . MET A 1 438 ? 28.719 -14.395 -31.933 1.00 86.12 438 MET A C 1
ATOM 3478 O O . MET A 1 438 ? 28.474 -14.361 -33.138 1.00 86.12 438 MET A O 1
ATOM 3482 N N . ASP A 1 439 ? 28.525 -15.497 -31.210 1.00 82.56 439 ASP A N 1
ATOM 3483 C CA . ASP A 1 439 ? 28.022 -16.759 -31.757 1.00 82.56 439 ASP A CA 1
ATOM 3484 C C . ASP A 1 439 ? 26.563 -16.627 -32.218 1.00 82.56 439 ASP A C 1
ATOM 3486 O O . ASP A 1 439 ? 26.201 -17.124 -33.286 1.00 82.56 439 ASP A O 1
ATOM 3490 N N . ALA A 1 440 ? 25.729 -15.880 -31.484 1.00 81.75 440 ALA A N 1
ATOM 3491 C CA . ALA A 1 440 ? 24.377 -15.556 -31.932 1.00 81.75 440 ALA A CA 1
ATOM 3492 C C . ALA A 1 440 ? 24.393 -14.769 -33.252 1.00 81.75 440 ALA A C 1
ATOM 3494 O O . ALA A 1 440 ? 23.607 -15.076 -34.150 1.00 81.75 440 ALA A O 1
ATOM 3495 N N . GLY A 1 441 ? 25.304 -13.804 -33.404 1.00 82.50 441 GLY A N 1
ATOM 3496 C CA . GLY A 1 441 ? 25.477 -13.053 -34.647 1.00 82.50 441 GLY A CA 1
ATOM 3497 C C . GLY A 1 441 ? 25.909 -13.929 -35.821 1.00 82.50 441 GLY A C 1
ATOM 3498 O O . GLY A 1 441 ? 25.268 -13.889 -36.872 1.00 82.50 441 GLY A O 1
ATOM 3499 N N . LYS A 1 442 ? 26.912 -14.795 -35.618 1.00 80.94 442 LYS A N 1
ATOM 3500 C CA . LYS A 1 442 ? 27.444 -15.726 -36.634 1.00 80.94 442 LYS A CA 1
ATOM 3501 C C . LYS A 1 442 ? 26.401 -16.697 -37.199 1.00 80.94 442 LYS A C 1
ATOM 3503 O O . LYS A 1 442 ? 26.571 -17.188 -38.311 1.00 80.94 442 LYS A O 1
ATOM 3508 N N . HIS A 1 443 ? 25.327 -16.972 -36.461 1.00 78.50 443 HIS A N 1
ATOM 3509 C CA . HIS A 1 443 ? 24.247 -17.865 -36.890 1.00 78.50 443 HIS A CA 1
ATOM 3510 C C . HIS A 1 443 ? 22.973 -17.145 -37.361 1.00 78.50 443 HIS A C 1
ATOM 3512 O O . HIS A 1 443 ? 22.021 -17.816 -37.765 1.00 78.50 443 HIS A O 1
ATOM 3518 N N . ARG A 1 444 ? 22.923 -15.807 -37.300 1.00 80.12 444 ARG A N 1
ATOM 3519 C CA . ARG A 1 444 ? 21.722 -15.017 -37.615 1.00 80.12 444 ARG A CA 1
ATOM 3520 C C . ARG A 1 444 ? 21.877 -14.207 -38.892 1.00 80.12 444 ARG A C 1
ATOM 3522 O O . ARG A 1 444 ? 21.312 -14.581 -39.915 1.00 80.12 444 ARG A O 1
ATOM 3529 N N . SER A 1 445 ? 22.575 -13.076 -38.817 1.00 87.06 445 SER A N 1
ATOM 3530 C CA . SER A 1 445 ? 22.656 -12.124 -39.922 1.00 87.06 445 SER A CA 1
ATOM 3531 C C . SER A 1 445 ? 23.813 -11.140 -39.757 1.00 87.06 445 SER A C 1
ATOM 3533 O O . SER A 1 445 ? 24.296 -10.906 -38.644 1.00 87.06 445 SER A O 1
ATOM 3535 N N . TRP A 1 446 ? 24.231 -10.530 -40.867 1.00 88.31 446 TRP A N 1
ATOM 3536 C CA . TRP A 1 446 ? 25.259 -9.486 -40.865 1.00 88.31 446 TRP A CA 1
ATOM 3537 C C . TRP A 1 446 ? 24.814 -8.228 -40.108 1.00 88.31 446 TRP A C 1
ATOM 3539 O O . TRP A 1 446 ? 25.627 -7.566 -39.471 1.00 88.31 446 TRP A O 1
ATOM 3549 N N . GLU A 1 447 ? 23.518 -7.915 -40.113 1.00 88.75 447 GLU A N 1
ATOM 3550 C CA . GLU A 1 447 ? 22.957 -6.777 -39.378 1.00 88.75 447 GLU A CA 1
ATOM 3551 C C . GLU A 1 447 ? 23.039 -6.980 -37.862 1.00 88.75 447 GLU A C 1
ATOM 3553 O O . GLU A 1 447 ? 23.268 -6.022 -37.130 1.00 88.75 447 GLU A O 1
ATOM 3558 N N . PHE A 1 448 ? 22.892 -8.218 -37.375 1.00 90.06 448 PHE A N 1
ATOM 3559 C CA . PHE A 1 448 ? 23.064 -8.512 -35.952 1.00 90.06 448 PHE A CA 1
ATOM 3560 C C . PHE A 1 448 ? 24.506 -8.246 -35.508 1.00 90.06 448 PHE A C 1
ATOM 3562 O O . PHE A 1 448 ? 24.723 -7.596 -34.489 1.00 90.06 448 PHE A O 1
ATOM 3569 N N . LEU A 1 449 ? 25.483 -8.736 -36.279 1.00 90.00 449 LEU A N 1
ATOM 3570 C CA . LEU A 1 449 ? 26.905 -8.508 -36.008 1.00 90.00 449 LEU A CA 1
ATOM 3571 C C . LEU A 1 449 ? 27.248 -7.016 -36.069 1.00 90.00 449 LEU A C 1
ATOM 3573 O O . LEU A 1 449 ? 27.908 -6.510 -35.171 1.00 90.00 449 LEU A O 1
ATOM 3577 N N . SER A 1 450 ? 26.722 -6.307 -37.068 1.00 91.19 450 SER A N 1
ATOM 3578 C CA . SER A 1 450 ? 26.850 -4.854 -37.212 1.00 91.19 450 SER A CA 1
ATOM 3579 C C . SER A 1 450 ? 26.378 -4.106 -35.955 1.00 91.19 450 SER A C 1
ATOM 3581 O O . SER A 1 450 ? 27.143 -3.329 -35.386 1.00 91.19 450 SER A O 1
ATOM 3583 N N . MET A 1 451 ? 25.170 -4.406 -35.455 1.00 91.19 451 MET A N 1
ATOM 3584 C CA . MET A 1 451 ? 24.645 -3.816 -34.213 1.00 91.19 451 MET A CA 1
ATOM 3585 C C . MET A 1 451 ? 25.486 -4.192 -32.989 1.00 91.19 451 MET A C 1
ATOM 3587 O O . MET A 1 451 ? 25.724 -3.354 -32.125 1.00 91.19 451 MET A O 1
ATOM 3591 N N . ALA A 1 452 ? 25.943 -5.445 -32.901 1.00 91.88 452 ALA A N 1
ATOM 3592 C CA . ALA A 1 452 ? 26.778 -5.897 -31.794 1.00 91.88 452 ALA A CA 1
ATOM 3593 C C . ALA A 1 452 ? 28.122 -5.155 -31.761 1.00 91.88 452 ALA A C 1
ATOM 3595 O O . ALA A 1 452 ? 28.522 -4.695 -30.697 1.00 91.88 452 ALA A O 1
ATOM 3596 N N . TYR A 1 453 ? 28.792 -4.986 -32.904 1.00 93.69 453 TYR A N 1
ATOM 3597 C CA . TYR A 1 453 ? 30.042 -4.228 -32.983 1.00 93.69 453 TYR A CA 1
ATOM 3598 C C . TYR A 1 453 ? 29.857 -2.759 -32.596 1.00 93.69 453 TYR A C 1
ATOM 3600 O O . TYR A 1 453 ? 30.674 -2.229 -31.846 1.00 93.69 453 TYR A O 1
ATOM 3608 N N . ASP A 1 454 ? 28.775 -2.119 -33.046 1.00 93.62 454 ASP A N 1
ATOM 3609 C CA . ASP A 1 454 ? 28.519 -0.709 -32.735 1.00 93.62 454 ASP A CA 1
ATOM 3610 C C . ASP A 1 454 ? 28.222 -0.485 -31.241 1.00 93.62 454 ASP A C 1
ATOM 3612 O O . ASP A 1 454 ? 28.716 0.454 -30.612 1.00 93.62 454 ASP A O 1
ATOM 3616 N N . GLU A 1 455 ? 27.465 -1.392 -30.628 1.00 92.00 455 GLU A N 1
ATOM 3617 C CA . GLU A 1 455 ? 27.194 -1.342 -29.192 1.00 92.00 455 GLU A CA 1
ATOM 3618 C C . GLU A 1 455 ? 28.433 -1.711 -28.355 1.00 92.00 455 GLU A C 1
ATOM 3620 O O . GLU A 1 455 ? 28.658 -1.120 -27.298 1.00 92.00 455 GLU A O 1
ATOM 3625 N N . LEU A 1 456 ? 29.291 -2.627 -28.826 1.00 93.06 456 LEU A N 1
ATOM 3626 C CA . LEU A 1 456 ? 30.588 -2.902 -28.192 1.00 93.06 456 LEU A CA 1
ATOM 3627 C C . LEU A 1 456 ? 31.520 -1.691 -28.269 1.00 93.06 456 LEU A C 1
ATOM 3629 O O . LEU A 1 456 ? 32.219 -1.393 -27.303 1.00 93.06 456 LEU A O 1
ATOM 3633 N N . ALA A 1 457 ? 31.499 -0.954 -29.376 1.00 92.81 457 ALA A N 1
ATOM 3634 C CA . ALA A 1 457 ? 32.258 0.283 -29.515 1.00 92.81 457 ALA A CA 1
ATOM 3635 C C . ALA A 1 457 ? 31.788 1.318 -28.483 1.00 92.81 457 ALA A C 1
ATOM 3637 O O . ALA A 1 457 ? 32.598 1.921 -27.779 1.00 92.81 457 ALA A O 1
ATOM 3638 N N . THR A 1 458 ? 30.472 1.445 -28.305 1.00 92.12 458 THR A N 1
ATOM 3639 C CA . THR A 1 458 ? 29.864 2.309 -27.283 1.00 92.12 458 THR A CA 1
ATOM 3640 C C . THR A 1 458 ? 30.154 1.835 -25.856 1.00 92.12 458 THR A C 1
ATOM 3642 O O . THR A 1 458 ? 30.316 2.659 -24.951 1.00 92.12 458 THR A O 1
ATOM 3645 N N . LEU A 1 459 ? 30.253 0.524 -25.620 1.00 90.38 459 LEU A N 1
ATOM 3646 C CA . LEU A 1 459 ? 30.687 -0.031 -24.338 1.00 90.38 459 LEU A CA 1
ATOM 3647 C C . LEU A 1 459 ? 32.098 0.453 -24.005 1.00 90.38 459 LEU A C 1
ATOM 3649 O O . LEU A 1 459 ? 32.288 1.068 -22.958 1.00 90.38 459 LEU A O 1
ATOM 3653 N N . VAL A 1 460 ? 33.057 0.226 -24.903 1.00 90.44 460 VAL A N 1
ATOM 3654 C CA . VAL A 1 460 ? 34.465 0.593 -24.696 1.00 90.44 460 VAL A CA 1
ATOM 3655 C C . VAL A 1 460 ? 34.627 2.115 -24.565 1.00 90.44 460 VAL A C 1
ATOM 3657 O O . VAL A 1 460 ? 35.382 2.580 -23.722 1.00 90.44 460 VAL A O 1
ATOM 3660 N N . GLU A 1 461 ? 33.871 2.907 -25.329 1.00 89.12 461 GLU A N 1
ATOM 3661 C CA . GLU A 1 461 ? 33.916 4.376 -25.266 1.00 89.12 461 GLU A CA 1
ATOM 3662 C C . GLU A 1 461 ? 33.280 4.957 -23.991 1.00 89.12 461 GLU A C 1
ATOM 3664 O O . GLU A 1 461 ? 33.771 5.940 -23.438 1.00 89.12 461 GLU A O 1
ATOM 3669 N N . SER A 1 462 ? 32.174 4.373 -23.515 1.00 87.12 462 SER A N 1
ATOM 3670 C CA . SER A 1 462 ? 31.402 4.916 -22.384 1.00 87.12 462 SER A CA 1
ATOM 3671 C C . SER A 1 462 ? 31.786 4.346 -21.019 1.00 87.12 462 SER A C 1
ATOM 3673 O O . SER A 1 462 ? 31.241 4.794 -20.004 1.00 87.12 462 SER A O 1
ATOM 3675 N N . THR A 1 463 ? 32.644 3.323 -20.969 1.00 83.00 463 THR A N 1
ATOM 3676 C CA . THR A 1 463 ? 33.003 2.624 -19.729 1.00 83.00 463 THR A CA 1
ATOM 3677 C C . THR A 1 463 ? 34.506 2.492 -19.566 1.00 83.00 463 THR A C 1
ATOM 3679 O O . THR A 1 463 ? 35.208 2.090 -20.484 1.00 83.00 463 THR A O 1
ATOM 3682 N N . GLU A 1 464 ? 34.990 2.786 -18.360 1.00 83.12 464 GLU A N 1
ATOM 3683 C CA . GLU A 1 464 ? 36.350 2.447 -17.932 1.00 83.12 464 GLU A CA 1
ATOM 3684 C C . GLU A 1 464 ? 36.406 0.931 -17.689 1.00 83.12 464 GLU A C 1
ATOM 3686 O O . GLU A 1 464 ? 36.104 0.443 -16.592 1.00 83.12 464 GLU A O 1
ATOM 3691 N N . LEU A 1 465 ? 36.674 0.184 -18.764 1.00 84.38 465 LEU A N 1
ATOM 3692 C CA . LEU A 1 465 ? 36.840 -1.265 -18.725 1.00 84.38 465 LEU A CA 1
ATOM 3693 C C . LEU A 1 465 ? 38.189 -1.636 -18.115 1.00 84.38 465 LEU A C 1
ATOM 3695 O O . LEU A 1 465 ? 39.201 -0.987 -18.364 1.00 84.38 465 LEU A O 1
ATOM 3699 N N . HIS A 1 466 ? 38.218 -2.750 -17.387 1.00 84.25 466 HIS A N 1
ATOM 3700 C CA . HIS A 1 466 ? 39.471 -3.307 -16.890 1.00 84.25 466 HIS A CA 1
ATOM 3701 C C . HIS A 1 466 ? 40.450 -3.629 -18.049 1.00 84.25 466 HIS A C 1
ATOM 3703 O O . HIS A 1 466 ? 40.039 -4.289 -19.013 1.00 84.25 466 HIS A O 1
ATOM 3709 N N . PRO A 1 467 ? 41.755 -3.295 -17.942 1.00 83.62 467 PRO A N 1
ATOM 3710 C CA . PRO A 1 467 ? 42.723 -3.431 -19.039 1.00 83.62 467 PRO A CA 1
ATOM 3711 C C . PRO A 1 467 ? 42.808 -4.832 -19.658 1.00 83.62 467 PRO A C 1
ATOM 3713 O O . PRO A 1 467 ? 42.955 -4.977 -20.868 1.00 83.62 467 PRO A O 1
ATOM 3716 N N . GLN A 1 468 ? 42.662 -5.885 -18.845 1.00 83.12 468 GLN A N 1
ATOM 3717 C CA . GLN A 1 468 ? 42.667 -7.275 -19.324 1.00 83.12 468 GLN A CA 1
ATOM 3718 C C . GLN A 1 468 ? 41.473 -7.593 -20.242 1.00 83.12 468 GLN A C 1
ATOM 3720 O O . GLN A 1 468 ? 41.622 -8.336 -21.207 1.00 83.12 468 GLN A O 1
ATOM 3725 N N . LEU A 1 469 ? 40.288 -7.045 -19.946 1.00 85.25 469 LEU A N 1
ATOM 3726 C CA . LEU A 1 469 ? 39.094 -7.234 -20.777 1.00 85.25 469 LEU A CA 1
ATOM 3727 C C . LEU A 1 469 ? 39.216 -6.446 -22.077 1.00 85.25 469 LEU A C 1
ATOM 3729 O O . LEU A 1 469 ? 38.848 -6.941 -23.139 1.00 85.25 469 LEU A O 1
ATOM 3733 N N . GLN A 1 470 ? 39.775 -5.241 -21.988 1.00 87.00 470 GLN A N 1
ATOM 3734 C CA . GLN A 1 470 ? 40.020 -4.395 -23.144 1.00 87.00 470 GLN A CA 1
ATOM 3735 C C . GLN A 1 470 ? 41.038 -5.020 -24.111 1.00 87.00 470 GLN A C 1
ATOM 3737 O O . GLN A 1 470 ? 40.762 -5.082 -25.306 1.00 87.00 470 GLN A O 1
ATOM 3742 N N . SER A 1 471 ? 42.173 -5.526 -23.611 1.00 86.38 471 SER A N 1
ATOM 3743 C CA . SER A 1 471 ? 43.172 -6.238 -24.429 1.00 86.38 471 SER A CA 1
ATOM 3744 C C . SER A 1 471 ? 42.568 -7.485 -25.074 1.00 86.38 471 SER A C 1
ATOM 3746 O O . SER A 1 471 ? 42.715 -7.671 -26.279 1.00 86.38 471 SER A O 1
ATOM 3748 N N . TRP A 1 472 ? 41.787 -8.274 -24.324 1.00 87.88 472 TRP A N 1
ATOM 3749 C CA . TRP A 1 472 ? 41.106 -9.442 -24.885 1.00 87.88 472 TRP A CA 1
ATOM 3750 C C . TRP A 1 472 ? 40.143 -9.060 -26.017 1.00 87.88 472 TRP A C 1
ATOM 3752 O O . TRP A 1 472 ? 40.137 -9.710 -27.063 1.00 87.88 472 TRP A O 1
ATOM 3762 N N . LEU A 1 473 ? 39.343 -8.004 -25.834 1.00 88.31 473 LEU A N 1
ATOM 3763 C CA . LEU A 1 473 ? 38.403 -7.531 -26.851 1.00 88.31 473 LEU A CA 1
ATOM 3764 C C . LEU A 1 473 ? 39.140 -7.036 -28.105 1.00 88.31 473 LEU A C 1
ATOM 3766 O O . LEU A 1 473 ? 38.721 -7.361 -29.219 1.00 88.31 473 LEU A O 1
ATOM 3770 N N . ASN A 1 474 ? 40.245 -6.304 -27.932 1.00 87.69 474 ASN A N 1
ATOM 3771 C CA . ASN A 1 474 ? 41.059 -5.825 -29.049 1.00 87.69 474 ASN A CA 1
ATOM 3772 C C . ASN A 1 474 ? 41.635 -7.001 -29.856 1.00 87.69 474 ASN A C 1
ATOM 3774 O O . ASN A 1 474 ? 41.408 -7.107 -31.058 1.00 87.69 474 ASN A O 1
ATOM 3778 N N . GLU A 1 475 ? 42.289 -7.945 -29.173 1.00 86.38 475 GLU A N 1
ATOM 3779 C CA . GLU A 1 475 ? 42.973 -9.082 -29.799 1.00 86.38 475 GLU A CA 1
ATOM 3780 C C . GLU A 1 475 ? 42.021 -10.062 -30.497 1.00 86.38 475 GLU A C 1
ATOM 3782 O O . GLU A 1 475 ? 42.337 -10.554 -31.578 1.00 86.38 475 GLU A O 1
ATOM 3787 N N . ASN A 1 476 ? 40.859 -10.356 -29.901 1.00 84.00 476 ASN A N 1
ATOM 3788 C CA . ASN A 1 476 ? 39.967 -11.414 -30.394 1.00 84.00 476 ASN A CA 1
ATOM 3789 C C . ASN A 1 476 ? 38.861 -10.907 -31.326 1.00 84.00 476 ASN A C 1
ATOM 3791 O O . ASN A 1 476 ? 38.287 -11.699 -32.074 1.00 84.00 476 ASN A O 1
ATOM 3795 N N . ILE A 1 477 ? 38.515 -9.618 -31.259 1.00 85.56 477 ILE A N 1
ATOM 3796 C CA . ILE A 1 477 ? 37.409 -9.049 -32.037 1.00 85.56 477 ILE A CA 1
ATOM 3797 C C . ILE A 1 477 ? 37.907 -7.914 -32.922 1.00 85.56 477 ILE A C 1
ATOM 3799 O O . ILE A 1 477 ? 37.777 -8.003 -34.141 1.00 85.56 477 ILE A O 1
ATOM 3803 N N . ALA A 1 478 ? 38.470 -6.855 -32.346 1.00 85.88 478 ALA A N 1
ATOM 3804 C CA . ALA A 1 478 ? 38.717 -5.624 -33.093 1.00 85.88 478 ALA A CA 1
ATOM 3805 C C . ALA A 1 478 ? 39.805 -5.789 -34.176 1.00 85.88 478 ALA A C 1
ATOM 3807 O O . ALA A 1 478 ? 39.607 -5.368 -35.316 1.00 85.88 478 ALA A O 1
ATOM 3808 N N . ASN A 1 479 ? 40.877 -6.529 -33.874 1.00 86.69 479 ASN A N 1
ATOM 3809 C CA . ASN A 1 479 ? 41.978 -6.806 -34.806 1.00 86.69 479 ASN A CA 1
ATOM 3810 C C . ASN A 1 479 ? 41.578 -7.658 -36.023 1.00 86.69 479 ASN A C 1
ATOM 3812 O O . ASN A 1 479 ? 42.298 -7.684 -37.019 1.00 86.69 479 ASN A O 1
ATOM 3816 N N . SER A 1 480 ? 40.408 -8.309 -35.994 1.00 87.12 480 SER A N 1
ATOM 3817 C CA . SER A 1 480 ? 39.902 -9.067 -37.148 1.00 87.12 480 SER A CA 1
ATOM 3818 C C . SER A 1 480 ? 39.504 -8.183 -38.339 1.00 87.12 480 SER A C 1
ATOM 3820 O O . SER A 1 480 ? 39.323 -8.696 -39.440 1.00 87.12 480 SER A O 1
ATOM 3822 N N . PHE A 1 481 ? 39.394 -6.859 -38.154 1.00 90.81 481 PHE A N 1
ATOM 3823 C CA . PHE A 1 481 ? 39.012 -5.924 -39.214 1.00 90.81 481 PHE A CA 1
ATOM 3824 C C . PHE A 1 481 ? 39.934 -5.995 -40.436 1.00 90.81 481 PHE A C 1
ATOM 3826 O O . PHE A 1 481 ? 39.449 -6.113 -41.562 1.00 90.81 481 PHE A O 1
ATOM 3833 N N . ALA A 1 482 ? 41.252 -5.925 -40.220 1.00 87.50 482 ALA A N 1
ATOM 3834 C CA . ALA A 1 482 ? 42.219 -5.851 -41.311 1.00 87.50 482 ALA A CA 1
ATOM 3835 C C . ALA A 1 482 ? 42.194 -7.124 -42.170 1.00 87.50 482 ALA A C 1
ATOM 3837 O O . ALA A 1 482 ? 42.144 -7.037 -43.391 1.00 87.50 482 ALA A O 1
ATOM 3838 N N . GLU A 1 483 ? 42.137 -8.297 -41.536 1.00 86.19 483 GLU A N 1
ATOM 3839 C CA . GLU A 1 483 ? 42.048 -9.598 -42.217 1.00 86.19 483 GLU A CA 1
ATOM 3840 C C . GLU A 1 483 ? 40.695 -9.836 -42.900 1.00 86.19 483 GLU A C 1
ATOM 3842 O O . GLU A 1 483 ? 40.590 -10.641 -43.826 1.00 86.19 483 GLU A O 1
ATOM 3847 N N . ALA A 1 484 ? 39.637 -9.182 -42.416 1.00 87.12 484 ALA A N 1
ATOM 3848 C CA . ALA A 1 484 ? 38.300 -9.308 -42.970 1.00 87.12 484 ALA A CA 1
ATOM 3849 C C . ALA A 1 484 ? 38.092 -8.397 -44.188 1.00 87.12 484 ALA A C 1
ATOM 3851 O O . ALA A 1 484 ? 37.575 -8.854 -45.203 1.00 87.12 484 ALA A O 1
ATOM 3852 N N . PHE A 1 485 ? 38.464 -7.117 -44.102 1.00 89.44 485 PHE A N 1
ATOM 3853 C CA . PHE A 1 485 ? 38.048 -6.103 -45.079 1.00 89.44 485 PHE A CA 1
ATOM 3854 C C . PHE A 1 485 ? 39.175 -5.533 -45.940 1.00 89.44 485 PHE A C 1
ATOM 3856 O O . PHE A 1 485 ? 38.883 -4.960 -46.991 1.00 89.44 485 PHE A O 1
ATOM 3863 N N . LEU A 1 486 ? 40.437 -5.678 -45.532 1.00 89.12 486 LEU A N 1
ATOM 3864 C CA . LEU A 1 486 ? 41.573 -5.187 -46.307 1.00 89.12 486 LEU A CA 1
ATOM 3865 C C . LEU A 1 486 ? 42.197 -6.327 -47.109 1.00 89.12 486 LEU A C 1
ATOM 3867 O O . LEU A 1 486 ? 42.227 -7.484 -46.699 1.00 89.12 486 LEU A O 1
ATOM 3871 N N . SER A 1 487 ? 42.684 -6.002 -48.297 1.00 85.06 487 SER A N 1
ATOM 3872 C CA . SER A 1 487 ? 43.314 -6.959 -49.204 1.00 85.06 487 SER A CA 1
ATOM 3873 C C . SER A 1 487 ? 44.502 -6.317 -49.900 1.00 85.06 487 SER A C 1
ATOM 3875 O O . SER A 1 487 ? 44.594 -5.090 -49.991 1.00 85.06 487 SER A O 1
ATOM 3877 N N . ASN A 1 488 ? 45.418 -7.139 -50.407 1.00 84.69 488 ASN A N 1
ATOM 3878 C CA . ASN A 1 488 ? 46.534 -6.632 -51.188 1.00 84.69 488 ASN A CA 1
ATOM 3879 C C . ASN A 1 488 ? 46.112 -6.423 -52.651 1.00 84.69 488 ASN A C 1
ATOM 3881 O O . ASN A 1 488 ? 45.528 -7.315 -53.271 1.00 84.69 488 ASN A O 1
ATOM 3885 N N . ILE A 1 489 ? 46.446 -5.270 -53.237 1.00 77.25 489 ILE A N 1
ATOM 3886 C CA . ILE A 1 489 ? 46.167 -4.978 -54.650 1.00 77.25 489 ILE A CA 1
ATOM 3887 C C . ILE A 1 489 ? 46.659 -6.083 -55.598 1.00 77.25 489 ILE A C 1
ATOM 3889 O O . ILE A 1 489 ? 45.999 -6.387 -56.596 1.00 77.25 489 ILE A O 1
ATOM 3893 N N . ASP A 1 490 ? 47.805 -6.694 -55.302 1.00 78.50 490 ASP A N 1
ATOM 3894 C CA . ASP A 1 490 ? 48.412 -7.702 -56.167 1.00 78.50 490 ASP A CA 1
ATOM 3895 C C . ASP A 1 490 ? 47.678 -9.047 -56.095 1.00 78.50 490 ASP A C 1
ATOM 3897 O O . ASP A 1 490 ? 47.580 -9.747 -57.105 1.00 78.50 490 ASP A O 1
ATOM 3901 N N . GLU A 1 491 ? 47.064 -9.365 -54.953 1.00 77.88 491 GLU A N 1
ATOM 3902 C CA . GLU A 1 491 ? 46.188 -10.532 -54.800 1.00 77.88 491 GLU A CA 1
ATOM 3903 C C . GLU A 1 491 ? 44.908 -10.354 -55.624 1.00 77.88 491 GLU A C 1
ATOM 3905 O O . GLU A 1 491 ? 44.534 -11.237 -56.396 1.00 77.88 491 GLU A O 1
ATOM 3910 N N . ILE A 1 492 ? 44.290 -9.170 -55.565 1.00 74.62 492 ILE A N 1
ATOM 3911 C CA . ILE A 1 492 ? 43.065 -8.863 -56.320 1.00 74.62 492 ILE A CA 1
ATOM 3912 C C . ILE A 1 492 ? 43.332 -8.850 -57.836 1.00 74.62 492 ILE A C 1
ATOM 3914 O O . ILE A 1 492 ? 42.474 -9.242 -58.633 1.00 74.62 492 ILE A O 1
ATOM 3918 N N . LYS A 1 493 ? 44.523 -8.409 -58.264 1.00 71.12 493 LYS A N 1
ATOM 3919 C CA . LYS A 1 493 ? 44.954 -8.489 -59.671 1.00 71.12 493 LYS A CA 1
ATOM 3920 C C . LYS A 1 493 ? 45.183 -9.930 -60.131 1.00 71.12 493 LYS A C 1
ATOM 3922 O O . LYS A 1 493 ? 44.945 -10.222 -61.302 1.00 71.12 493 LYS A O 1
ATOM 3927 N N . ALA A 1 494 ? 45.657 -10.807 -59.246 1.00 68.81 494 ALA A N 1
ATOM 3928 C CA . ALA A 1 494 ? 45.871 -12.222 -59.545 1.00 68.81 494 ALA A CA 1
ATOM 3929 C C . ALA A 1 494 ? 44.553 -13.019 -59.611 1.00 68.81 494 ALA A C 1
ATOM 3931 O O . ALA A 1 494 ? 44.480 -14.044 -60.295 1.00 68.81 494 ALA A O 1
ATOM 3932 N N . GLU A 1 495 ? 43.496 -12.546 -58.943 1.00 68.00 495 GLU A N 1
ATOM 3933 C CA . GLU A 1 495 ? 42.166 -13.144 -59.016 1.00 68.00 495 GLU A CA 1
ATOM 3934 C C . GLU A 1 495 ? 41.494 -12.907 -60.384 1.00 68.00 495 GLU A C 1
ATOM 3936 O O . GLU A 1 495 ? 40.944 -11.844 -60.682 1.00 68.00 495 GLU A O 1
ATOM 3941 N N . ASN A 1 496 ? 41.442 -13.956 -61.209 1.00 57.09 496 ASN A N 1
ATOM 3942 C CA . ASN A 1 496 ? 40.674 -13.986 -62.460 1.00 57.09 496 ASN A CA 1
ATOM 3943 C C . ASN A 1 496 ? 39.162 -14.180 -62.208 1.00 57.09 496 ASN A C 1
ATOM 3945 O O . ASN A 1 496 ? 38.553 -15.130 -62.702 1.00 57.09 496 ASN A O 1
ATOM 3949 N N . LYS A 1 497 ? 38.540 -13.293 -61.424 1.00 63.78 497 LYS A N 1
ATOM 3950 C CA . LYS A 1 497 ? 37.076 -13.246 -61.260 1.00 63.78 497 LYS A CA 1
ATOM 3951 C C . LYS A 1 497 ? 36.458 -12.411 -62.388 1.00 63.78 497 LYS A C 1
ATOM 3953 O O . LYS A 1 497 ? 36.982 -11.360 -62.753 1.00 63.78 497 LYS A O 1
ATOM 3958 N N . ALA A 1 498 ? 35.369 -12.895 -62.984 1.00 58.12 498 ALA A N 1
ATOM 3959 C CA . ALA A 1 498 ? 34.634 -12.161 -64.013 1.00 58.12 498 ALA A CA 1
ATOM 3960 C C . ALA A 1 498 ? 33.678 -11.168 -63.341 1.00 58.12 498 ALA A C 1
ATOM 3962 O O . ALA A 1 498 ? 32.740 -11.584 -62.661 1.00 58.12 498 ALA A O 1
ATOM 3963 N N . PHE A 1 499 ? 33.912 -9.872 -63.533 1.00 64.19 499 PHE A N 1
ATOM 3964 C CA . PHE A 1 499 ? 33.049 -8.816 -63.006 1.00 64.19 499 PHE A CA 1
ATOM 3965 C C . PHE A 1 499 ? 32.184 -8.202 -64.107 1.00 64.19 499 PHE A C 1
ATOM 3967 O O . PHE A 1 499 ? 32.541 -8.216 -65.284 1.00 64.19 499 PHE A O 1
ATOM 3974 N N . SER A 1 500 ? 31.021 -7.670 -63.720 1.00 56.66 500 SER A N 1
ATOM 3975 C CA . SER A 1 500 ? 30.078 -7.052 -64.666 1.00 56.66 500 SER A CA 1
ATOM 3976 C C . SER A 1 500 ? 30.489 -5.636 -65.084 1.00 56.66 500 SER A C 1
ATOM 3978 O O . SER A 1 500 ? 30.026 -5.154 -66.113 1.00 56.66 500 SER A O 1
ATOM 3980 N N . LEU A 1 501 ? 31.346 -4.976 -64.297 1.00 59.38 501 LEU A N 1
ATOM 3981 C CA . LEU A 1 501 ? 31.862 -3.629 -64.541 1.00 59.38 501 LEU A CA 1
ATOM 3982 C C . LEU A 1 501 ? 33.388 -3.637 -64.408 1.00 59.38 501 LEU A C 1
ATOM 3984 O O . LEU A 1 501 ? 33.944 -4.423 -63.635 1.00 59.38 501 LEU A O 1
ATOM 3988 N N . SER A 1 502 ? 34.060 -2.744 -65.134 1.00 62.88 502 SER A N 1
ATOM 3989 C CA . SER A 1 502 ? 35.469 -2.431 -64.882 1.00 62.88 502 SER A CA 1
ATOM 3990 C C . SER A 1 502 ? 35.630 -1.797 -63.495 1.00 62.88 502 SER A C 1
ATOM 3992 O O . SER A 1 502 ? 34.671 -1.297 -62.904 1.00 62.88 502 SER A O 1
ATOM 3994 N N . ARG A 1 503 ? 36.846 -1.849 -62.943 1.00 69.81 503 ARG A N 1
ATOM 3995 C CA . ARG A 1 503 ? 37.139 -1.408 -61.572 1.00 69.81 503 ARG A CA 1
ATOM 3996 C C . ARG A 1 503 ? 37.994 -0.146 -61.598 1.00 69.81 503 ARG A C 1
ATOM 3998 O O . ARG A 1 503 ? 39.014 -0.105 -62.283 1.00 69.81 503 ARG A O 1
ATOM 4005 N N . VAL A 1 504 ? 37.597 0.871 -60.844 1.00 70.81 504 VAL A N 1
ATOM 4006 C CA . VAL A 1 504 ? 38.391 2.079 -60.605 1.00 70.81 504 VAL A CA 1
ATOM 4007 C C . VAL A 1 504 ? 39.089 1.921 -59.264 1.00 70.81 504 VAL A C 1
ATOM 4009 O O . VAL A 1 504 ? 38.429 1.667 -58.263 1.00 70.81 504 VAL A O 1
ATOM 4012 N N . VAL A 1 505 ? 40.410 2.069 -59.235 1.00 69.12 505 VAL A N 1
ATOM 4013 C CA . VAL A 1 505 ? 41.176 2.156 -57.989 1.00 69.12 505 VAL A CA 1
ATOM 4014 C C . VAL A 1 505 ? 41.431 3.629 -57.706 1.00 69.12 505 VAL A C 1
ATOM 4016 O O . VAL A 1 505 ? 42.100 4.298 -58.497 1.00 69.12 505 VAL A O 1
ATOM 4019 N N . SER A 1 506 ? 40.896 4.131 -56.597 1.00 68.00 506 SER A N 1
ATOM 4020 C CA . SER A 1 506 ? 41.200 5.466 -56.093 1.00 68.00 506 SER A CA 1
ATOM 4021 C C . SER A 1 506 ? 42.263 5.370 -55.003 1.00 68.00 506 SER A C 1
ATOM 4023 O O . SER A 1 506 ? 42.052 4.715 -53.984 1.00 68.00 506 SER A O 1
ATOM 4025 N N . LEU A 1 507 ? 43.421 5.991 -55.234 1.00 60.16 507 LEU A N 1
ATOM 4026 C CA . LEU A 1 507 ? 44.525 6.085 -54.274 1.00 60.16 507 LEU A CA 1
ATOM 4027 C C . LEU A 1 507 ? 44.508 7.503 -53.696 1.00 60.16 507 LEU A C 1
ATOM 4029 O O . LEU A 1 507 ? 45.115 8.414 -54.248 1.00 60.16 507 LEU A O 1
ATOM 4033 N N . TYR A 1 508 ? 43.731 7.709 -52.632 1.00 56.66 508 TYR A N 1
ATOM 4034 C CA . TYR A 1 508 ? 43.390 9.048 -52.134 1.00 56.66 508 TYR A CA 1
ATOM 4035 C C . TYR A 1 508 ? 44.578 9.783 -51.479 1.00 56.66 508 TYR A C 1
ATOM 4037 O O . TYR A 1 508 ? 44.603 11.013 -51.469 1.00 56.66 508 TYR A O 1
ATOM 4045 N N . PHE A 1 509 ? 45.570 9.049 -50.950 1.00 54.16 509 PHE A N 1
ATOM 4046 C CA . PHE A 1 509 ? 46.685 9.635 -50.189 1.00 54.16 509 PHE A CA 1
ATOM 4047 C C . PHE A 1 509 ? 48.075 9.083 -50.525 1.00 54.16 509 PHE A C 1
ATOM 4049 O O . PHE A 1 509 ? 49.013 9.876 -50.583 1.00 54.16 509 PHE A O 1
ATOM 4056 N N . ASP A 1 510 ? 48.225 7.778 -50.782 1.00 59.88 510 ASP A N 1
ATOM 4057 C CA . ASP A 1 510 ? 49.541 7.170 -51.007 1.00 59.88 510 ASP A CA 1
ATOM 4058 C C . ASP A 1 510 ? 49.575 6.365 -52.313 1.00 59.88 510 ASP A C 1
ATOM 4060 O O . ASP A 1 510 ? 48.819 5.408 -52.501 1.00 59.88 510 ASP A O 1
ATOM 4064 N N . LYS A 1 511 ? 50.441 6.768 -53.253 1.00 56.81 511 LYS A N 1
ATOM 4065 C CA . LYS A 1 511 ? 50.471 6.213 -54.624 1.00 56.81 511 LYS A CA 1
ATOM 4066 C C . LYS A 1 511 ? 50.971 4.767 -54.687 1.00 56.81 511 LYS A C 1
ATOM 4068 O O . LYS A 1 511 ? 50.827 4.125 -55.725 1.00 56.81 511 LYS A O 1
ATOM 4073 N N . GLU A 1 512 ? 51.534 4.263 -53.592 1.00 60.34 512 GLU A N 1
ATOM 4074 C CA . GLU A 1 512 ? 52.168 2.945 -53.499 1.00 60.34 512 GLU A CA 1
ATOM 4075 C C . GLU A 1 512 ? 51.627 2.088 -52.341 1.00 60.34 512 GLU A C 1
ATOM 4077 O O . GLU A 1 512 ? 52.236 1.072 -52.009 1.00 60.34 512 GLU A O 1
ATOM 4082 N N . SER A 1 513 ? 50.488 2.445 -51.725 1.00 67.12 513 SER A N 1
ATOM 4083 C CA . SER A 1 513 ? 49.915 1.602 -50.667 1.00 67.12 513 SER A CA 1
ATOM 4084 C C . SER A 1 513 ? 49.460 0.252 -51.245 1.00 67.12 513 SER A C 1
ATOM 4086 O O . SER A 1 513 ? 48.614 0.225 -52.146 1.00 67.12 513 SER A O 1
ATOM 4088 N N . PRO A 1 514 ? 49.988 -0.886 -50.752 1.00 74.25 514 PRO A N 1
ATOM 4089 C CA . PRO A 1 514 ? 49.544 -2.203 -51.195 1.00 74.25 514 PRO A CA 1
ATOM 4090 C C . PRO A 1 514 ? 48.168 -2.564 -50.620 1.00 74.25 514 PRO A C 1
ATOM 4092 O O . PRO A 1 514 ? 47.516 -3.468 -51.141 1.00 74.25 514 PRO A O 1
ATOM 4095 N N . LEU A 1 515 ? 47.734 -1.878 -49.554 1.00 84.38 515 LEU A N 1
ATOM 4096 C CA . LEU A 1 515 ? 46.481 -2.134 -48.853 1.00 84.38 515 LEU A CA 1
ATOM 4097 C C . LEU A 1 515 ? 45.313 -1.468 -49.568 1.00 84.38 515 LEU A C 1
ATOM 4099 O O . LEU A 1 515 ? 45.327 -0.265 -49.836 1.00 84.38 515 LEU A O 1
ATOM 4103 N N . ILE A 1 516 ? 44.277 -2.257 -49.826 1.00 85.62 516 ILE A N 1
ATOM 4104 C CA . ILE A 1 516 ? 43.077 -1.821 -50.523 1.00 85.62 516 ILE A CA 1
ATOM 4105 C C . ILE A 1 516 ? 41.818 -2.320 -49.827 1.00 85.62 516 ILE A C 1
ATOM 4107 O O . ILE A 1 516 ? 41.740 -3.470 -49.396 1.00 85.62 516 ILE A O 1
ATOM 4111 N N . LEU A 1 517 ? 40.806 -1.458 -49.811 1.00 88.50 517 LEU A N 1
ATOM 4112 C CA . LEU A 1 517 ? 39.431 -1.782 -49.476 1.00 88.50 517 LEU A CA 1
ATOM 4113 C C . LEU A 1 517 ? 38.617 -2.014 -50.761 1.00 88.50 517 LEU A C 1
ATOM 4115 O O . LEU A 1 517 ? 38.348 -1.088 -51.537 1.00 88.50 517 LEU A O 1
ATOM 4119 N N . ASP A 1 518 ? 38.208 -3.264 -50.994 1.00 87.38 518 ASP A N 1
ATOM 4120 C CA . ASP A 1 518 ? 37.419 -3.643 -52.171 1.00 87.38 518 ASP A CA 1
ATOM 4121 C C . ASP A 1 518 ? 35.911 -3.442 -51.958 1.00 87.38 518 ASP A C 1
ATOM 4123 O O . ASP A 1 518 ? 35.144 -4.385 -51.743 1.00 87.38 518 ASP A O 1
ATOM 4127 N N . ILE A 1 519 ? 35.479 -2.179 -52.024 1.00 87.19 519 ILE A N 1
ATOM 4128 C CA . ILE A 1 519 ? 34.074 -1.783 -51.838 1.00 87.19 519 ILE A CA 1
ATOM 4129 C C . ILE A 1 519 ? 33.180 -2.412 -52.912 1.00 87.19 519 ILE A C 1
ATOM 4131 O O . ILE A 1 519 ? 32.039 -2.782 -52.632 1.00 87.19 519 ILE A O 1
ATOM 4135 N N . TYR A 1 520 ? 33.676 -2.566 -54.139 1.00 84.50 520 TYR A N 1
ATOM 4136 C CA . TYR A 1 520 ? 32.898 -3.158 -55.223 1.00 84.50 520 TYR A CA 1
ATOM 4137 C C . TYR A 1 520 ? 32.552 -4.630 -54.955 1.00 84.50 520 TYR A C 1
ATOM 4139 O O . TYR A 1 520 ? 31.376 -5.005 -54.999 1.00 84.50 520 TYR A O 1
ATOM 4147 N N . SER A 1 521 ? 33.547 -5.451 -54.611 1.00 83.69 521 SER A N 1
ATOM 4148 C CA . SER A 1 521 ? 33.327 -6.860 -54.258 1.00 83.69 521 SER A CA 1
ATOM 4149 C C . SER A 1 521 ? 32.493 -7.016 -52.982 1.00 83.69 521 SER A C 1
ATOM 4151 O O . SER A 1 521 ? 31.709 -7.962 -52.858 1.00 83.69 521 SER A O 1
ATOM 4153 N N . LEU A 1 522 ? 32.606 -6.063 -52.051 1.00 86.19 522 LEU A N 1
ATOM 4154 C CA . LEU A 1 522 ? 31.812 -6.021 -50.826 1.00 86.19 522 LEU A CA 1
ATOM 4155 C C . LEU A 1 522 ? 30.322 -5.751 -51.110 1.00 86.19 522 LEU A C 1
ATOM 4157 O O . LEU A 1 522 ? 29.461 -6.475 -50.615 1.00 86.19 522 LEU A O 1
ATOM 4161 N N . VAL A 1 523 ? 29.996 -4.777 -51.968 1.00 86.06 523 VAL A N 1
ATOM 4162 C CA . VAL A 1 523 ? 28.602 -4.495 -52.373 1.00 86.06 523 VAL A CA 1
ATOM 4163 C C . VAL A 1 523 ? 27.991 -5.673 -53.132 1.00 86.06 523 VAL A C 1
ATOM 4165 O O . VAL A 1 523 ? 26.827 -6.004 -52.909 1.00 86.06 523 VAL A O 1
ATOM 4168 N N . LEU A 1 524 ? 28.773 -6.342 -53.985 1.00 82.06 524 LEU A N 1
ATOM 4169 C CA . LEU A 1 524 ? 28.325 -7.536 -54.708 1.00 82.06 524 LEU A CA 1
ATOM 4170 C C . LEU A 1 524 ? 28.216 -8.791 -53.827 1.00 82.06 524 LEU A C 1
ATOM 4172 O O . LEU A 1 524 ? 27.603 -9.770 -54.248 1.00 82.06 524 LEU A O 1
ATOM 4176 N N . GLY A 1 525 ? 28.808 -8.782 -52.629 1.00 80.25 525 GLY A N 1
ATOM 4177 C CA . GLY A 1 525 ? 28.823 -9.924 -51.715 1.00 80.25 525 GLY A CA 1
ATOM 4178 C C . GLY A 1 525 ? 29.730 -11.076 -52.162 1.00 80.25 525 GLY A C 1
ATOM 4179 O O . GLY A 1 525 ? 29.641 -12.171 -51.613 1.00 80.25 525 GLY A O 1
ATOM 4180 N N . THR A 1 526 ? 30.624 -10.868 -53.137 1.00 79.00 526 THR A N 1
ATOM 4181 C CA . THR A 1 526 ? 31.509 -11.937 -53.644 1.00 79.00 526 THR A CA 1
ATOM 4182 C C . THR A 1 526 ? 32.548 -12.380 -52.620 1.00 79.00 526 THR A C 1
ATOM 4184 O O . THR A 1 526 ? 33.053 -13.496 -52.706 1.00 79.00 526 THR A O 1
ATOM 4187 N N . ASN A 1 527 ? 32.857 -11.514 -51.652 1.00 79.19 527 ASN A N 1
ATOM 4188 C CA . ASN A 1 527 ? 33.862 -11.766 -50.620 1.00 79.19 527 ASN A CA 1
ATOM 4189 C C . ASN A 1 527 ? 33.226 -12.133 -49.264 1.00 79.19 527 ASN A C 1
ATOM 4191 O O . ASN A 1 527 ? 33.946 -12.315 -48.288 1.00 79.19 527 ASN A O 1
ATOM 4195 N N . SER A 1 528 ? 31.895 -12.269 -49.172 1.00 81.38 528 SER A N 1
ATOM 4196 C CA . SER A 1 528 ? 31.202 -12.505 -47.894 1.00 81.38 528 SER A CA 1
ATOM 4197 C C . SER A 1 528 ? 31.636 -13.794 -47.190 1.00 81.38 528 SER A C 1
ATOM 4199 O O . SER A 1 528 ? 31.774 -13.789 -45.970 1.00 81.38 528 SER A O 1
ATOM 4201 N N . ASP A 1 529 ? 31.913 -14.869 -47.934 1.00 78.81 529 ASP A N 1
ATOM 4202 C CA . ASP A 1 529 ? 32.401 -16.124 -47.349 1.00 78.81 529 ASP A CA 1
ATOM 4203 C C . ASP A 1 529 ? 33.829 -15.987 -46.804 1.00 78.81 529 ASP A C 1
ATOM 4205 O O . ASP A 1 529 ? 34.126 -16.501 -45.729 1.00 78.81 529 ASP A O 1
ATOM 4209 N N . GLN A 1 530 ? 34.707 -15.263 -47.509 1.00 81.81 530 GLN A N 1
ATOM 4210 C CA . GLN A 1 530 ? 36.075 -14.987 -47.051 1.00 81.81 530 GLN A CA 1
ATOM 4211 C C . GLN A 1 530 ? 36.052 -14.133 -45.778 1.00 81.81 530 GLN A C 1
ATOM 4213 O O . GLN A 1 530 ? 36.652 -14.518 -44.778 1.00 81.81 530 GLN A O 1
ATOM 4218 N N . ILE A 1 531 ? 35.267 -13.048 -45.784 1.00 84.06 531 ILE A N 1
ATOM 4219 C CA . ILE A 1 531 ? 35.051 -12.172 -44.624 1.00 84.06 531 ILE A CA 1
ATOM 4220 C C . ILE A 1 531 ? 34.544 -12.988 -43.430 1.00 84.06 531 ILE A C 1
ATOM 4222 O O . ILE A 1 531 ? 35.059 -12.869 -42.322 1.00 84.06 531 ILE A O 1
ATOM 4226 N N . PHE A 1 532 ? 33.555 -13.859 -43.646 1.00 83.50 532 PHE A N 1
ATOM 4227 C CA . PHE A 1 532 ? 33.005 -14.695 -42.581 1.00 83.50 532 PHE A CA 1
ATOM 4228 C C . PHE A 1 532 ? 34.045 -15.654 -41.989 1.00 83.50 532 PHE A C 1
ATOM 4230 O O . PHE A 1 532 ? 34.089 -15.827 -40.772 1.00 83.50 532 PHE A O 1
ATOM 4237 N N . GLN A 1 533 ? 34.905 -16.250 -42.822 1.00 80.19 533 GLN A N 1
ATOM 4238 C CA . GLN A 1 533 ? 35.986 -17.116 -42.349 1.00 80.19 533 GLN A CA 1
ATOM 4239 C C . GLN A 1 533 ? 37.023 -16.339 -41.528 1.00 80.19 533 GLN A C 1
ATOM 4241 O O . GLN A 1 533 ? 37.363 -16.796 -40.435 1.00 80.19 533 GLN A O 1
ATOM 4246 N N . SER A 1 534 ? 37.457 -15.157 -41.981 1.00 81.75 534 SER A N 1
ATOM 4247 C CA . SER A 1 534 ? 38.390 -14.302 -41.226 1.00 81.75 534 SER A CA 1
ATOM 4248 C C . SER A 1 534 ? 37.821 -13.913 -39.854 1.00 81.75 534 SER A C 1
ATOM 4250 O O . SER A 1 534 ? 38.499 -14.021 -38.837 1.00 81.75 534 SER A O 1
ATOM 4252 N N . LEU A 1 535 ? 36.528 -13.577 -39.781 1.00 79.75 535 LEU A N 1
ATOM 4253 C CA . LEU A 1 535 ? 35.859 -13.228 -38.519 1.00 79.75 535 LEU A CA 1
ATOM 4254 C C . LEU A 1 535 ? 35.662 -14.424 -37.558 1.00 79.75 535 LEU A C 1
ATOM 4256 O O . LEU A 1 535 ? 35.381 -14.231 -36.373 1.00 79.75 535 LEU A O 1
ATOM 4260 N N . ILE A 1 536 ? 35.776 -15.669 -38.035 1.00 70.75 536 ILE A N 1
ATOM 4261 C CA . ILE A 1 536 ? 35.651 -16.884 -37.207 1.00 70.75 536 ILE A CA 1
ATOM 4262 C C . ILE A 1 536 ? 37.012 -17.406 -36.733 1.00 70.75 536 ILE A C 1
ATOM 4264 O O . ILE A 1 536 ? 37.113 -17.911 -35.608 1.00 70.75 536 ILE A O 1
ATOM 4268 N N . GLN A 1 537 ? 38.043 -17.310 -37.575 1.00 58.62 537 GLN A N 1
ATOM 4269 C CA . GLN A 1 537 ? 39.342 -17.952 -37.351 1.00 58.62 537 GLN A CA 1
ATOM 4270 C C . GLN A 1 537 ? 40.148 -17.352 -36.189 1.00 58.62 537 GLN A C 1
ATOM 4272 O O . GLN A 1 537 ? 40.952 -18.070 -35.599 1.00 58.62 537 GLN A O 1
ATOM 4277 N N . ASN A 1 538 ? 39.854 -16.120 -35.760 1.00 52.44 538 ASN A N 1
ATOM 4278 C CA . ASN A 1 538 ? 40.568 -15.456 -34.659 1.00 52.44 538 ASN A CA 1
ATOM 4279 C C . ASN A 1 538 ? 40.193 -15.927 -33.244 1.00 52.44 538 ASN A C 1
ATOM 4281 O O . ASN A 1 538 ? 40.756 -15.451 -32.262 1.00 52.44 538 ASN A O 1
ATOM 4285 N N . SER A 1 539 ? 39.316 -16.928 -33.104 1.00 49.72 539 SER A N 1
ATOM 4286 C CA . SER A 1 539 ? 39.212 -17.663 -31.837 1.00 49.72 539 SER A CA 1
ATOM 4287 C C . SER A 1 539 ? 40.353 -18.685 -31.750 1.00 49.72 539 SER A C 1
ATOM 4289 O O . SER A 1 539 ? 40.464 -19.551 -32.614 1.00 49.72 539 SER A O 1
ATOM 4291 N N . GLN A 1 540 ? 41.198 -18.622 -30.714 1.00 42.06 540 GLN A N 1
ATOM 4292 C CA . GLN A 1 540 ? 42.392 -19.472 -30.505 1.00 42.06 540 GLN A CA 1
ATOM 4293 C C . GLN A 1 540 ? 42.145 -21.006 -30.376 1.00 42.06 540 GLN A C 1
ATOM 4295 O O . GLN A 1 540 ? 42.912 -21.725 -29.744 1.00 42.06 540 GLN A O 1
ATOM 4300 N N . ASN A 1 541 ? 41.104 -21.565 -30.995 1.00 38.81 541 ASN A N 1
ATOM 4301 C CA . ASN A 1 541 ? 40.793 -22.996 -31.039 1.00 38.81 541 ASN A CA 1
ATOM 4302 C C . ASN A 1 541 ? 40.886 -23.591 -32.459 1.00 38.81 541 ASN A C 1
ATOM 4304 O O . ASN A 1 541 ? 40.171 -24.543 -32.789 1.00 38.81 541 ASN A O 1
ATOM 4308 N N . ALA A 1 542 ? 41.799 -23.086 -33.293 1.00 37.88 542 ALA A N 1
ATOM 4309 C CA . ALA A 1 542 ? 42.032 -23.595 -34.647 1.00 37.88 542 ALA A CA 1
ATOM 4310 C C . ALA A 1 542 ? 42.409 -25.098 -34.693 1.00 37.88 542 ALA A C 1
ATOM 4312 O O . ALA A 1 542 ? 42.085 -25.792 -35.658 1.00 37.88 542 ALA A O 1
ATOM 4313 N N . GLU A 1 543 ? 43.011 -25.665 -33.639 1.00 37.81 543 GLU A N 1
ATOM 4314 C CA . GLU A 1 543 ? 43.493 -27.058 -33.674 1.00 37.81 543 GLU A CA 1
ATOM 4315 C C . GLU A 1 543 ? 42.441 -28.136 -33.343 1.00 37.81 543 GLU A C 1
ATOM 4317 O O . GLU A 1 543 ? 42.642 -29.305 -33.679 1.00 37.81 543 GLU A O 1
ATOM 4322 N N . LYS A 1 544 ? 41.292 -27.793 -32.741 1.00 37.38 544 LYS A N 1
ATOM 4323 C CA . LYS A 1 544 ? 40.226 -28.779 -32.433 1.00 37.38 544 LYS A CA 1
ATOM 4324 C C . LYS A 1 544 ? 39.047 -28.766 -33.405 1.00 37.38 544 LYS A C 1
ATOM 4326 O O . LYS A 1 544 ? 38.302 -29.744 -33.447 1.00 37.38 544 LYS A O 1
ATOM 4331 N N . ILE A 1 545 ? 38.893 -27.715 -34.208 1.00 38.72 545 ILE A N 1
ATOM 4332 C CA . ILE A 1 545 ? 37.741 -27.547 -35.111 1.00 38.72 545 ILE A CA 1
ATOM 4333 C C . ILE A 1 545 ? 38.014 -28.130 -36.511 1.00 38.72 545 ILE A C 1
ATOM 4335 O O . ILE A 1 545 ? 37.080 -28.507 -37.215 1.00 38.72 545 ILE A O 1
ATOM 4339 N N . SER A 1 546 ? 39.280 -28.360 -36.880 1.00 33.75 546 SER A N 1
ATOM 4340 C CA . SER A 1 546 ? 39.669 -28.958 -38.172 1.00 33.75 546 SER A CA 1
ATOM 4341 C C . SER A 1 546 ? 39.175 -30.400 -38.403 1.00 33.75 546 SER A C 1
ATOM 4343 O O . SER A 1 546 ? 39.277 -30.911 -39.516 1.00 33.75 546 SER A O 1
ATOM 4345 N N . LYS A 1 547 ? 38.596 -31.059 -37.385 1.00 34.91 547 LYS A N 1
ATOM 4346 C CA . LYS A 1 547 ? 37.940 -32.378 -37.505 1.00 34.91 547 LYS A CA 1
ATOM 4347 C C . LYS A 1 547 ? 36.408 -32.321 -37.582 1.00 34.91 547 LYS A C 1
ATOM 4349 O O . LYS A 1 547 ? 35.783 -33.368 -37.717 1.00 34.91 547 LYS A O 1
ATOM 4354 N N . ILE A 1 548 ? 35.806 -31.129 -37.522 1.00 37.16 548 ILE A N 1
ATOM 4355 C CA . ILE A 1 548 ? 34.353 -30.899 -37.627 1.00 37.16 548 ILE A CA 1
ATOM 4356 C C . ILE A 1 548 ? 34.059 -30.033 -38.869 1.00 37.16 548 ILE A C 1
ATOM 4358 O O . ILE A 1 548 ? 33.183 -29.177 -38.877 1.00 37.16 548 ILE A O 1
ATOM 4362 N N . SER A 1 549 ? 34.796 -30.222 -39.963 1.00 35.59 549 SER A N 1
ATOM 4363 C CA . SER A 1 549 ? 34.518 -29.557 -41.243 1.00 35.59 549 SER A CA 1
ATOM 4364 C C . SER A 1 549 ? 33.448 -30.309 -42.047 1.00 35.59 549 SER A C 1
ATOM 4366 O O . SER A 1 549 ? 33.670 -30.732 -43.175 1.00 35.59 549 SER A O 1
ATOM 4368 N N . THR A 1 550 ? 32.260 -30.468 -41.462 1.00 31.64 550 THR A N 1
ATOM 4369 C CA . THR A 1 550 ? 31.015 -30.786 -42.191 1.00 31.64 550 THR A CA 1
ATOM 4370 C C . THR A 1 550 ? 29.812 -30.102 -41.537 1.00 31.64 550 THR A C 1
ATOM 4372 O O . THR A 1 550 ? 28.758 -30.713 -41.365 1.00 31.64 550 THR A O 1
ATOM 4375 N N . ILE A 1 551 ? 29.953 -28.844 -41.116 1.00 40.06 551 ILE A N 1
ATOM 4376 C CA . ILE A 1 551 ? 28.788 -28.015 -40.795 1.00 40.06 551 ILE A CA 1
ATOM 4377 C C . ILE A 1 551 ? 28.501 -27.194 -42.047 1.00 40.06 551 ILE A C 1
ATOM 4379 O O . ILE A 1 551 ? 29.266 -26.299 -42.389 1.00 40.06 551 ILE A O 1
ATOM 4383 N N . ASN A 1 552 ? 27.418 -27.539 -42.748 1.00 38.62 552 ASN A N 1
ATOM 4384 C CA . ASN A 1 552 ? 26.807 -26.685 -43.763 1.00 38.62 552 ASN A CA 1
ATOM 4385 C C . ASN A 1 552 ? 26.500 -25.327 -43.116 1.00 38.62 552 ASN A C 1
ATOM 4387 O O . ASN A 1 552 ? 25.487 -25.182 -42.430 1.00 38.62 552 ASN A O 1
ATOM 4391 N N . THR A 1 553 ? 27.382 -24.345 -43.283 1.00 44.41 553 THR A N 1
ATOM 4392 C CA . THR A 1 553 ? 27.112 -22.966 -42.886 1.00 44.41 553 THR A CA 1
ATOM 4393 C C . THR A 1 553 ? 26.151 -22.393 -43.914 1.00 44.41 553 THR A C 1
ATOM 4395 O O . THR A 1 553 ? 26.544 -22.101 -45.042 1.00 44.41 553 THR A O 1
ATOM 4398 N N . ASN A 1 554 ? 24.871 -22.283 -43.555 1.00 52.53 554 ASN A N 1
ATOM 4399 C CA . ASN A 1 554 ? 23.952 -21.462 -44.335 1.00 52.53 554 ASN A CA 1
ATOM 4400 C C . ASN A 1 554 ? 24.556 -20.050 -44.426 1.00 52.53 554 ASN A C 1
ATOM 4402 O O . ASN A 1 554 ? 25.000 -19.543 -43.392 1.00 52.53 554 ASN A O 1
ATOM 4406 N N . PRO A 1 555 ? 24.598 -19.427 -45.615 1.00 62.56 555 PRO A N 1
ATOM 4407 C CA . PRO A 1 555 ? 25.111 -18.071 -45.740 1.00 62.56 555 PRO A CA 1
ATOM 4408 C C . PRO A 1 555 ? 24.294 -17.147 -44.832 1.00 62.56 555 PRO A C 1
ATOM 4410 O O . PRO A 1 555 ? 23.060 -17.204 -44.828 1.00 62.56 555 PRO A O 1
ATOM 4413 N N . LEU A 1 556 ? 24.989 -16.334 -44.032 1.00 77.81 556 LEU A N 1
ATOM 4414 C CA . LEU A 1 556 ? 24.381 -15.279 -43.221 1.00 77.81 556 LEU A CA 1
ATOM 4415 C C . LEU A 1 556 ? 23.465 -14.427 -44.102 1.00 77.81 556 LEU A C 1
ATOM 4417 O O . LEU A 1 556 ? 23.855 -14.021 -45.198 1.00 77.81 556 LEU A O 1
ATOM 4421 N N . SER A 1 557 ? 22.256 -14.128 -43.628 1.00 81.19 557 SER A N 1
ATOM 4422 C CA . SER A 1 557 ? 21.388 -13.200 -44.350 1.00 81.19 557 SER A CA 1
ATOM 4423 C C . SER A 1 557 ? 21.958 -11.779 -44.294 1.00 81.19 557 SER A C 1
ATOM 4425 O O . SER A 1 557 ? 22.543 -11.391 -43.280 1.00 81.19 557 SER A O 1
ATOM 4427 N N . GLY A 1 558 ? 21.744 -11.002 -45.355 1.00 83.00 558 GLY A N 1
ATOM 4428 C CA . GLY A 1 558 ? 22.213 -9.618 -45.453 1.00 83.00 558 GLY A CA 1
ATOM 4429 C C . GLY A 1 558 ? 23.529 -9.484 -46.217 1.00 83.00 558 GLY A C 1
ATOM 4430 O O . GLY A 1 558 ? 23.945 -10.405 -46.919 1.00 83.00 558 GLY A O 1
ATOM 4431 N N . ASN A 1 559 ? 24.187 -8.332 -46.082 1.00 86.56 559 ASN A N 1
ATOM 4432 C CA . ASN A 1 559 ? 25.479 -8.055 -46.710 1.00 86.56 559 ASN A CA 1
ATOM 4433 C C . ASN A 1 559 ? 26.533 -7.711 -45.642 1.00 86.56 559 ASN A C 1
ATOM 4435 O O . ASN A 1 559 ? 26.283 -6.899 -44.749 1.00 86.56 559 ASN A O 1
ATOM 4439 N N . ALA A 1 560 ? 27.729 -8.292 -45.769 1.00 88.62 560 ALA A N 1
ATOM 4440 C CA . ALA A 1 560 ? 28.879 -8.027 -44.904 1.00 88.62 560 ALA A CA 1
ATOM 4441 C C . ALA A 1 560 ? 29.289 -6.543 -44.855 1.00 88.62 560 ALA A C 1
ATOM 4443 O O . ALA A 1 560 ? 29.873 -6.107 -43.863 1.00 88.62 560 ALA A O 1
ATOM 4444 N N . ALA A 1 561 ? 28.927 -5.749 -45.871 1.00 88.19 561 ALA A N 1
ATOM 4445 C CA . ALA A 1 561 ? 29.137 -4.302 -45.911 1.00 88.19 561 ALA A CA 1
ATOM 4446 C C . ALA A 1 561 ? 28.640 -3.579 -44.649 1.00 88.19 561 ALA A C 1
ATOM 4448 O O . ALA A 1 561 ? 29.255 -2.610 -44.211 1.00 88.19 561 ALA A O 1
ATOM 4449 N N . CYS A 1 562 ? 27.564 -4.068 -44.022 1.00 88.88 562 CYS A N 1
ATOM 4450 C CA . CYS A 1 562 ? 27.011 -3.477 -42.802 1.00 88.88 562 CYS A CA 1
ATOM 4451 C C . CYS A 1 562 ? 27.968 -3.544 -41.600 1.00 88.88 562 CYS A C 1
ATOM 4453 O O . CYS A 1 562 ? 27.820 -2.759 -40.666 1.00 88.88 562 CYS A O 1
ATOM 4455 N N . CYS A 1 563 ? 28.927 -4.474 -41.591 1.00 91.50 563 CYS A N 1
ATOM 4456 C CA . CYS A 1 563 ? 29.892 -4.626 -40.500 1.00 91.50 563 CYS A CA 1
ATOM 4457 C C . CYS A 1 563 ? 31.147 -3.761 -40.671 1.00 91.50 563 CYS A C 1
ATOM 4459 O O . CYS A 1 563 ? 31.874 -3.598 -39.696 1.00 91.50 563 CYS A O 1
ATOM 4461 N N . LEU A 1 564 ? 31.383 -3.190 -41.861 1.00 92.19 564 LEU A N 1
ATOM 4462 C CA . LEU A 1 564 ? 32.594 -2.426 -42.175 1.00 92.19 564 LEU A CA 1
ATOM 4463 C C . LEU A 1 564 ? 32.819 -1.279 -41.174 1.00 92.19 564 LEU A C 1
ATOM 4465 O O . LEU A 1 564 ? 33.834 -1.254 -40.484 1.00 92.19 564 LEU A O 1
ATOM 4469 N N . PHE A 1 565 ? 31.857 -0.359 -41.048 1.00 92.88 565 PHE A N 1
ATOM 4470 C CA . PHE A 1 565 ? 32.014 0.824 -40.189 1.00 92.88 565 PHE A CA 1
ATOM 4471 C C . PHE A 1 565 ? 31.929 0.514 -38.694 1.00 92.88 565 PHE A C 1
ATOM 4473 O O . PHE A 1 565 ? 32.781 1.005 -37.958 1.00 92.88 565 PHE A O 1
ATOM 4480 N N . PRO A 1 566 ? 30.971 -0.301 -38.208 1.00 94.12 566 PRO A N 1
ATOM 4481 C CA . PRO A 1 566 ? 30.900 -0.623 -36.785 1.00 94.12 566 PRO A CA 1
ATOM 4482 C C . PRO A 1 566 ? 32.147 -1.337 -36.262 1.00 94.12 566 PRO A C 1
ATOM 4484 O O . PRO A 1 566 ? 32.622 -1.021 -35.172 1.00 94.12 566 PRO A O 1
ATOM 4487 N N . LEU A 1 567 ? 32.712 -2.267 -37.042 1.00 93.19 567 LEU A N 1
ATOM 4488 C CA . LEU A 1 567 ? 33.933 -2.967 -36.647 1.00 93.19 567 LEU A CA 1
ATOM 4489 C C . LEU A 1 567 ? 35.161 -2.050 -36.729 1.00 93.19 567 LEU A C 1
ATOM 4491 O O . LEU A 1 567 ? 35.993 -2.081 -35.825 1.00 93.19 567 LEU A O 1
ATOM 4495 N N . PHE A 1 568 ? 35.246 -1.190 -37.751 1.00 93.50 568 PHE A N 1
ATOM 4496 C CA . PHE A 1 568 ? 36.292 -0.167 -37.822 1.00 93.50 568 PHE A CA 1
ATOM 4497 C C . PHE A 1 568 ? 36.225 0.803 -36.636 1.00 93.50 568 PHE A C 1
ATOM 4499 O O . PHE A 1 568 ? 37.244 1.064 -36.001 1.00 93.50 568 PHE A O 1
ATOM 4506 N N . ARG A 1 569 ? 35.024 1.285 -36.285 1.00 94.06 569 ARG A N 1
ATOM 4507 C CA . ARG A 1 569 ? 34.788 2.145 -35.117 1.00 94.06 569 ARG A CA 1
ATOM 4508 C C . ARG A 1 569 ? 35.237 1.454 -33.830 1.00 94.06 569 ARG A C 1
ATOM 4510 O O . ARG A 1 569 ? 35.920 2.077 -33.020 1.00 94.06 569 ARG A O 1
ATOM 4517 N N . LEU A 1 570 ? 34.889 0.178 -33.650 1.00 93.94 570 LEU A N 1
ATOM 4518 C CA . LEU A 1 570 ? 35.319 -0.608 -32.494 1.00 93.94 570 LEU A CA 1
ATOM 4519 C C . LEU A 1 570 ? 36.848 -0.690 -32.404 1.00 93.94 570 LEU A C 1
ATOM 4521 O O . LEU A 1 570 ? 37.407 -0.350 -31.366 1.00 93.94 570 LEU A O 1
ATOM 4525 N N . MET A 1 571 ? 37.519 -1.070 -33.495 1.00 92.50 571 MET A N 1
ATOM 4526 C CA . MET A 1 571 ? 38.983 -1.131 -33.573 1.00 92.50 571 MET A CA 1
ATOM 4527 C C . MET A 1 571 ? 39.631 0.225 -33.290 1.00 92.50 571 MET A C 1
ATOM 4529 O O . MET A 1 571 ? 40.527 0.310 -32.457 1.00 92.50 571 MET A O 1
ATOM 4533 N N . GLN A 1 572 ? 39.136 1.304 -33.899 1.00 92.38 572 GLN A N 1
ATOM 4534 C CA . GLN A 1 572 ? 39.646 2.653 -33.666 1.00 92.38 572 GLN A CA 1
ATOM 4535 C C . GLN A 1 572 ? 39.532 3.068 -32.194 1.00 92.38 572 GLN A C 1
ATOM 4537 O O . GLN A 1 572 ? 40.458 3.668 -31.650 1.00 92.38 572 GLN A O 1
ATOM 4542 N N . ILE A 1 573 ? 38.406 2.775 -31.540 1.00 91.81 573 ILE A N 1
ATOM 4543 C CA . ILE A 1 573 ? 38.198 3.099 -30.124 1.00 91.81 573 ILE A CA 1
ATOM 4544 C C . ILE A 1 573 ? 39.107 2.240 -29.238 1.00 91.81 573 ILE A C 1
ATOM 4546 O O . ILE A 1 573 ? 39.738 2.779 -28.329 1.00 91.81 573 ILE A O 1
ATOM 4550 N N . CYS A 1 574 ? 39.215 0.937 -29.509 1.00 90.75 574 CYS A N 1
ATOM 4551 C CA . CYS A 1 574 ? 40.109 0.037 -28.780 1.00 90.75 574 CYS A CA 1
ATOM 4552 C C . CYS A 1 574 ? 41.564 0.509 -28.843 1.00 90.75 574 CYS A C 1
ATOM 4554 O O . CYS A 1 574 ? 42.200 0.623 -27.793 1.00 90.75 574 CYS A O 1
ATOM 4556 N N . GLU A 1 575 ? 42.042 0.870 -30.036 1.00 89.12 575 GLU A N 1
ATOM 4557 C CA . GLU A 1 575 ? 43.378 1.424 -30.254 1.00 89.12 575 GLU A CA 1
ATOM 4558 C C . GLU A 1 575 ? 43.568 2.759 -29.543 1.00 89.12 575 GLU A C 1
ATOM 4560 O O . GLU A 1 575 ? 44.512 2.937 -28.775 1.00 89.12 575 GLU A O 1
ATOM 4565 N N . LYS A 1 576 ? 42.618 3.685 -29.701 1.00 89.31 576 LYS A N 1
ATOM 4566 C CA . LYS A 1 576 ? 42.678 4.997 -29.053 1.00 89.31 576 LYS A CA 1
ATOM 4567 C C . LYS A 1 576 ? 42.788 4.881 -27.534 1.00 89.31 576 LYS A C 1
ATOM 4569 O O . LYS A 1 576 ? 43.535 5.642 -26.928 1.00 89.31 576 LYS A O 1
ATOM 4574 N N . ILE A 1 577 ? 42.045 3.974 -26.903 1.00 85.81 577 ILE A N 1
ATOM 4575 C CA . ILE A 1 577 ? 42.110 3.803 -25.446 1.00 85.81 577 ILE A CA 1
ATOM 4576 C C . ILE A 1 577 ? 43.374 3.027 -25.046 1.00 85.81 577 ILE A C 1
ATOM 4578 O O . ILE A 1 577 ? 44.014 3.396 -24.064 1.00 85.81 577 ILE A O 1
ATOM 4582 N N . GLY A 1 578 ? 43.770 1.998 -25.803 1.00 83.50 578 GLY A N 1
ATOM 4583 C CA . GLY A 1 578 ? 44.971 1.200 -25.522 1.00 83.50 578 GLY A CA 1
ATOM 4584 C C . GLY A 1 578 ? 46.273 1.999 -25.639 1.00 83.50 578 GLY A C 1
ATOM 4585 O O . GLY A 1 578 ? 47.173 1.845 -24.816 1.00 83.50 578 GLY A O 1
ATOM 4586 N N . ASN A 1 579 ? 46.331 2.923 -26.600 1.00 85.00 579 ASN A N 1
ATOM 4587 C CA . ASN A 1 579 ? 47.517 3.698 -26.955 1.00 85.00 579 ASN A CA 1
ATOM 4588 C C . ASN A 1 579 ? 47.458 5.167 -26.493 1.00 85.00 579 ASN A C 1
ATOM 4590 O O . ASN A 1 579 ? 48.034 6.056 -27.124 1.00 85.00 579 ASN A O 1
ATOM 4594 N N . MET A 1 580 ? 46.775 5.449 -25.372 1.00 81.25 580 MET A N 1
ATOM 4595 C CA . MET A 1 580 ? 46.721 6.781 -24.731 1.00 81.25 580 MET A CA 1
ATOM 4596 C C . MET A 1 580 ? 46.307 7.915 -25.690 1.00 81.25 580 MET A C 1
ATOM 4598 O O . MET A 1 580 ? 46.806 9.040 -25.621 1.00 81.25 580 MET A O 1
ATOM 4602 N N . GLY A 1 581 ? 45.387 7.617 -26.603 1.00 81.38 581 GLY A N 1
ATOM 4603 C CA . GLY A 1 581 ? 44.861 8.534 -27.608 1.00 81.38 581 GLY A CA 1
ATOM 4604 C C . GLY A 1 581 ? 45.576 8.495 -28.961 1.00 81.38 581 GLY A C 1
ATOM 4605 O O . GLY A 1 581 ? 45.136 9.201 -29.868 1.00 81.38 581 GLY A O 1
ATOM 4606 N N . SER A 1 582 ? 46.643 7.704 -29.117 1.00 87.06 582 SER A N 1
ATOM 4607 C CA . SER A 1 582 ? 47.346 7.538 -30.395 1.00 87.06 582 SER A CA 1
ATOM 4608 C C . SER A 1 582 ? 46.632 6.542 -31.314 1.00 87.06 582 SER A C 1
ATOM 4610 O O . SER A 1 582 ? 46.104 5.538 -30.851 1.00 87.06 582 SER A O 1
ATOM 4612 N N . LEU A 1 583 ? 46.654 6.812 -32.623 1.00 86.00 583 LEU A N 1
ATOM 4613 C CA . LEU A 1 583 ? 46.135 5.935 -33.686 1.00 86.00 583 LEU A CA 1
ATOM 4614 C C . LEU A 1 583 ? 47.238 5.498 -34.668 1.00 86.00 583 LEU A C 1
ATOM 4616 O O . LEU A 1 583 ? 46.953 5.089 -35.790 1.00 86.00 583 LEU A O 1
ATOM 4620 N N . SER A 1 584 ? 48.507 5.605 -34.267 1.00 83.06 584 SER A N 1
ATOM 4621 C CA . SER A 1 584 ? 49.663 5.339 -35.134 1.00 83.06 584 SER A CA 1
ATOM 4622 C C . SER A 1 584 ? 49.701 3.923 -35.716 1.00 83.06 584 SER A C 1
ATOM 4624 O O . SER A 1 584 ? 50.265 3.726 -36.785 1.00 83.06 584 SER A O 1
ATOM 4626 N N . GLU A 1 585 ? 49.112 2.941 -35.030 1.00 81.31 585 GLU A N 1
ATOM 4627 C CA . GLU A 1 585 ? 49.112 1.538 -35.470 1.00 81.31 585 GLU A CA 1
ATOM 4628 C C . GLU A 1 585 ? 48.128 1.269 -36.618 1.00 81.31 585 GLU A C 1
ATOM 4630 O O . GLU A 1 585 ? 48.341 0.350 -37.406 1.00 81.31 585 GLU A O 1
ATOM 4635 N N . ILE A 1 586 ? 47.099 2.109 -36.771 1.00 84.06 586 ILE A N 1
ATOM 4636 C CA . ILE A 1 586 ? 46.075 1.978 -37.820 1.00 84.06 586 ILE A CA 1
ATOM 4637 C C . ILE A 1 586 ? 46.182 3.058 -38.908 1.00 84.06 586 ILE A C 1
ATOM 4639 O O . ILE A 1 586 ? 45.312 3.148 -39.771 1.00 84.06 586 ILE A O 1
ATOM 4643 N N . ASP A 1 587 ? 47.252 3.859 -38.912 1.00 82.25 587 ASP A N 1
ATOM 4644 C CA . ASP A 1 587 ? 47.472 4.953 -39.876 1.00 82.25 587 ASP A CA 1
ATOM 4645 C C . ASP A 1 587 ? 47.500 4.454 -41.334 1.00 82.25 587 ASP A C 1
ATOM 4647 O O . ASP A 1 587 ? 46.957 5.082 -42.242 1.00 82.25 587 ASP A O 1
ATOM 4651 N N . ALA A 1 588 ? 48.017 3.241 -41.555 1.00 79.88 588 ALA A N 1
ATOM 4652 C CA . ALA A 1 588 ? 48.033 2.597 -42.870 1.00 79.88 588 ALA A CA 1
ATOM 4653 C C . ALA A 1 588 ? 46.626 2.386 -43.469 1.00 79.88 588 ALA A C 1
ATOM 4655 O O . ALA A 1 588 ? 46.480 2.295 -44.688 1.00 79.88 588 ALA A O 1
ATOM 4656 N N . ILE A 1 589 ? 45.588 2.332 -42.629 1.00 83.62 589 ILE A N 1
ATOM 4657 C CA . ILE A 1 589 ? 44.194 2.176 -43.056 1.00 83.62 589 ILE A CA 1
ATOM 4658 C C . ILE A 1 589 ? 43.644 3.498 -43.611 1.00 83.62 589 ILE A C 1
ATOM 4660 O O . ILE A 1 589 ? 42.878 3.480 -44.572 1.00 83.62 589 ILE A O 1
ATOM 4664 N N . LEU A 1 590 ? 44.085 4.650 -43.090 1.00 75.62 590 LEU A N 1
ATOM 4665 C CA . LEU A 1 590 ? 43.733 5.967 -43.642 1.00 75.62 590 LEU A CA 1
ATOM 4666 C C . LEU A 1 590 ? 44.316 6.167 -45.049 1.00 75.62 590 LEU A C 1
ATOM 4668 O O . LEU A 1 590 ? 43.721 6.849 -45.882 1.00 75.62 590 LEU A O 1
ATOM 4672 N N . GLY A 1 591 ? 45.469 5.550 -45.316 1.00 75.44 591 GLY A N 1
ATOM 4673 C CA . GLY A 1 591 ? 46.146 5.566 -46.612 1.00 75.44 591 GLY A CA 1
ATOM 4674 C C . GLY A 1 591 ? 45.757 4.430 -47.565 1.00 75.44 591 GLY A C 1
ATOM 4675 O O . GLY A 1 591 ? 46.420 4.268 -48.591 1.00 75.44 591 GLY A O 1
ATOM 4676 N N . CYS A 1 592 ? 44.747 3.610 -47.248 1.00 84.12 592 CYS A N 1
ATOM 4677 C CA . CYS A 1 592 ? 44.377 2.484 -48.108 1.00 84.12 592 CYS A CA 1
ATOM 4678 C C . CYS A 1 592 ? 43.702 2.943 -49.413 1.00 84.12 592 CYS A C 1
ATOM 4680 O O . CYS A 1 592 ? 42.980 3.942 -49.461 1.00 84.12 592 CYS A O 1
ATOM 4682 N N . GLY A 1 593 ? 43.949 2.209 -50.499 1.00 83.25 593 GLY A N 1
ATOM 4683 C CA . GLY A 1 593 ? 43.267 2.432 -51.771 1.00 83.25 593 GLY A CA 1
ATOM 4684 C C . GLY A 1 593 ? 41.824 1.930 -51.735 1.00 83.25 593 GLY A C 1
ATOM 4685 O O . GLY A 1 593 ? 41.514 0.962 -51.048 1.00 83.25 593 GLY A O 1
ATOM 4686 N N . LEU A 1 594 ? 40.935 2.538 -52.517 1.00 86.38 594 LEU A N 1
ATOM 4687 C CA . LEU A 1 594 ? 39.535 2.121 -52.634 1.00 86.38 594 LEU A CA 1
ATOM 4688 C C . LEU A 1 594 ? 39.270 1.547 -54.026 1.00 86.38 594 LEU A C 1
ATOM 4690 O O . LEU A 1 594 ? 39.569 2.203 -55.024 1.00 86.38 594 LEU A O 1
ATOM 4694 N N . ILE A 1 595 ? 38.671 0.357 -54.117 1.00 85.06 595 ILE A N 1
ATOM 4695 C CA . ILE A 1 595 ? 38.155 -0.168 -55.393 1.00 85.06 595 ILE A CA 1
ATOM 4696 C C . ILE A 1 595 ? 36.669 0.146 -55.519 1.00 85.06 595 ILE A C 1
ATOM 4698 O O . ILE A 1 595 ? 35.852 -0.279 -54.703 1.00 85.06 595 ILE A O 1
ATOM 4702 N N . LEU A 1 596 ? 36.319 0.830 -56.603 1.00 83.50 596 LEU A N 1
ATOM 4703 C CA . LEU A 1 596 ? 34.966 1.241 -56.947 1.00 83.50 596 LEU A CA 1
ATOM 4704 C C . LEU A 1 596 ? 34.547 0.685 -58.313 1.00 83.50 596 LEU A C 1
ATOM 4706 O O . LEU A 1 596 ? 35.400 0.432 -59.169 1.00 83.50 596 LEU A O 1
ATOM 4710 N N . PRO A 1 597 ? 33.239 0.487 -58.551 1.00 82.31 597 PRO A N 1
ATOM 4711 C CA . PRO A 1 597 ? 32.741 0.197 -59.891 1.00 82.31 597 PRO A CA 1
ATOM 4712 C C . PRO A 1 597 ? 33.054 1.356 -60.841 1.00 82.31 597 PRO A C 1
ATOM 4714 O O . PRO A 1 597 ? 32.885 2.515 -60.488 1.00 82.31 597 PRO A O 1
ATOM 4717 N N . SER A 1 598 ? 33.470 1.070 -62.070 1.00 76.94 598 SER A N 1
ATOM 4718 C CA . SER A 1 598 ? 33.551 2.097 -63.108 1.00 76.94 598 SER A CA 1
ATOM 4719 C C . SER A 1 598 ? 32.169 2.401 -63.675 1.00 76.94 598 SER A C 1
ATOM 4721 O O . SER A 1 598 ? 31.349 1.501 -63.868 1.00 76.94 598 SER A O 1
ATOM 4723 N N . VAL A 1 599 ? 31.941 3.672 -63.997 1.00 72.06 599 VAL A N 1
ATOM 4724 C CA . VAL A 1 599 ? 30.734 4.147 -64.688 1.00 72.06 599 VAL A CA 1
ATOM 4725 C C . VAL A 1 599 ? 30.862 3.981 -66.214 1.00 72.06 599 VAL A C 1
ATOM 4727 O O . VAL A 1 599 ? 29.864 3.827 -66.917 1.00 72.06 599 VAL A O 1
ATOM 4730 N N . LYS A 1 600 ? 32.094 3.868 -66.732 1.00 68.12 600 LYS A N 1
ATOM 4731 C CA . LYS A 1 600 ? 32.372 3.606 -68.149 1.00 68.12 600 LYS A CA 1
ATOM 4732 C C . LYS A 1 600 ? 32.233 2.100 -68.407 1.00 68.12 600 LYS A C 1
ATOM 4734 O O . LYS A 1 600 ? 33.026 1.315 -67.893 1.00 68.12 600 LYS A O 1
ATOM 4739 N N . ASN A 1 601 ? 31.244 1.688 -69.214 1.00 55.31 601 ASN A N 1
ATOM 4740 C CA . ASN A 1 601 ? 31.011 0.293 -69.642 1.00 55.31 601 ASN A CA 1
ATOM 4741 C C . ASN A 1 601 ? 32.167 -0.236 -70.519 1.00 55.31 601 ASN A C 1
ATOM 4743 O O . ASN A 1 601 ? 32.031 -0.447 -71.724 1.00 55.31 601 ASN A O 1
ATOM 4747 N N . LEU A 1 602 ? 33.334 -0.446 -69.923 1.00 54.41 602 LEU A N 1
ATOM 4748 C CA . LEU A 1 602 ? 34.452 -1.136 -70.542 1.00 54.41 602 LEU A CA 1
ATOM 4749 C C . LEU A 1 602 ? 34.304 -2.612 -70.192 1.00 54.41 602 LEU A C 1
ATOM 4751 O O . LEU A 1 602 ? 34.549 -3.028 -69.063 1.00 54.41 602 LEU A O 1
ATOM 4755 N N . THR A 1 603 ? 33.887 -3.419 -71.165 1.00 50.81 603 THR A N 1
ATOM 4756 C CA . THR A 1 603 ? 33.906 -4.879 -71.049 1.00 50.81 603 THR A CA 1
ATOM 4757 C C . THR A 1 603 ? 35.357 -5.346 -71.039 1.00 50.81 603 THR A C 1
ATOM 4759 O O . THR A 1 603 ? 35.906 -5.641 -72.096 1.00 50.81 603 THR A O 1
ATOM 4762 N N . ASN A 1 604 ? 36.003 -5.311 -69.875 1.00 52.12 604 ASN A N 1
ATOM 4763 C CA . ASN A 1 604 ? 37.206 -6.059 -69.513 1.00 52.12 604 ASN A CA 1
ATOM 4764 C C . ASN A 1 604 ? 37.532 -5.788 -68.038 1.00 52.12 604 ASN A C 1
ATOM 4766 O O . ASN A 1 604 ? 37.301 -4.685 -67.549 1.00 52.12 604 ASN A O 1
ATOM 4770 N N . ASN A 1 605 ? 38.139 -6.770 -67.363 1.00 56.03 605 ASN A N 1
ATOM 4771 C CA . ASN A 1 605 ? 38.661 -6.725 -65.982 1.00 56.03 605 ASN A CA 1
ATOM 4772 C C . ASN A 1 605 ? 39.776 -5.668 -65.752 1.00 56.03 605 ASN A C 1
ATOM 4774 O O . ASN A 1 605 ? 40.629 -5.832 -64.881 1.00 56.03 605 ASN A O 1
ATOM 4778 N N . ALA A 1 606 ? 39.820 -4.607 -66.556 1.00 60.22 606 ALA A N 1
ATOM 4779 C CA . ALA A 1 606 ? 40.799 -3.545 -66.474 1.00 60.22 606 ALA A CA 1
ATOM 4780 C C . ALA A 1 606 ? 40.598 -2.735 -65.186 1.00 60.22 606 ALA A C 1
ATOM 4782 O O . ALA A 1 606 ? 39.486 -2.304 -64.871 1.00 60.22 606 ALA A O 1
ATOM 4783 N N . PHE A 1 607 ? 41.701 -2.531 -64.469 1.00 67.50 607 PHE A N 1
ATOM 4784 C CA . PHE A 1 607 ? 41.796 -1.550 -63.399 1.00 67.50 607 PHE A CA 1
ATOM 4785 C C . PHE A 1 607 ? 42.191 -0.207 -64.005 1.00 67.50 607 PHE A C 1
ATOM 4787 O O . PHE A 1 607 ? 43.218 -0.115 -64.680 1.00 67.50 607 PHE A O 1
ATOM 4794 N N . SER A 1 608 ? 41.399 0.831 -63.761 1.00 69.25 608 SER A N 1
ATOM 4795 C CA . SER A 1 608 ? 41.799 2.214 -64.025 1.00 69.25 608 SER A CA 1
ATOM 4796 C C . SER A 1 608 ? 42.194 2.879 -62.714 1.00 69.25 608 SER A C 1
ATOM 4798 O O . SER A 1 608 ? 41.415 2.857 -61.764 1.00 69.25 608 SER A O 1
ATOM 4800 N N . PHE A 1 609 ? 43.380 3.476 -62.660 1.00 70.31 609 PHE A N 1
ATOM 4801 C CA . PHE A 1 609 ? 43.837 4.237 -61.499 1.00 70.31 609 PHE A CA 1
ATOM 4802 C C . PHE A 1 609 ? 43.429 5.697 -61.666 1.00 70.31 609 PHE A C 1
ATOM 4804 O O . PHE A 1 609 ? 43.720 6.283 -62.709 1.00 70.31 609 PHE A O 1
ATOM 4811 N N . SER A 1 610 ? 42.758 6.262 -60.663 1.00 68.44 610 SER A N 1
ATOM 4812 C CA . SER A 1 610 ? 42.395 7.680 -60.655 1.00 68.44 610 SER A CA 1
ATOM 4813 C C . SER A 1 610 ? 42.707 8.325 -59.311 1.00 68.44 610 SER A C 1
ATOM 4815 O O . SER A 1 610 ? 42.293 7.820 -58.268 1.00 68.44 610 SER A O 1
ATOM 4817 N N . ASP A 1 611 ? 43.396 9.465 -59.348 1.00 62.69 611 ASP A N 1
ATOM 4818 C CA . ASP A 1 611 ? 43.694 10.272 -58.158 1.00 62.69 611 ASP A CA 1
ATOM 4819 C C . ASP A 1 611 ? 42.424 11.004 -57.656 1.00 62.69 611 ASP A C 1
ATOM 4821 O O . ASP A 1 611 ? 42.294 11.278 -56.467 1.00 62.69 611 ASP A O 1
ATOM 4825 N N . THR A 1 612 ? 41.451 11.284 -58.535 1.00 64.12 612 THR A N 1
ATOM 4826 C CA . THR A 1 612 ? 40.161 11.908 -58.187 1.00 64.12 612 THR A CA 1
ATOM 4827 C C . THR A 1 612 ? 38.997 11.283 -58.961 1.00 64.12 612 THR A C 1
ATOM 4829 O O . THR A 1 612 ? 39.143 10.854 -60.106 1.00 64.12 612 THR A O 1
ATOM 4832 N N . LEU A 1 613 ? 37.813 11.219 -58.344 1.00 67.88 613 LEU A N 1
ATOM 4833 C CA . LEU A 1 613 ? 36.574 10.916 -59.067 1.00 67.88 613 LEU A CA 1
ATOM 4834 C C . LEU A 1 613 ? 36.175 12.173 -59.857 1.00 67.88 613 LEU A C 1
ATOM 4836 O O . LEU A 1 613 ? 35.811 13.190 -59.271 1.00 67.88 613 LEU A O 1
ATOM 4840 N N . GLU A 1 614 ? 36.327 12.137 -61.181 1.00 66.19 614 GLU A N 1
ATOM 4841 C CA . GLU A 1 614 ? 36.032 13.270 -62.067 1.00 66.19 614 GLU A CA 1
ATOM 4842 C C . GLU A 1 614 ? 34.531 13.621 -62.061 1.00 66.19 614 GLU A C 1
ATOM 4844 O O . GLU A 1 614 ? 33.688 12.755 -61.836 1.00 66.19 614 GLU A O 1
ATOM 4849 N N . TYR A 1 615 ? 34.175 14.878 -62.367 1.00 65.88 615 TYR A N 1
ATOM 4850 C CA . TYR A 1 615 ? 32.770 15.314 -62.517 1.00 65.88 615 TYR A CA 1
ATOM 4851 C C . TYR A 1 615 ? 31.989 14.445 -63.524 1.00 65.88 615 TYR A C 1
ATOM 4853 O O . TYR A 1 615 ? 30.799 14.198 -63.333 1.00 65.88 615 TYR A O 1
ATOM 4861 N N . GLU A 1 616 ? 32.680 13.913 -64.539 1.00 62.59 616 GLU A N 1
ATOM 4862 C CA . GLU A 1 616 ? 32.138 12.957 -65.515 1.00 62.59 616 GLU A CA 1
ATOM 4863 C C . GLU A 1 616 ? 31.564 11.694 -64.854 1.00 62.59 616 GLU A C 1
ATOM 4865 O O . GLU A 1 616 ? 30.550 11.169 -65.305 1.00 62.59 616 GLU A O 1
ATOM 4870 N N . TYR A 1 617 ? 32.163 11.228 -63.751 1.00 71.44 617 TYR A N 1
ATOM 4871 C CA . TYR A 1 617 ? 31.707 10.038 -63.028 1.00 71.44 617 TYR A CA 1
ATOM 4872 C C . TYR A 1 617 ? 30.293 10.223 -62.466 1.00 71.44 617 TYR A C 1
ATOM 4874 O O . TYR A 1 617 ? 29.553 9.252 -62.360 1.00 71.44 617 TYR A O 1
ATOM 4882 N N . ILE A 1 618 ? 29.911 11.458 -62.115 1.00 71.00 618 ILE A N 1
ATOM 4883 C CA . ILE A 1 618 ? 28.581 11.787 -61.585 1.00 71.00 618 ILE A CA 1
ATOM 4884 C C . ILE A 1 618 ? 27.583 12.031 -62.721 1.00 71.00 618 ILE A C 1
ATOM 4886 O O . ILE A 1 618 ? 26.456 11.553 -62.637 1.00 71.00 618 ILE A O 1
ATOM 4890 N N . GLU A 1 619 ? 27.978 12.731 -63.789 1.00 72.38 619 GLU A N 1
ATOM 4891 C CA . GLU A 1 619 ? 27.088 12.988 -64.935 1.00 72.38 619 GLU A CA 1
ATOM 4892 C C . GLU A 1 619 ? 26.680 11.694 -65.654 1.00 72.38 619 GLU A C 1
ATOM 4894 O O . GLU A 1 619 ? 25.521 11.521 -66.034 1.00 72.38 619 GLU A O 1
ATOM 4899 N N . GLU A 1 620 ? 27.604 10.741 -65.792 1.00 71.81 620 GLU A N 1
ATOM 4900 C CA . GLU A 1 620 ? 27.319 9.467 -66.448 1.00 71.81 620 GLU A CA 1
ATOM 4901 C C . GLU A 1 620 ? 26.405 8.543 -65.602 1.00 71.81 620 GLU A C 1
ATOM 4903 O O . GLU A 1 620 ? 25.808 7.619 -66.163 1.00 71.81 620 GLU A O 1
ATOM 4908 N N . LEU A 1 621 ? 26.192 8.812 -64.298 1.00 73.00 621 LEU A N 1
ATOM 4909 C CA . LEU A 1 621 ? 25.280 8.031 -63.436 1.00 73.00 621 LEU A CA 1
ATOM 4910 C C . LEU A 1 621 ? 23.836 8.033 -63.941 1.00 73.00 621 LEU A C 1
ATOM 4912 O O . LEU A 1 621 ? 23.167 7.002 -63.871 1.00 73.00 621 LEU A O 1
ATOM 4916 N N . GLU A 1 622 ? 23.349 9.167 -64.455 1.00 72.88 622 GLU A N 1
ATOM 4917 C CA . GLU A 1 622 ? 21.964 9.301 -64.935 1.00 72.88 622 GLU A CA 1
ATOM 4918 C C . GLU A 1 622 ? 21.689 8.432 -66.169 1.00 72.88 622 GLU A C 1
ATOM 4920 O O . GLU A 1 622 ? 20.546 8.070 -66.450 1.00 72.88 622 GLU A O 1
ATOM 4925 N N . SER A 1 623 ? 22.749 8.071 -66.896 1.00 76.94 623 SER A N 1
ATOM 4926 C CA . SER A 1 623 ? 22.675 7.262 -68.111 1.00 76.94 623 SER A CA 1
ATOM 4927 C C . SER A 1 623 ? 22.741 5.749 -67.854 1.00 76.94 623 SER A C 1
ATOM 4929 O O . SER A 1 623 ? 22.510 4.956 -68.773 1.00 76.94 623 SER A O 1
ATOM 4931 N N . LEU A 1 624 ? 23.040 5.327 -66.618 1.00 78.56 624 LEU A N 1
ATOM 4932 C CA . LEU A 1 624 ? 23.228 3.921 -66.270 1.00 78.56 624 LEU A CA 1
ATOM 4933 C C . LEU A 1 624 ? 21.900 3.165 -66.052 1.00 78.56 624 LEU A C 1
ATOM 4935 O O . LEU A 1 624 ? 20.926 3.719 -65.538 1.00 78.56 624 LEU A O 1
ATOM 4939 N N . PRO A 1 625 ? 21.852 1.851 -66.353 1.00 81.56 625 PRO A N 1
ATOM 4940 C CA . PRO A 1 625 ? 20.733 0.990 -65.971 1.00 81.56 625 PRO A CA 1
ATOM 4941 C C . PRO A 1 625 ? 20.523 0.958 -64.452 1.00 81.56 625 PRO A C 1
ATOM 4943 O O . PRO A 1 625 ? 21.491 0.939 -63.693 1.00 81.56 625 PRO A O 1
ATOM 4946 N N . LEU A 1 626 ? 19.265 0.832 -64.008 1.00 81.25 626 LEU A N 1
ATOM 4947 C CA . LEU A 1 626 ? 18.886 0.869 -62.587 1.00 81.25 626 LEU A CA 1
ATOM 4948 C C . LEU A 1 626 ? 19.697 -0.099 -61.705 1.00 81.25 626 LEU A C 1
ATOM 4950 O O . LEU A 1 626 ? 20.110 0.272 -60.613 1.00 81.25 626 LEU A O 1
ATOM 4954 N N . SER A 1 627 ? 19.961 -1.323 -62.170 1.00 79.50 627 SER A N 1
ATOM 4955 C CA . SER A 1 627 ? 20.751 -2.313 -61.419 1.00 79.50 627 SER A CA 1
ATOM 4956 C C . SER A 1 627 ? 22.200 -1.874 -61.199 1.00 79.50 627 SER A C 1
ATOM 4958 O O . SER A 1 627 ? 22.749 -2.069 -60.119 1.00 79.50 627 SER A O 1
ATOM 4960 N N . THR A 1 628 ? 22.812 -1.261 -62.213 1.00 79.69 628 THR A N 1
ATOM 4961 C CA . THR A 1 628 ? 24.182 -0.744 -62.154 1.00 79.69 628 THR A CA 1
ATOM 4962 C C . THR A 1 628 ? 24.231 0.522 -61.310 1.00 79.69 628 THR A C 1
ATOM 4964 O O . THR A 1 628 ? 25.085 0.638 -60.440 1.00 79.69 628 THR A O 1
ATOM 4967 N N . ALA A 1 629 ? 23.268 1.427 -61.501 1.00 81.50 629 ALA A N 1
ATOM 4968 C CA . ALA A 1 629 ? 23.143 2.649 -60.718 1.00 81.50 629 ALA A CA 1
ATOM 4969 C C . ALA A 1 629 ? 23.004 2.354 -59.216 1.00 81.50 629 ALA A C 1
ATOM 4971 O O . ALA A 1 629 ? 23.661 3.007 -58.416 1.00 81.50 629 ALA A O 1
ATOM 4972 N N . VAL A 1 630 ? 22.232 1.332 -58.818 1.00 84.06 630 VAL A N 1
ATOM 4973 C CA . VAL A 1 630 ? 22.137 0.912 -57.406 1.00 84.06 630 VAL A CA 1
ATOM 4974 C C . VAL A 1 630 ? 23.498 0.480 -56.860 1.00 84.06 630 VAL A C 1
ATOM 4976 O O . VAL A 1 630 ? 23.867 0.925 -55.780 1.00 84.06 630 VAL A O 1
ATOM 4979 N N . ILE A 1 631 ? 24.272 -0.320 -57.603 1.00 83.62 631 ILE A N 1
ATOM 4980 C CA . ILE A 1 631 ? 25.609 -0.755 -57.169 1.00 83.62 631 ILE A CA 1
ATOM 4981 C C . ILE A 1 631 ? 26.543 0.448 -57.012 1.00 83.62 631 ILE A C 1
ATOM 4983 O O . ILE A 1 631 ? 27.183 0.581 -55.973 1.00 83.62 631 ILE A O 1
ATOM 4987 N N . VAL A 1 632 ? 26.587 1.349 -58.001 1.00 83.38 632 VAL A N 1
ATOM 4988 C CA . VAL A 1 632 ? 27.452 2.537 -57.935 1.00 83.38 632 VAL A CA 1
ATOM 4989 C C . VAL A 1 632 ? 27.034 3.465 -56.792 1.00 83.38 632 VAL A C 1
ATOM 4991 O O . VAL A 1 632 ? 27.886 3.878 -56.009 1.00 83.38 632 VAL A O 1
ATOM 4994 N N . CYS A 1 633 ? 25.738 3.743 -56.630 1.00 85.31 633 CYS A N 1
ATOM 4995 C CA . CYS A 1 633 ? 25.222 4.563 -55.533 1.00 85.31 633 CYS A CA 1
ATOM 4996 C C . CYS A 1 633 ? 25.487 3.931 -54.160 1.00 85.31 633 CYS A C 1
ATOM 4998 O O . CYS A 1 633 ? 25.866 4.641 -53.233 1.00 85.31 633 CYS A O 1
ATOM 5000 N N . SER A 1 634 ? 25.333 2.610 -54.013 1.00 87.81 634 SER A N 1
ATOM 5001 C CA . SER A 1 634 ? 25.676 1.900 -52.776 1.00 87.81 634 SER A CA 1
ATOM 5002 C C . SER A 1 634 ? 27.176 1.950 -52.487 1.00 87.81 634 SER A C 1
ATOM 5004 O O . SER A 1 634 ? 27.552 2.200 -51.346 1.00 87.81 634 SER A O 1
ATOM 5006 N N . SER A 1 635 ? 28.039 1.784 -53.495 1.00 87.19 635 SER A N 1
ATOM 5007 C CA . SER A 1 635 ? 29.488 1.945 -53.328 1.00 87.19 635 SER A CA 1
ATOM 5008 C C . SER A 1 635 ? 29.854 3.372 -52.914 1.00 87.19 635 SER A C 1
ATOM 5010 O O . SER A 1 635 ? 30.605 3.540 -51.962 1.00 87.19 635 SER A O 1
ATOM 5012 N N . LEU A 1 636 ? 29.284 4.398 -53.555 1.00 85.19 636 LEU A N 1
ATOM 5013 C CA . LEU A 1 636 ? 29.497 5.802 -53.179 1.00 85.19 636 LEU A CA 1
ATOM 5014 C C . LEU A 1 636 ? 28.994 6.107 -51.763 1.00 85.19 636 LEU A C 1
ATOM 5016 O O . LEU A 1 636 ? 29.651 6.833 -51.019 1.00 85.19 636 LEU A O 1
ATOM 5020 N N . PHE A 1 637 ? 27.856 5.532 -51.368 1.00 87.94 637 PHE A N 1
ATOM 5021 C CA . PHE A 1 637 ? 27.349 5.650 -50.005 1.00 87.94 637 PHE A CA 1
ATOM 5022 C C . PHE A 1 637 ? 28.329 5.043 -48.997 1.00 87.94 637 PHE A C 1
ATOM 5024 O O . PHE A 1 637 ? 28.618 5.677 -47.985 1.00 87.94 637 PHE A O 1
ATOM 5031 N N . LEU A 1 638 ? 28.888 3.861 -49.278 1.00 88.25 638 LEU A N 1
ATOM 5032 C CA . LEU A 1 638 ? 29.904 3.256 -48.413 1.00 88.25 638 LEU A CA 1
ATOM 5033 C C . LEU A 1 638 ? 31.175 4.113 -48.343 1.00 88.25 638 LEU A C 1
ATOM 5035 O O . LEU A 1 638 ? 31.661 4.352 -47.248 1.00 88.25 638 LEU A O 1
ATOM 5039 N N . VAL A 1 639 ? 31.654 4.644 -49.471 1.00 86.31 639 VAL A N 1
ATOM 5040 C CA . VAL A 1 639 ? 32.806 5.569 -49.503 1.00 86.31 639 VAL A CA 1
ATOM 5041 C C . VAL A 1 639 ? 32.553 6.843 -48.706 1.00 86.31 639 VAL A C 1
ATOM 5043 O O . VAL A 1 639 ? 33.484 7.390 -48.151 1.00 86.31 639 VAL A O 1
ATOM 5046 N N . THR A 1 640 ? 31.316 7.342 -48.666 1.00 85.25 640 THR A N 1
ATOM 5047 C CA . THR A 1 640 ? 30.989 8.579 -47.932 1.00 85.25 640 THR A CA 1
ATOM 5048 C C . THR A 1 640 ? 30.916 8.353 -46.418 1.00 85.25 640 THR A C 1
ATOM 5050 O O . THR A 1 640 ? 31.102 9.292 -45.651 1.00 85.25 640 THR A O 1
ATOM 5053 N N . ASN A 1 641 ? 30.577 7.133 -45.986 1.00 85.06 641 ASN A N 1
ATOM 5054 C CA . ASN A 1 641 ? 30.572 6.758 -44.568 1.00 85.06 641 ASN A CA 1
ATOM 5055 C C . ASN A 1 641 ? 31.954 6.307 -44.072 1.00 85.06 641 ASN A C 1
ATOM 5057 O O . ASN A 1 641 ? 32.191 6.351 -42.865 1.00 85.06 641 ASN A O 1
ATOM 5061 N N . TRP A 1 642 ? 32.806 5.837 -44.987 1.00 84.38 642 TRP A N 1
ATOM 5062 C CA . TRP A 1 642 ? 34.231 5.596 -44.768 1.00 84.38 642 TRP A CA 1
ATOM 5063 C C . TRP A 1 642 ? 34.958 6.930 -44.611 1.00 84.38 642 TRP A C 1
ATOM 5065 O O . TRP A 1 642 ? 35.746 7.051 -43.648 1.00 84.38 642 TRP A O 1
#

InterPro domains:
  IPR029448 Fanconi anaemia protein FANCD2 [PF14631] (40-340)
  IPR029448 Fanconi anaemia protein FANCD2 [PF14631] (374-642)
  IPR029448 Fanconi anaemia protein FANCD2 [PTHR32086] (18-344)

pLDDT: mean 72.55, std 14.92, range [30.8, 94.12]

Radius of gyration: 47.98 Å; chains: 1; bounding box: 103×57×128 Å

Foldseek 3Di:
DVQQVLCVQLQWDDDQATEHADDLVSSLVSSLVVCVVPPQVVNLVVVLVQCVDPSSLVRQLFFYHYDPPVPPPPPPDDRRSQGNLLSVCPHLVHNLVSLLSLLVSLLVQQVPPVSVVSNLSSLVSQFQRVDDNDQPSNLVSLLVSLVRHDPVVVLVSLVRVLRRHDLVCLAVNLQSLLVVCVVDVPCLLSSLVSNLSRDYDLVSLVSNLVVLLVCLQVDDLQSNLSSLLSNLSSCVVVVPCLLVSLVSLLVSVLVVVVVPDDDDDDDDDPPVVVVVVVSVVSNLVSVLVSC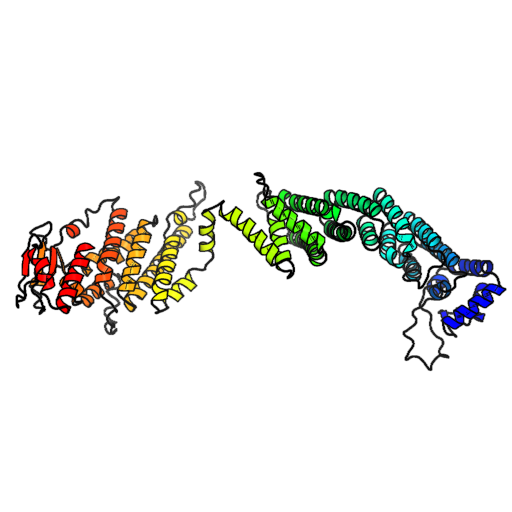VPDPSNVVSLLVVLVVVLVDPDDDDPSNVVVNVSSLVSLCVDPVRNVSSVVSVVSVVVVVVVPDPPVVVVVLVPPPLVPPLLVLLVDQDPVSLLVNLLSLLVVLQVLFAVVVLPPDPPPDDDDDPPVSVVVNVVSLVVSVVSLVSQLVSDLQAALLSLLSNLQSLLVSLVVGPGDPVSLVVCLQQALVLLCQQFKDFPVVVVVDPDFDQFAKEKAQQADPDQRIEGELLCQLVQVCQVSNSCSNPVSPPPPPPCVVVPPDPRDRHPDTNLSNNLSSNSSNQSSCCVNVVRDPVVCVSVVRHMYMAGALPRDNDNDYHYDNDDDPVRVVSLVVDDPVVNVSRVSSVVSVVSD

Sequence (642 aa):
MAFEDTLVKCGILINEKVIIENESVVIKSMLEKELENMGVNQFIFGFNGAIGEQELLEKFLAPVNLSDSVIPNKFFFGSSNESLVRLLLNIDLIQAKIIESLLETAVEYSDNIVKNSIFSRIIDQIRWLDYVVCPNLLSEKYIEILQIVPEHLQIMMLGSLPDVICDSEHNYIAQKLADFIDDSPKLLLPILDSLGCIKAYEEIERSVQKKALKALISSKPDDLPAIISYLCQSCINLPDTSFQVVCNIRDTISSIYTNKFPDSCSTKTNALHKEKKSTNMLIFESIKKGLSFESNFRATWLNIIKDDTSYKKTEYMVHETLDIYVLFILYGLNSTKKKAESTFYQLFKLYQGRNPDNQLLAAQNLHPDAFSIKQLANTQPSHNIAGIVGAISMLKVLGSEKDLSTESEPNAPESSSFRQVNNNRKFEDFVSILQMIMDAGKHRSWEFLSMAYDELATLVESTELHPQLQSWLNENIANSFAEAFLSNIDEIKAENKAFSLSRVVSLYFDKESPLILDIYSLVLGTNSDQIFQSLIQNSQNAEKISKISTINTNPLSGNAACCLFPLFRLMQICEKIGNMGSLSEIDAILGCGLILPSVKNLTNNAFSFSDTLEYEYIEELESLPLSTAVIVCSSLFLVTNW

Secondary structure (DSSP, 8-state):
-HHHHHHHHTTEEESSSEEE-S-HHHHHHHHHHHHHHH-HHHHHHHHHHHHTSHHHHHHHTSBPEEPTT-GGGTTT------BHHHHHHT-HHHHHHHHHHHHHHHHHTTT-GGGHHHHHHHHHHHTT-S--S-HHHHHHHHHHHHHHS-HHHHHHHHHTHHHH--GGGHHHHHHHHHHHHHH-GGGHHHHHHHHHHS---HHHHHHHHHHHHHHHHHS-TTTHHHHHHHHHHHHHH-GGGHHHHHHHHHHHHHHHHHTT---------TTHHHHHHHHHHHHHHHHHHHHHH-HHHHHHHHHHHHHHHHS---S---SHHHHHHHHHHHHHSTTTHHHHHHHHHHHHHHHHTT-STTHHHHGGGS-HHHHHHHHHT---HHHHHHHHHHHHHHHHHHHBTHHHH----S-----HHHHHHHHHHHHHHHHHHHHHHHHHHHTTBHHHHHHHHHHHHHHHHHS-B-HHHHHHHIIIIITHHHHHHEEEHHHHHH-----SS-EEEE-SS-TT--EEEEHHHHHHTTTHHHHHHHHHHTSS-HHHHTT------PPPBS-GGGGHHHHHHHHHHHHHHHTTT--TTSHHHHT-EEEEE-SS---S-PEEEESS--HHHHHGGGGS-HHHHHHHHHHHHHHHH-

Organism: NCBI:txid133385